Protein AF-A0A498STP4-F1 (afdb_monomer)

Radius of gyration: 29.31 Å; Cα contacts (8 Å, |Δi|>4): 650; chains: 1; bounding box: 64×75×88 Å

pLDDT: mean 73.24, std 17.54, range [26.27, 93.88]

Solvent-accessible surface area (backbone atoms only — not comparable to full-atom values): 30369 Å² total; per-residue (Å²): 136,58,75,67,58,57,47,51,52,30,50,53,48,30,50,51,51,50,50,52,52,47,52,66,76,66,49,93,78,74,84,87,88,50,77,76,63,44,60,49,68,72,39,101,52,36,65,61,52,53,53,49,50,54,49,52,37,36,52,27,40,54,72,67,68,49,57,60,65,53,44,50,31,54,53,50,35,50,52,46,50,56,53,31,68,76,32,80,86,57,78,64,67,69,65,45,61,66,58,48,47,54,51,53,63,72,58,80,44,37,36,35,42,43,47,82,52,81,36,38,35,42,36,37,44,36,35,76,97,50,88,52,47,48,33,37,33,75,47,87,86,52,84,67,82,64,56,67,69,60,51,54,51,49,52,53,54,53,72,67,38,86,81,43,41,82,51,53,72,71,57,46,54,48,52,61,69,72,31,52,33,31,23,47,64,82,74,88,51,52,51,83,26,26,49,24,63,53,91,70,77,54,81,72,80,69,84,80,74,82,31,59,27,21,40,34,44,39,48,72,74,80,92,80,64,95,68,81,70,38,58,56,89,45,76,68,47,38,62,58,51,56,35,36,12,11,27,40,40,38,27,37,86,67,41,87,68,82,53,78,77,55,54,85,45,73,32,64,19,31,34,35,36,37,28,42,64,90,63,67,62,58,59,51,37,44,52,67,18,44,37,42,13,38,37,43,34,53,88,62,59,70,77,82,42,42,72,39,50,55,46,28,67,74,53,37,23,50,59,78,36,45,77,75,43,74,93,45,57,29,41,44,30,41,48,44,78,37,43,49,42,70,6,68,34,60,50,51,54,49,52,54,53,37,50,75,70,63,75,48,88,82,67,90,67,54,75,68,58,46,49,55,52,49,56,50,66,72,43,57,68,70,59,42,53,48,52,50,48,42,64,74,69,54,61,51,44,67,56,56,50,52,51,52,51,51,53,49,52,48,65,65,42,70,77,47,98,81,72,75,92,61,96,41,73,68,55,50,58,49,68,76,44,54,72,69,55,43,50,51,53,51,54,48,53,48,52,57,42,35,49,63,41,59,82,76,71,70,78,76,79,87,72,89,73,59,71,65,60,52,48,54,50,49,52,51,42,49,54,46,56,48,47,54,54,49,55,61,62,66,72,75,67,75,92,78,84,90,79,93,74,89,82,90,82,82,89,80,89,80,90,80,80,88,76,86,80,81,86,79,82,134

Structure (mmCIF, N/CA/C/O backbone):
data_AF-A0A498STP4-F1
#
_entry.id   AF-A0A498STP4-F1
#
loop_
_atom_site.group_PDB
_atom_site.id
_atom_site.type_symbol
_atom_site.label_atom_id
_atom_site.label_alt_id
_atom_site.label_comp_id
_atom_site.label_asym_id
_atom_site.label_entity_id
_atom_site.label_seq_id
_atom_site.pdbx_PDB_ins_code
_atom_site.Cartn_x
_atom_site.Cartn_y
_atom_site.Cartn_z
_atom_site.occupancy
_atom_site.B_iso_or_equiv
_atom_site.auth_seq_id
_atom_site.auth_comp_id
_atom_site.auth_asym_id
_atom_site.auth_atom_id
_atom_site.pdbx_PDB_model_num
ATOM 1 N N . MET A 1 1 ? -19.411 -1.026 49.930 1.00 46.38 1 MET A N 1
ATOM 2 C CA . MET A 1 1 ? -18.352 -0.198 49.323 1.00 46.38 1 MET A CA 1
ATOM 3 C C . MET A 1 1 ? -19.046 0.919 48.581 1.00 46.38 1 MET A C 1
ATOM 5 O O . MET A 1 1 ? -19.908 0.641 47.757 1.00 46.38 1 MET A O 1
ATOM 9 N N . THR A 1 2 ? -18.827 2.154 49.013 1.00 42.16 2 THR A N 1
ATOM 10 C CA . THR A 1 2 ? -19.508 3.344 48.484 1.00 42.16 2 THR A CA 1
ATOM 11 C C . THR A 1 2 ? -18.834 3.797 47.187 1.00 42.16 2 THR A C 1
ATOM 13 O O . THR A 1 2 ? -17.639 3.578 47.024 1.00 42.16 2 THR A O 1
ATOM 16 N N . ASN A 1 3 ? -19.571 4.440 46.268 1.00 55.72 3 ASN A N 1
ATOM 17 C CA . ASN A 1 3 ? -19.055 4.924 44.969 1.00 55.72 3 ASN A CA 1
ATOM 18 C C . ASN A 1 3 ? -17.725 5.702 45.066 1.00 55.72 3 ASN A C 1
ATOM 20 O O . ASN A 1 3 ? -16.929 5.683 44.134 1.00 55.72 3 ASN A O 1
ATOM 24 N N . THR A 1 4 ? -17.460 6.352 46.199 1.00 57.53 4 THR A N 1
ATOM 25 C CA . THR A 1 4 ? -16.211 7.066 46.494 1.00 57.53 4 THR A CA 1
ATOM 26 C C . THR A 1 4 ? -14.978 6.164 46.579 1.00 57.53 4 THR A C 1
ATOM 28 O O . THR A 1 4 ? -13.921 6.565 46.104 1.00 57.53 4 THR A O 1
ATOM 31 N N . ASP A 1 5 ? -15.104 4.948 47.121 1.00 62.09 5 ASP A N 1
ATOM 32 C CA . ASP A 1 5 ? -13.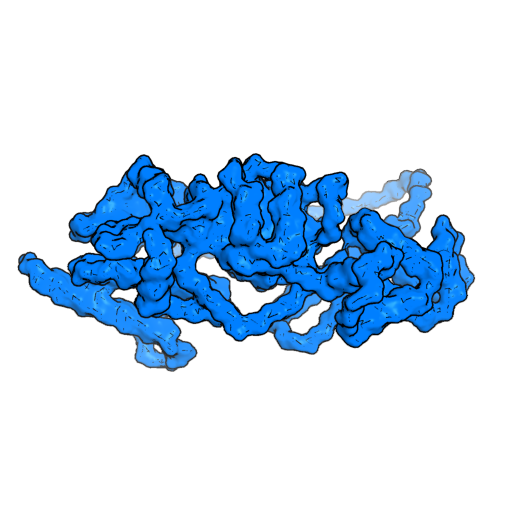978 4.011 47.265 1.00 62.09 5 ASP A CA 1
ATOM 33 C C . ASP A 1 5 ? -13.584 3.440 45.896 1.00 62.09 5 ASP A C 1
ATOM 35 O O . ASP A 1 5 ? -12.405 3.316 45.576 1.00 62.09 5 ASP A O 1
ATOM 39 N N . ASN A 1 6 ? -14.579 3.168 45.044 1.00 64.25 6 ASN A N 1
ATOM 40 C CA . ASN A 1 6 ? -14.358 2.690 43.678 1.00 64.25 6 ASN A CA 1
ATOM 41 C C . ASN A 1 6 ? -13.692 3.756 42.796 1.00 64.25 6 ASN A C 1
ATOM 43 O O . ASN A 1 6 ? -12.800 3.426 42.015 1.00 64.25 6 ASN A O 1
ATOM 47 N N . ILE A 1 7 ? -14.086 5.027 42.933 1.00 69.94 7 ILE A N 1
ATOM 48 C CA . ILE A 1 7 ? -13.459 6.149 42.215 1.00 69.94 7 ILE A CA 1
ATOM 49 C C . ILE A 1 7 ? -12.012 6.344 42.681 1.00 69.94 7 ILE A C 1
ATOM 51 O O . ILE A 1 7 ? -11.119 6.481 41.849 1.00 69.94 7 ILE A O 1
ATOM 55 N N . HIS A 1 8 ? -11.761 6.311 43.993 1.00 72.50 8 HIS A N 1
ATOM 56 C CA . HIS A 1 8 ? -10.413 6.473 44.539 1.00 72.50 8 HIS A CA 1
ATOM 57 C C . HIS A 1 8 ? -9.468 5.353 44.080 1.00 72.50 8 HIS A C 1
ATOM 59 O O . HIS A 1 8 ? -8.410 5.644 43.525 1.00 72.50 8 HIS A O 1
ATOM 65 N N . ASN A 1 9 ? -9.901 4.092 44.186 1.00 76.75 9 ASN A N 1
ATOM 66 C CA . ASN A 1 9 ? -9.128 2.936 43.728 1.00 76.75 9 ASN A CA 1
ATOM 67 C C . ASN A 1 9 ? -8.878 2.968 42.210 1.00 76.75 9 ASN A C 1
ATOM 69 O O . ASN A 1 9 ? -7.787 2.633 41.753 1.00 76.75 9 ASN A O 1
ATOM 73 N N . SER A 1 10 ? -9.865 3.401 41.416 1.00 78.62 10 SER A N 1
ATOM 74 C CA . SER A 1 10 ? -9.705 3.545 39.960 1.00 78.62 10 SER A CA 1
ATOM 75 C C . SER A 1 10 ? -8.707 4.645 39.602 1.00 78.62 10 SER A C 1
ATOM 77 O O . SER A 1 10 ? -7.956 4.497 38.642 1.00 78.62 10 SER A O 1
ATOM 79 N N . MET A 1 11 ? -8.666 5.733 40.378 1.00 82.19 11 MET A N 1
ATOM 80 C CA . MET A 1 11 ? -7.716 6.831 40.189 1.00 82.19 11 MET A CA 1
ATOM 81 C C . MET A 1 11 ? -6.285 6.406 40.521 1.00 82.19 11 MET A C 1
ATOM 83 O O . MET A 1 11 ? -5.372 6.690 39.748 1.00 82.19 11 MET A O 1
ATOM 87 N N . GLU A 1 12 ? -6.089 5.698 41.635 1.00 84.38 12 GLU A N 1
ATOM 88 C CA . GLU A 1 12 ? -4.782 5.145 42.003 1.00 84.38 12 GLU A CA 1
ATOM 89 C C . GLU A 1 12 ? -4.302 4.113 40.981 1.00 84.38 12 GLU A C 1
ATOM 91 O O . GLU A 1 12 ? -3.152 4.171 40.550 1.00 84.38 12 GLU A O 1
ATOM 96 N N . CYS A 1 13 ? -5.191 3.224 40.525 1.00 85.00 13 CYS A N 1
ATOM 97 C CA . CYS A 1 13 ? -4.869 2.234 39.502 1.00 85.00 13 CYS A CA 1
ATOM 98 C C . CYS A 1 13 ? -4.516 2.889 38.158 1.00 85.00 13 CYS A C 1
ATOM 100 O O . CYS A 1 13 ? -3.477 2.567 37.585 1.00 85.00 13 CYS A O 1
ATOM 102 N N . ALA A 1 14 ? -5.322 3.847 37.679 1.00 84.69 14 ALA A N 1
ATOM 103 C CA . ALA A 1 14 ? -5.036 4.579 36.445 1.00 84.69 14 ALA A CA 1
ATOM 104 C C . ALA A 1 14 ? -3.671 5.271 36.515 1.00 84.69 14 ALA A C 1
ATOM 106 O O . ALA A 1 14 ? -2.869 5.131 35.596 1.00 84.69 14 ALA A O 1
ATOM 107 N N . LYS A 1 15 ? -3.392 5.962 37.627 1.00 86.69 15 LYS A N 1
ATOM 108 C CA . LYS A 1 15 ? -2.122 6.653 37.847 1.00 86.69 15 LYS A CA 1
ATOM 109 C C . LYS A 1 15 ? -0.945 5.677 37.859 1.00 86.69 15 LYS A C 1
ATOM 111 O O . LYS A 1 15 ? 0.018 5.901 37.138 1.00 86.69 15 LYS A O 1
ATOM 116 N N . PHE A 1 16 ? -1.051 4.583 38.611 1.00 87.00 16 PHE A N 1
ATOM 117 C CA . PHE A 1 16 ? -0.009 3.559 38.686 1.00 87.00 16 PHE A CA 1
ATOM 118 C C . PHE A 1 16 ? 0.287 2.936 37.317 1.00 87.00 16 PHE A C 1
ATOM 120 O O . PHE A 1 16 ? 1.444 2.829 36.922 1.00 87.00 16 PHE A O 1
ATOM 127 N N . VAL A 1 17 ? -0.748 2.543 36.567 1.00 85.44 17 VAL A N 1
ATOM 128 C CA . VAL A 1 17 ? -0.572 1.925 35.244 1.00 85.44 17 VAL A CA 1
ATOM 129 C C . VAL A 1 17 ? -0.012 2.932 34.236 1.00 85.44 17 VAL A C 1
ATOM 131 O O . VAL A 1 17 ? 0.838 2.572 33.425 1.00 85.44 17 VAL A O 1
ATOM 134 N N . GLU A 1 18 ? -0.457 4.189 34.277 1.00 84.12 18 GLU A N 1
ATOM 135 C CA . GLU A 1 18 ? 0.052 5.254 33.408 1.00 84.12 18 GLU A CA 1
ATOM 136 C C . GLU A 1 18 ? 1.526 5.571 33.700 1.00 84.12 18 GLU A C 1
ATOM 138 O O . GLU A 1 18 ? 2.320 5.633 32.762 1.00 84.12 18 GLU A O 1
ATOM 143 N N . GLU A 1 19 ? 1.912 5.692 34.975 1.00 84.25 19 GLU A N 1
ATOM 144 C CA . GLU A 1 19 ? 3.309 5.842 35.412 1.00 84.25 19 GLU A CA 1
ATOM 145 C C . GLU A 1 19 ? 4.153 4.643 34.970 1.00 84.25 19 GLU A C 1
ATOM 147 O O . GLU A 1 19 ? 5.148 4.826 34.272 1.00 84.25 19 GLU A O 1
ATOM 152 N N . TYR A 1 20 ? 3.695 3.416 35.241 1.00 82.06 20 TYR A N 1
ATOM 153 C CA . TYR A 1 20 ? 4.390 2.193 34.841 1.00 82.06 20 TYR A CA 1
ATOM 154 C C . TYR A 1 20 ? 4.626 2.118 33.327 1.00 82.06 20 TYR A C 1
ATOM 156 O O . TYR A 1 20 ? 5.734 1.829 32.874 1.00 82.06 20 TYR A O 1
ATOM 164 N N . LEU A 1 21 ? 3.593 2.379 32.518 1.00 81.88 21 LEU A N 1
ATOM 165 C CA . LEU A 1 21 ? 3.726 2.374 31.062 1.00 81.88 21 LEU A CA 1
ATOM 166 C C . LEU A 1 21 ? 4.676 3.488 30.604 1.00 81.88 21 LEU A C 1
ATOM 168 O O . LEU A 1 21 ? 5.496 3.262 29.718 1.00 81.88 21 LEU A O 1
ATOM 172 N N . ASN A 1 22 ? 4.597 4.684 31.182 1.00 80.44 22 ASN A N 1
ATOM 173 C CA . ASN A 1 22 ? 5.485 5.784 30.813 1.00 80.44 22 ASN A CA 1
ATOM 174 C C . ASN A 1 22 ? 6.946 5.500 31.169 1.00 80.44 22 ASN A C 1
ATOM 176 O O . ASN A 1 22 ? 7.806 5.731 30.323 1.00 80.44 22 ASN A O 1
ATOM 180 N N . ASP A 1 23 ? 7.223 4.926 32.336 1.00 78.81 23 ASP A N 1
ATOM 181 C CA .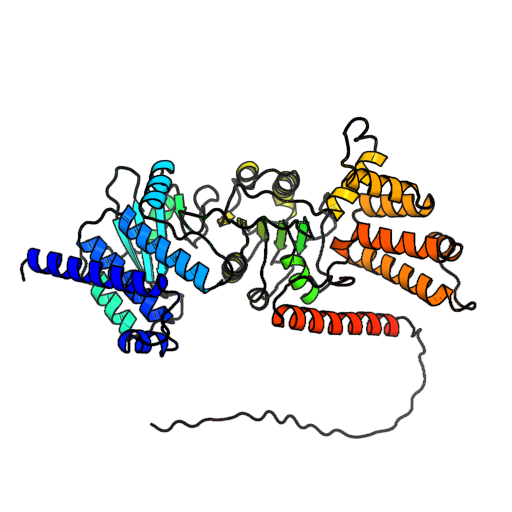 ASP A 1 23 ? 8.574 4.534 32.745 1.00 78.81 23 ASP A CA 1
ATOM 182 C C . ASP A 1 23 ? 9.119 3.397 31.874 1.00 78.81 23 ASP A C 1
ATOM 184 O O . ASP A 1 23 ? 10.269 3.446 31.429 1.00 78.81 23 ASP A O 1
ATOM 188 N N . TYR A 1 24 ? 8.275 2.406 31.559 1.00 74.00 24 TYR A N 1
ATOM 189 C CA . TYR A 1 24 ? 8.636 1.280 30.697 1.00 74.00 24 TYR A CA 1
ATOM 190 C C . TYR A 1 24 ? 9.062 1.731 29.288 1.00 74.00 24 TYR A C 1
ATOM 192 O O . TYR A 1 24 ? 10.003 1.172 28.725 1.00 74.00 24 TYR A O 1
ATOM 200 N N . PHE A 1 25 ? 8.376 2.724 28.709 1.00 73.25 25 PHE A N 1
ATOM 201 C CA . PHE A 1 25 ? 8.668 3.231 27.360 1.00 73.25 25 PHE A CA 1
ATOM 202 C C . PHE A 1 25 ? 9.588 4.466 27.333 1.00 73.25 25 PHE A C 1
ATOM 204 O O . PHE A 1 25 ? 10.092 4.807 26.266 1.00 73.25 25 PHE A O 1
ATOM 211 N N . GLY A 1 26 ? 9.774 5.162 28.457 1.00 61.03 26 GLY A N 1
ATOM 212 C CA . GLY A 1 26 ? 10.576 6.384 28.565 1.00 61.03 26 GLY A CA 1
ATOM 213 C C . GLY A 1 26 ? 12.050 6.136 28.883 1.00 61.03 26 GLY A C 1
ATOM 214 O O . GLY A 1 26 ? 12.899 6.943 28.504 1.00 61.03 26 GLY A O 1
ATOM 215 N N . ASN A 1 27 ? 12.371 5.012 29.527 1.00 55.31 27 ASN A N 1
ATOM 216 C CA . ASN A 1 27 ? 13.741 4.670 29.883 1.00 55.31 27 ASN A CA 1
ATOM 217 C C . ASN A 1 27 ? 14.350 3.687 28.867 1.00 55.31 27 ASN A C 1
ATOM 219 O O . ASN A 1 27 ? 14.283 2.471 29.039 1.00 55.31 27 ASN A O 1
ATOM 223 N N . ASP A 1 28 ? 15.037 4.221 27.850 1.00 46.66 28 ASP A N 1
ATOM 224 C CA . ASP A 1 28 ? 15.933 3.452 26.957 1.00 46.66 28 ASP A CA 1
ATOM 225 C C . ASP A 1 28 ? 17.148 2.844 27.711 1.00 46.66 28 ASP A C 1
ATOM 227 O O . ASP A 1 28 ? 17.930 2.092 27.135 1.00 46.66 28 ASP A O 1
ATOM 231 N N . MET A 1 29 ? 17.315 3.158 29.004 1.00 42.62 29 MET A N 1
ATOM 232 C CA . MET A 1 29 ? 18.466 2.811 29.848 1.00 42.62 29 MET A CA 1
ATOM 233 C C . MET A 1 29 ? 18.014 2.143 31.156 1.00 42.62 29 MET A C 1
ATOM 235 O O . MET A 1 29 ? 18.154 2.721 32.229 1.00 42.62 29 MET A O 1
ATOM 239 N N . VAL A 1 30 ? 17.460 0.931 31.091 1.00 45.34 30 VAL A N 1
ATOM 240 C CA . VAL A 1 30 ? 17.327 0.079 32.290 1.00 45.34 30 VAL A CA 1
ATOM 241 C C . VAL A 1 30 ? 17.931 -1.282 31.985 1.00 45.34 30 VAL A C 1
ATOM 243 O O . VAL A 1 30 ? 17.231 -2.278 31.772 1.00 45.34 30 VAL A O 1
ATOM 246 N N . GLU A 1 31 ? 19.257 -1.284 31.900 1.00 44.69 31 GLU A N 1
ATOM 247 C CA . GLU A 1 31 ? 20.039 -2.375 32.462 1.00 44.69 31 GLU A CA 1
ATOM 248 C C . GLU A 1 31 ? 20.087 -2.123 33.987 1.00 44.69 31 GLU A C 1
ATOM 250 O O . GLU A 1 31 ? 20.451 -1.038 34.425 1.00 44.69 31 GLU A O 1
ATOM 255 N N . GLU A 1 32 ? 19.648 -3.120 34.762 1.00 43.38 32 GLU A N 1
ATOM 256 C CA . GLU A 1 32 ? 20.050 -3.421 36.153 1.00 43.38 32 GLU A CA 1
ATOM 257 C C . GLU A 1 32 ? 19.158 -3.144 37.388 1.00 43.38 32 GLU A C 1
ATOM 259 O O . GLU A 1 32 ? 19.348 -3.890 38.342 1.00 43.38 32 GLU A O 1
ATOM 264 N N . GLU A 1 33 ? 18.147 -2.262 37.449 1.00 40.28 33 GLU A N 1
ATOM 265 C CA . GLU A 1 33 ? 17.579 -1.917 38.793 1.00 40.28 33 GLU A CA 1
ATOM 266 C C . GLU A 1 33 ? 16.129 -2.305 39.153 1.00 40.28 33 GLU A C 1
ATOM 268 O O . GLU A 1 33 ? 15.671 -1.953 40.237 1.00 40.28 33 GLU A O 1
ATOM 273 N N . TYR A 1 34 ? 15.400 -3.099 38.361 1.00 47.25 34 TYR A N 1
ATOM 274 C CA . TYR A 1 34 ? 14.041 -3.512 38.765 1.00 47.25 34 TYR A CA 1
ATOM 275 C C . TYR A 1 34 ? 13.751 -4.996 38.505 1.00 47.25 34 TYR A C 1
ATOM 277 O O . TYR A 1 34 ? 13.419 -5.401 37.388 1.00 47.25 34 TYR A O 1
ATOM 285 N N . GLU A 1 35 ? 13.809 -5.812 39.564 1.00 46.56 35 GLU A N 1
ATOM 286 C CA . GLU A 1 35 ? 13.432 -7.237 39.533 1.00 46.56 35 GLU A CA 1
ATOM 287 C C . GLU A 1 35 ? 11.973 -7.440 39.076 1.00 46.56 35 GLU A C 1
ATOM 289 O O . GLU A 1 35 ? 11.679 -8.382 38.340 1.00 46.56 35 GLU A O 1
ATOM 294 N N . GLU A 1 36 ? 11.063 -6.514 39.390 1.00 47.12 36 GLU A N 1
ATOM 295 C CA . GLU A 1 36 ? 9.657 -6.566 38.950 1.00 47.12 36 GLU A CA 1
ATOM 296 C C . GLU A 1 36 ? 9.486 -6.249 37.450 1.00 47.12 36 GLU A C 1
ATOM 298 O O . GLU A 1 36 ? 8.663 -6.868 36.770 1.00 47.12 36 GLU A O 1
ATOM 303 N N . LEU A 1 37 ? 10.320 -5.360 36.886 1.00 45.16 37 LEU A N 1
ATOM 304 C CA . LEU A 1 37 ? 10.367 -5.091 35.438 1.00 45.16 37 LEU A CA 1
ATOM 305 C C . LEU A 1 37 ? 10.970 -6.270 34.656 1.00 45.16 37 LEU A C 1
ATOM 307 O O . LEU A 1 37 ? 10.646 -6.465 33.479 1.00 45.16 37 LEU A O 1
ATOM 311 N N . SER A 1 38 ? 11.806 -7.087 35.305 1.00 48.03 38 SER A N 1
ATOM 312 C CA . SER A 1 38 ? 12.416 -8.269 34.692 1.00 48.03 38 SER A CA 1
ATOM 313 C C . SER A 1 38 ? 11.390 -9.374 34.401 1.00 48.03 38 SER A C 1
ATOM 315 O O . SER A 1 38 ? 11.420 -9.955 33.319 1.00 48.03 38 SER A O 1
ATOM 317 N N . LEU A 1 39 ? 10.402 -9.601 35.276 1.00 43.59 39 LEU A N 1
ATOM 318 C CA . LEU A 1 39 ? 9.400 -10.670 35.120 1.00 43.59 39 LEU A CA 1
ATOM 319 C C . LEU A 1 39 ? 8.502 -10.495 33.883 1.00 43.59 39 LEU A C 1
ATOM 321 O O . LEU A 1 39 ? 8.178 -11.471 33.202 1.00 43.59 39 LEU A O 1
ATOM 325 N N . ILE A 1 40 ? 8.147 -9.251 33.549 1.00 48.91 40 ILE A N 1
ATOM 326 C CA . ILE A 1 40 ? 7.353 -8.925 32.353 1.00 48.91 40 ILE A CA 1
ATOM 327 C C . ILE A 1 40 ? 8.192 -9.068 31.071 1.00 48.91 40 ILE A C 1
ATOM 329 O O . ILE A 1 40 ? 7.652 -9.488 30.047 1.00 48.91 40 ILE A O 1
ATOM 333 N N . ARG A 1 41 ? 9.506 -8.797 31.131 1.00 46.66 41 ARG A N 1
ATOM 334 C CA . ARG A 1 41 ? 10.462 -9.009 30.023 1.00 46.66 41 ARG A CA 1
ATOM 335 C C . ARG A 1 41 ? 10.836 -10.484 29.814 1.00 46.66 41 ARG A C 1
ATOM 337 O O . ARG A 1 41 ? 11.066 -10.891 28.681 1.00 46.66 41 ARG A O 1
ATOM 344 N N . ILE A 1 42 ? 10.878 -11.289 30.880 1.00 42.56 42 ILE A N 1
ATOM 345 C CA . ILE A 1 42 ? 11.268 -12.714 30.846 1.00 42.56 42 ILE A CA 1
ATOM 346 C C . ILE A 1 42 ? 10.200 -13.587 30.163 1.00 42.56 42 ILE A C 1
ATOM 348 O O . ILE A 1 42 ? 10.510 -14.645 29.616 1.00 42.56 42 ILE A O 1
ATOM 352 N N . CYS A 1 43 ? 8.941 -13.146 30.120 1.00 45.97 43 CYS A N 1
ATOM 353 C CA . CYS A 1 43 ? 7.901 -13.868 29.400 1.00 45.97 43 CYS A CA 1
ATOM 354 C C . CYS A 1 43 ? 7.940 -13.548 27.898 1.00 45.97 43 CYS A C 1
ATOM 356 O O . CYS A 1 43 ? 7.702 -12.414 27.489 1.00 45.97 43 CYS A O 1
ATOM 358 N N . SER A 1 44 ? 8.010 -14.582 27.054 1.00 50.78 44 SER A N 1
ATOM 359 C CA . SER A 1 44 ? 7.697 -14.543 25.607 1.00 50.78 44 SER A CA 1
ATOM 360 C C . SER A 1 44 ? 6.290 -13.996 25.265 1.00 50.78 44 SER A C 1
ATOM 362 O O . SER A 1 44 ? 5.901 -13.922 24.101 1.00 50.78 44 SER A O 1
ATOM 364 N N . ARG A 1 45 ? 5.522 -13.592 26.288 1.00 63.25 45 ARG A N 1
ATOM 365 C CA . ARG A 1 45 ? 4.176 -13.007 26.264 1.00 63.25 45 ARG A CA 1
ATOM 366 C C . ARG A 1 45 ? 4.126 -11.557 26.761 1.00 63.25 45 ARG A C 1
ATOM 368 O O . ARG A 1 45 ? 3.035 -11.054 27.010 1.00 63.25 45 ARG A O 1
ATOM 375 N N . GLN A 1 46 ? 5.262 -10.870 26.877 1.00 70.75 46 GLN A N 1
ATOM 376 C CA . GLN A 1 46 ? 5.348 -9.469 27.307 1.00 70.75 46 GLN A CA 1
ATOM 377 C C . GLN A 1 46 ? 4.313 -8.554 26.632 1.00 70.75 46 GLN A C 1
ATOM 379 O O . GLN A 1 46 ? 3.676 -7.722 27.274 1.00 70.75 46 GLN A O 1
ATOM 384 N N . ARG A 1 47 ? 4.096 -8.754 25.330 1.00 71.69 47 ARG A N 1
ATOM 385 C CA . ARG A 1 47 ? 3.118 -8.001 24.546 1.00 71.69 47 ARG A CA 1
ATOM 386 C C . ARG A 1 47 ? 1.682 -8.165 25.042 1.00 71.69 47 ARG A C 1
ATOM 388 O O . ARG A 1 47 ? 0.968 -7.180 25.136 1.00 71.69 47 ARG A O 1
ATOM 395 N N . ILE A 1 48 ? 1.287 -9.385 25.396 1.00 75.31 48 ILE A N 1
ATOM 396 C CA . ILE A 1 48 ? -0.056 -9.679 25.912 1.00 75.31 48 ILE A CA 1
ATOM 397 C C . ILE A 1 48 ? -0.285 -8.942 27.237 1.00 75.31 48 ILE A C 1
ATOM 399 O O . ILE A 1 48 ? -1.371 -8.425 27.474 1.00 75.31 48 ILE A O 1
ATOM 403 N N . ILE A 1 49 ? 0.749 -8.855 28.079 1.00 78.62 49 ILE A N 1
ATOM 404 C CA . ILE A 1 49 ? 0.684 -8.125 29.350 1.00 78.62 49 ILE A CA 1
ATOM 405 C C . ILE A 1 49 ? 0.555 -6.622 29.091 1.00 78.62 49 ILE A C 1
ATOM 407 O O . ILE A 1 49 ? -0.312 -5.977 29.671 1.00 78.62 49 ILE A O 1
ATOM 411 N N . LEU A 1 50 ? 1.367 -6.060 28.190 1.00 79.88 50 LEU A N 1
ATOM 412 C CA . LEU A 1 50 ? 1.265 -4.647 27.814 1.00 79.88 50 LEU A CA 1
ATOM 413 C C . LEU A 1 50 ? -0.099 -4.320 27.194 1.00 79.88 50 LEU A C 1
ATOM 415 O O . LEU A 1 50 ? -0.678 -3.285 27.520 1.00 79.88 50 LEU A O 1
ATOM 419 N N . ASP A 1 51 ? -0.630 -5.195 26.339 1.00 79.44 51 ASP A N 1
ATOM 420 C CA . ASP A 1 51 ? -1.965 -5.058 25.757 1.00 79.44 51 ASP A CA 1
ATOM 421 C C . ASP A 1 51 ? -3.036 -5.036 26.852 1.00 79.44 51 ASP A C 1
ATOM 423 O O . ASP A 1 51 ? -3.870 -4.131 26.873 1.00 79.44 51 ASP A O 1
ATOM 427 N N . PHE A 1 52 ? -2.959 -5.968 27.804 1.00 84.25 52 PHE A N 1
ATOM 428 C CA . PHE A 1 52 ? -3.849 -6.025 28.960 1.00 84.25 52 PHE A CA 1
ATOM 429 C C . PHE A 1 52 ? -3.774 -4.752 29.819 1.00 84.25 52 PHE A C 1
ATOM 431 O O . PHE A 1 52 ? -4.812 -4.185 30.152 1.00 84.25 52 PHE A O 1
ATOM 438 N N . LEU A 1 53 ? -2.573 -4.244 30.116 1.00 86.56 53 LEU A N 1
ATOM 439 C CA . LEU A 1 53 ? -2.386 -3.020 30.905 1.00 86.56 53 LEU A CA 1
ATOM 440 C C . LEU A 1 53 ? -2.981 -1.778 30.225 1.00 86.56 53 LEU A C 1
ATOM 442 O O . LEU A 1 53 ? -3.617 -0.967 30.895 1.00 86.56 53 LEU A O 1
ATOM 446 N N . HIS A 1 54 ? -2.837 -1.631 28.902 1.00 88.00 54 HIS A N 1
ATOM 447 C CA . HIS A 1 54 ? -3.483 -0.524 28.185 1.00 88.00 54 HIS A CA 1
ATOM 448 C C . HIS A 1 54 ? -5.014 -0.621 28.258 1.00 88.00 54 HIS A C 1
ATOM 450 O O . HIS A 1 54 ? -5.677 0.408 28.369 1.00 88.00 54 HIS A O 1
ATOM 456 N N . ILE A 1 55 ? -5.582 -1.833 28.227 1.00 87.19 55 ILE A N 1
ATOM 457 C CA . ILE A 1 55 ? -7.030 -2.021 28.393 1.00 87.19 55 ILE A CA 1
ATOM 458 C C . ILE A 1 55 ? -7.459 -1.634 29.807 1.00 87.19 55 ILE A C 1
ATOM 460 O O . ILE A 1 55 ? -8.403 -0.864 29.951 1.00 87.19 55 ILE A O 1
ATOM 464 N N . VAL A 1 56 ? -6.748 -2.096 30.840 1.00 87.75 56 VAL A N 1
ATOM 465 C CA . VAL A 1 56 ? -7.022 -1.707 32.234 1.00 87.75 56 VAL A CA 1
ATOM 466 C C . VAL A 1 56 ? -7.007 -0.185 32.380 1.00 87.75 56 VAL A C 1
ATOM 468 O O . VAL A 1 56 ? -7.949 0.380 32.927 1.00 87.75 56 VAL A O 1
ATOM 471 N N . LEU A 1 57 ? -6.007 0.494 31.809 1.00 89.25 57 LEU A N 1
ATOM 472 C CA . LEU A 1 57 ? -5.934 1.955 31.827 1.00 89.25 57 LEU A CA 1
ATOM 473 C C . LEU A 1 57 ? -7.150 2.612 31.156 1.00 89.25 57 LEU A C 1
ATOM 475 O O . LEU A 1 57 ? -7.717 3.550 31.715 1.00 89.25 57 LEU A O 1
ATOM 479 N N . ILE A 1 58 ? -7.573 2.119 29.985 1.00 89.88 58 ILE A N 1
ATOM 480 C CA . ILE A 1 58 ? -8.783 2.601 29.296 1.00 89.88 58 ILE A CA 1
ATOM 481 C C . ILE A 1 58 ? -10.003 2.460 30.211 1.00 89.88 58 ILE A C 1
ATOM 483 O O . ILE A 1 58 ? -10.736 3.430 30.395 1.00 89.88 58 ILE A O 1
ATOM 487 N N . LEU A 1 59 ? -10.199 1.285 30.813 1.00 88.00 59 LEU A N 1
ATOM 488 C CA . LEU A 1 59 ? -11.346 1.004 31.677 1.00 88.00 59 LEU A CA 1
ATOM 489 C C . LEU A 1 59 ? -11.352 1.893 32.925 1.00 88.00 59 LEU A C 1
ATOM 491 O O . LEU A 1 59 ? -12.382 2.491 33.238 1.00 88.00 59 LEU A O 1
ATOM 495 N N . CYS A 1 60 ? -10.206 2.056 33.593 1.00 87.38 60 CYS A N 1
ATOM 496 C CA . CYS A 1 60 ? -10.091 2.950 34.742 1.00 87.38 60 CYS A CA 1
ATOM 497 C C . CYS A 1 60 ? -10.415 4.398 34.355 1.00 87.38 60 CYS A C 1
ATOM 499 O O . CYS A 1 60 ? -11.205 5.045 35.041 1.00 87.38 60 CYS A O 1
ATOM 501 N N . LYS A 1 61 ? -9.884 4.904 33.232 1.00 88.06 61 LYS A N 1
ATOM 502 C CA . LYS A 1 61 ? -10.205 6.261 32.756 1.00 88.06 61 LYS A CA 1
ATOM 503 C C . LYS A 1 61 ? -11.690 6.411 32.409 1.00 88.06 61 LYS A C 1
ATOM 505 O O . LYS A 1 61 ? -12.299 7.411 32.784 1.00 88.06 61 LYS A O 1
ATOM 510 N N . CYS A 1 62 ? -12.313 5.404 31.796 1.00 85.62 62 CYS A N 1
ATOM 511 C CA . CYS A 1 62 ? -13.761 5.395 31.564 1.00 85.62 62 CYS A CA 1
ATOM 512 C C . CYS A 1 62 ? -14.571 5.483 32.869 1.00 85.62 62 CYS A C 1
ATOM 514 O O . CYS A 1 62 ? -15.521 6.263 32.945 1.00 85.62 62 CYS A O 1
ATOM 516 N N . MET A 1 63 ? -14.194 4.725 33.905 1.00 83.94 63 MET A N 1
ATOM 517 C CA . MET A 1 63 ? -14.872 4.746 35.212 1.00 83.94 63 MET A CA 1
ATOM 518 C C . MET A 1 63 ? -14.728 6.083 35.946 1.00 83.94 63 MET A C 1
ATOM 520 O O . MET A 1 63 ? -15.610 6.460 36.713 1.00 83.94 63 MET A O 1
ATOM 524 N N . LEU A 1 64 ? -13.647 6.822 35.689 1.00 82.81 64 LEU A N 1
ATOM 525 C CA . LEU A 1 64 ? -13.417 8.163 36.233 1.00 82.81 64 LEU A CA 1
ATOM 526 C C . LEU A 1 64 ? -14.212 9.260 35.503 1.00 82.81 64 LEU A C 1
ATOM 528 O O . LEU A 1 64 ? -13.992 10.441 35.762 1.00 82.81 64 LEU A O 1
ATOM 532 N N . HIS A 1 65 ? -15.129 8.887 34.602 1.00 74.19 65 HIS A N 1
ATOM 533 C CA . HIS A 1 65 ? -15.861 9.807 33.729 1.00 74.19 65 HIS A CA 1
ATOM 534 C C . HIS A 1 65 ? -14.934 10.692 32.879 1.00 74.19 65 HIS A C 1
ATOM 536 O O . HIS A 1 65 ? -15.262 11.847 32.598 1.00 74.19 65 HIS A O 1
ATOM 542 N N . ALA A 1 66 ? -13.775 10.158 32.474 1.00 71.81 66 ALA A N 1
ATOM 543 C CA . ALA A 1 66 ? -12.873 10.857 31.571 1.00 71.81 66 ALA A CA 1
ATOM 544 C C . ALA A 1 66 ? -13.559 11.166 30.233 1.00 71.81 66 ALA A C 1
ATOM 546 O O . ALA A 1 66 ? -14.441 10.434 29.770 1.00 71.81 66 ALA A O 1
ATOM 547 N N . ASP A 1 67 ? -13.118 12.248 29.594 1.00 80.62 67 ASP A N 1
ATOM 548 C CA . ASP A 1 67 ? -13.550 12.603 28.246 1.00 80.62 67 ASP A CA 1
ATOM 549 C C . ASP A 1 67 ? -13.270 11.434 27.282 1.00 80.62 67 ASP A C 1
ATOM 551 O O . ASP A 1 67 ? -12.236 10.762 27.358 1.00 80.62 67 ASP A O 1
ATOM 555 N N . THR A 1 68 ? -14.183 11.200 26.337 1.00 86.69 68 THR A N 1
ATOM 556 C CA . THR A 1 68 ? -14.025 10.173 25.298 1.00 86.69 68 THR A CA 1
ATOM 557 C C . THR A 1 68 ? -12.700 10.368 24.555 1.00 86.69 68 THR A C 1
ATOM 559 O O . THR A 1 68 ? -12.000 9.391 24.291 1.00 86.69 68 THR A O 1
ATOM 562 N N . VAL A 1 69 ? -12.291 11.624 24.333 1.00 87.19 69 VAL A N 1
ATOM 563 C CA . VAL A 1 69 ? -10.996 11.995 23.736 1.00 87.19 69 VAL A CA 1
ATOM 564 C C . VAL A 1 69 ? -9.804 11.410 24.501 1.00 87.19 69 VAL A C 1
ATOM 566 O O . VAL A 1 69 ? -8.825 10.987 23.887 1.00 87.19 69 VAL A O 1
ATOM 569 N N . GLU A 1 70 ? -9.861 11.352 25.832 1.00 87.44 70 GLU A N 1
ATOM 570 C CA . GLU A 1 70 ? -8.761 10.847 26.655 1.00 87.44 70 GLU A CA 1
ATOM 571 C C . GLU A 1 70 ? -8.598 9.331 26.496 1.00 87.44 70 GLU A C 1
ATOM 573 O O . GLU A 1 70 ? -7.496 8.841 26.251 1.00 87.44 70 GLU A O 1
ATOM 578 N N . THR A 1 71 ? -9.703 8.587 26.549 1.00 89.25 71 THR A N 1
ATOM 579 C CA . THR A 1 71 ? -9.688 7.122 26.377 1.00 89.25 71 THR A CA 1
ATOM 580 C C . THR A 1 71 ? -9.306 6.715 24.950 1.00 89.25 71 THR A C 1
ATOM 582 O O . THR A 1 71 ? -8.530 5.777 24.760 1.00 89.25 71 THR A O 1
ATOM 585 N N . VAL A 1 72 ? -9.747 7.486 23.949 1.00 89.75 72 VAL A N 1
ATOM 586 C CA . VAL A 1 72 ? -9.301 7.356 22.555 1.00 89.75 72 VAL A CA 1
ATOM 587 C C . VAL A 1 72 ? -7.812 7.670 22.422 1.00 89.75 72 VAL A C 1
ATOM 589 O O . VAL A 1 72 ? -7.108 6.966 21.705 1.00 89.75 72 VAL A O 1
ATOM 592 N N . THR A 1 73 ? -7.290 8.663 23.151 1.00 89.31 73 THR A N 1
ATOM 593 C CA . THR A 1 73 ? -5.848 8.957 23.149 1.00 89.31 73 THR A CA 1
ATOM 594 C C . THR A 1 73 ? -5.041 7.774 23.683 1.00 89.31 73 THR A C 1
ATOM 596 O O . THR A 1 73 ? -4.021 7.427 23.096 1.00 89.31 73 THR A O 1
ATOM 599 N N . VAL A 1 74 ? -5.488 7.108 24.754 1.00 89.19 74 VAL A N 1
ATOM 600 C CA . VAL A 1 74 ? -4.813 5.894 25.255 1.00 89.19 74 VAL A CA 1
ATOM 601 C C . VAL A 1 74 ? -4.824 4.786 24.195 1.00 89.19 74 VAL A C 1
ATOM 603 O O . VAL A 1 74 ? -3.804 4.125 23.981 1.00 89.19 74 VAL A O 1
ATOM 606 N N . ALA A 1 75 ? -5.944 4.613 23.487 1.00 89.62 75 ALA A N 1
ATOM 607 C CA . ALA A 1 75 ? -6.055 3.654 22.390 1.00 89.62 75 ALA A CA 1
ATOM 608 C C . ALA A 1 75 ? -5.125 3.993 21.205 1.00 89.62 75 ALA A C 1
ATOM 610 O O . ALA A 1 75 ? -4.488 3.097 20.650 1.00 89.62 75 ALA A O 1
ATOM 611 N N . GLU A 1 76 ? -5.000 5.272 20.846 1.00 87.00 76 GLU A N 1
ATOM 612 C CA . GLU A 1 76 ? -4.052 5.778 19.845 1.00 87.00 76 GLU A CA 1
ATOM 613 C C . GLU A 1 76 ? -2.597 5.543 20.271 1.00 87.00 76 GLU A C 1
ATOM 615 O O . GLU A 1 76 ? -1.801 5.009 19.502 1.00 87.00 76 GLU A O 1
ATOM 620 N N . VAL A 1 77 ? -2.235 5.878 21.514 1.00 85.81 77 VAL A N 1
ATOM 621 C CA . VAL A 1 77 ? -0.892 5.636 22.068 1.00 85.81 77 VAL A CA 1
ATOM 622 C C . VAL A 1 77 ? -0.538 4.155 21.973 1.00 85.81 77 VAL A C 1
ATOM 624 O O . VAL A 1 77 ? 0.547 3.815 21.498 1.00 85.81 77 VAL A O 1
ATOM 627 N N . LYS A 1 78 ? -1.464 3.271 22.367 1.00 86.00 78 LYS A N 1
ATOM 628 C CA . LYS A 1 78 ? -1.292 1.823 22.228 1.00 86.00 78 LYS A CA 1
ATOM 629 C C . LYS A 1 78 ? -1.044 1.441 20.769 1.00 86.00 78 LYS A C 1
ATOM 631 O O . LYS A 1 78 ? -0.072 0.745 20.485 1.00 86.00 78 LYS A O 1
ATOM 636 N N . PHE A 1 79 ? -1.892 1.913 19.852 1.00 83.31 79 PHE A N 1
ATOM 637 C CA . PHE A 1 79 ? -1.768 1.636 18.422 1.00 83.31 79 PHE A CA 1
ATOM 638 C C . PHE A 1 79 ? -0.391 2.049 17.874 1.00 83.31 79 PHE A C 1
ATOM 640 O O . PHE A 1 79 ? 0.281 1.249 17.218 1.00 83.31 79 PHE A O 1
ATOM 647 N N . TRP A 1 80 ? 0.072 3.265 18.179 1.00 78.69 80 TRP A N 1
ATOM 648 C CA . TRP A 1 80 ? 1.365 3.764 17.704 1.00 78.69 80 TRP A CA 1
ATOM 649 C C . TRP A 1 80 ? 2.555 3.059 18.348 1.00 78.69 80 TRP A C 1
ATOM 651 O O . TRP A 1 80 ? 3.556 2.836 17.670 1.00 78.69 80 TRP A O 1
ATOM 661 N N . ARG A 1 81 ? 2.453 2.649 19.616 1.00 78.44 81 ARG A N 1
ATOM 662 C CA . ARG A 1 81 ? 3.483 1.832 20.279 1.00 78.44 81 ARG A CA 1
ATOM 663 C C . ARG A 1 81 ? 3.566 0.433 19.678 1.00 78.44 81 ARG A C 1
ATOM 665 O O . ARG A 1 81 ? 4.662 -0.031 19.375 1.00 78.44 81 ARG A O 1
ATOM 672 N N . ASP A 1 82 ? 2.425 -0.206 19.420 1.00 76.31 82 ASP A N 1
ATOM 673 C CA . ASP A 1 82 ? 2.358 -1.467 18.674 1.00 76.31 82 ASP A CA 1
ATOM 674 C C . ASP A 1 82 ? 3.002 -1.329 17.285 1.00 76.31 82 ASP A C 1
ATOM 676 O O . ASP A 1 82 ? 3.725 -2.220 16.831 1.00 76.31 82 ASP A O 1
ATOM 680 N N . TYR A 1 83 ? 2.760 -0.201 16.615 1.00 71.94 83 TYR A N 1
ATOM 681 C CA . TYR A 1 83 ? 3.327 0.100 15.305 1.00 71.94 83 TYR A CA 1
ATOM 682 C C . TYR A 1 83 ? 4.849 0.316 15.352 1.00 71.94 83 TYR A C 1
ATOM 684 O O . TYR A 1 83 ? 5.569 -0.277 14.547 1.00 71.94 83 TYR A O 1
ATOM 692 N N . GLN A 1 84 ? 5.352 1.108 16.306 1.00 70.31 84 GLN A N 1
ATOM 693 C CA . GLN A 1 84 ? 6.788 1.320 16.531 1.00 70.31 84 GLN A CA 1
ATOM 694 C C . GLN A 1 84 ? 7.507 0.026 16.910 1.00 70.31 84 GLN A C 1
ATOM 696 O O . GLN A 1 84 ? 8.587 -0.244 16.402 1.00 70.31 84 GLN A O 1
ATOM 701 N N . TYR A 1 85 ? 6.908 -0.807 17.762 1.00 68.50 85 TYR A N 1
ATOM 702 C CA . TYR A 1 85 ? 7.513 -2.073 18.171 1.00 68.50 85 TYR A CA 1
ATOM 703 C C . TYR A 1 85 ? 7.675 -3.039 16.993 1.00 68.50 85 TYR A C 1
ATOM 705 O O . TYR A 1 85 ? 8.725 -3.655 16.828 1.00 68.50 85 TYR A O 1
ATOM 713 N N . ARG A 1 86 ? 6.663 -3.130 16.117 1.00 65.25 86 ARG A N 1
ATOM 714 C CA . ARG A 1 86 ? 6.765 -3.910 14.870 1.00 65.25 86 ARG A CA 1
ATOM 715 C C . ARG A 1 86 ? 7.809 -3.336 13.898 1.00 65.25 86 ARG A C 1
ATOM 717 O O . ARG A 1 86 ? 8.220 -4.043 12.984 1.00 65.25 86 ARG A O 1
ATOM 724 N N . LYS A 1 87 ? 8.235 -2.078 14.077 1.00 61.94 87 LYS A N 1
ATOM 725 C CA . LYS A 1 87 ? 9.214 -1.368 13.239 1.00 61.94 87 LYS A CA 1
ATOM 726 C C . LYS A 1 87 ? 10.172 -0.497 14.063 1.00 61.94 87 LYS A C 1
ATOM 728 O O . LYS A 1 87 ? 10.082 0.735 14.003 1.00 61.94 87 LYS A O 1
ATOM 733 N N . PRO A 1 88 ? 11.158 -1.084 14.756 1.00 55.34 88 PRO A N 1
ATOM 734 C CA . PRO A 1 88 ? 12.018 -0.332 15.675 1.00 55.34 88 PRO A CA 1
ATOM 735 C C . PRO A 1 88 ? 12.803 0.812 14.998 1.00 55.34 88 PRO A C 1
ATOM 737 O O . PRO A 1 88 ? 13.223 1.771 15.641 1.00 55.34 88 PRO A O 1
ATOM 740 N N . PHE A 1 89 ? 12.961 0.764 13.674 1.00 53.94 89 PHE A N 1
ATOM 741 C CA . PHE A 1 89 ? 13.698 1.754 12.887 1.00 53.94 89 PHE A CA 1
ATOM 742 C C . PHE A 1 89 ? 12.855 2.960 12.427 1.00 53.94 89 PHE A C 1
ATOM 744 O O . PHE A 1 89 ? 13.408 3.961 11.944 1.00 53.94 89 PHE A O 1
ATOM 751 N N . VAL A 1 90 ? 11.525 2.889 12.562 1.00 56.69 90 VAL A N 1
ATOM 752 C CA . VAL A 1 90 ? 10.610 3.986 12.233 1.00 56.69 90 VAL A CA 1
ATOM 753 C C . VAL A 1 90 ? 10.375 4.826 13.483 1.00 56.69 90 VAL A C 1
ATOM 755 O O . VAL A 1 90 ? 9.519 4.532 14.311 1.00 56.69 90 VAL A O 1
ATOM 758 N N . LYS A 1 91 ? 11.133 5.921 13.603 1.00 60.66 91 LYS A N 1
ATOM 759 C CA . LYS A 1 91 ? 10.872 6.947 14.617 1.00 60.66 91 LYS A CA 1
ATOM 760 C C . LYS A 1 91 ? 9.688 7.797 14.172 1.00 60.66 91 LYS A C 1
ATOM 762 O O . LYS A 1 91 ? 9.815 8.615 13.261 1.00 60.66 91 LYS A O 1
ATOM 767 N N . CYS A 1 92 ? 8.547 7.593 14.813 1.00 64.06 92 CYS A N 1
ATOM 768 C CA . CYS A 1 92 ? 7.349 8.396 14.623 1.00 64.06 92 CYS A CA 1
ATOM 769 C C . CYS A 1 92 ? 6.912 9.002 15.961 1.00 64.06 92 CYS A C 1
ATOM 771 O O . CYS A 1 92 ? 7.170 8.413 17.006 1.00 64.06 92 CYS A O 1
ATOM 773 N N . SER A 1 93 ? 6.304 10.187 15.970 1.00 71.25 93 SER A N 1
ATOM 774 C CA . SER A 1 93 ? 5.814 10.769 17.224 1.00 71.25 93 SER A CA 1
ATOM 775 C C . SER A 1 93 ? 4.598 9.988 17.714 1.00 71.25 93 SER A C 1
ATOM 777 O O . SER A 1 93 ? 3.652 9.796 16.953 1.00 71.25 93 SER A O 1
ATOM 779 N N . VAL A 1 94 ? 4.618 9.561 18.975 1.00 77.88 94 VAL A N 1
ATOM 780 C CA . VAL A 1 94 ? 3.423 9.031 19.640 1.00 77.88 94 VAL A CA 1
ATOM 781 C C . VAL A 1 94 ? 2.481 10.211 19.911 1.00 77.88 94 VAL A C 1
ATOM 783 O O . VAL A 1 94 ? 2.955 11.254 20.374 1.00 77.88 94 VAL A O 1
ATOM 786 N N . PRO A 1 95 ? 1.181 10.102 19.595 1.00 80.06 95 PRO A N 1
ATOM 787 C CA . PRO A 1 95 ? 0.246 11.197 19.798 1.00 80.06 95 PRO A CA 1
ATOM 788 C C . PRO A 1 95 ? 0.077 11.531 21.279 1.00 80.06 95 PRO A C 1
ATOM 790 O O . PRO A 1 95 ? 0.105 10.663 22.148 1.00 80.06 95 PRO A O 1
ATOM 793 N N . THR A 1 96 ? -0.136 12.814 21.551 1.00 83.75 96 THR A N 1
ATOM 794 C CA . THR A 1 96 ? -0.509 13.328 22.870 1.00 83.75 96 THR A CA 1
ATOM 795 C C . THR A 1 96 ? -2.013 13.588 22.932 1.00 83.75 96 THR A C 1
ATOM 797 O O . THR A 1 96 ? -2.692 13.662 21.900 1.00 83.75 96 THR A O 1
ATOM 800 N N . ILE A 1 97 ? -2.541 13.790 24.144 1.00 83.50 97 ILE A N 1
ATOM 801 C CA . ILE A 1 97 ? -3.941 14.203 24.344 1.00 83.50 97 ILE A CA 1
ATOM 802 C C . ILE A 1 97 ? -4.227 15.489 23.564 1.00 83.50 97 ILE A C 1
ATOM 804 O O . ILE A 1 97 ? -5.256 15.588 22.904 1.00 83.50 97 ILE A O 1
ATOM 808 N N . GLN A 1 98 ? -3.295 16.445 23.582 1.00 85.88 98 GLN A N 1
ATOM 809 C CA . GLN A 1 98 ? -3.456 17.720 22.891 1.00 85.88 98 GLN A CA 1
ATOM 810 C C . GLN A 1 98 ? -3.553 17.540 21.373 1.00 85.88 98 GLN A C 1
ATOM 812 O O . GLN A 1 98 ? -4.500 18.027 20.767 1.00 85.88 98 GLN A O 1
ATOM 817 N N . THR A 1 99 ? -2.643 16.771 20.766 1.00 85.81 99 THR A N 1
ATOM 818 C CA . THR A 1 99 ? -2.684 16.523 19.314 1.00 85.81 99 THR A CA 1
ATOM 819 C C . THR A 1 99 ? -3.932 15.749 18.896 1.00 85.81 99 THR A C 1
ATOM 821 O O . THR A 1 99 ? -4.517 16.029 17.859 1.00 85.81 99 THR A O 1
ATOM 824 N N . THR A 1 100 ? -4.375 14.786 19.714 1.00 85.94 100 THR A N 1
ATOM 825 C CA . THR A 1 100 ? -5.591 13.999 19.442 1.00 85.94 100 THR A CA 1
ATOM 826 C C . THR A 1 100 ? -6.833 14.867 19.541 1.00 85.94 100 THR A C 1
ATOM 828 O O . THR A 1 100 ? -7.705 14.781 18.681 1.00 85.94 100 THR A O 1
ATOM 831 N N . ARG A 1 101 ? -6.886 15.755 20.537 1.00 85.44 101 ARG A N 1
ATOM 832 C CA . ARG A 1 101 ? -7.959 16.735 20.684 1.00 85.44 101 ARG A CA 1
ATOM 833 C C . ARG A 1 101 ? -8.024 17.677 19.487 1.00 85.44 101 ARG A C 1
ATOM 835 O O . ARG A 1 101 ? -9.086 17.788 18.893 1.00 85.44 101 ARG A O 1
ATOM 842 N N . GLU A 1 102 ? -6.900 18.267 19.083 1.00 86.56 102 GLU A N 1
ATOM 843 C CA . GLU A 1 102 ? -6.831 19.140 17.903 1.00 86.56 102 GLU A CA 1
ATOM 844 C C . GLU A 1 102 ? -7.308 18.417 16.635 1.00 86.56 102 GLU A C 1
ATOM 846 O O . GLU A 1 102 ? -8.082 18.962 15.850 1.00 86.56 102 GLU A O 1
ATOM 851 N N . CYS A 1 103 ? -6.892 17.165 16.428 1.00 83.69 103 CYS A N 1
ATOM 852 C CA . CYS A 1 103 ? -7.343 16.376 15.285 1.00 83.69 103 CYS A CA 1
ATOM 853 C C . CYS A 1 103 ? -8.843 16.069 15.333 1.00 83.69 103 CYS A C 1
ATOM 855 O O . CYS A 1 103 ? -9.509 16.199 14.310 1.00 83.69 103 CYS A O 1
ATOM 857 N N . ILE A 1 104 ? -9.388 15.718 16.499 1.00 83.56 104 ILE A N 1
ATOM 858 C CA . ILE A 1 104 ? -10.825 15.477 16.685 1.00 83.56 104 ILE A CA 1
ATOM 859 C C . ILE A 1 104 ? -11.639 16.756 16.466 1.00 83.56 104 ILE A C 1
ATOM 861 O O . ILE A 1 104 ? -12.646 16.717 15.763 1.00 83.56 104 ILE A O 1
ATOM 865 N N . GLU A 1 105 ? -11.206 17.886 17.026 1.00 83.06 105 GLU A N 1
ATOM 866 C CA . GLU A 1 105 ? -11.868 19.188 16.870 1.00 83.06 105 GLU A CA 1
ATOM 867 C C . GLU A 1 105 ? -11.947 19.600 15.395 1.00 83.06 105 GLU A C 1
ATOM 869 O O . GLU A 1 105 ? -12.991 20.066 14.945 1.00 83.06 105 GLU A O 1
ATOM 874 N N . ASN A 1 106 ? -10.894 19.330 14.617 1.00 81.75 106 ASN A N 1
ATOM 875 C CA . ASN A 1 106 ? -10.849 19.614 13.181 1.00 81.75 106 ASN A CA 1
ATOM 876 C C . ASN A 1 106 ? -11.742 18.700 12.321 1.00 81.75 106 ASN A C 1
ATOM 878 O O . ASN A 1 106 ? -11.984 19.019 11.156 1.00 81.75 106 ASN A O 1
ATOM 882 N N . LEU A 1 107 ? -12.195 17.547 12.829 1.00 76.75 107 LEU A N 1
ATOM 883 C CA . LEU A 1 107 ? -12.990 16.611 12.029 1.00 76.75 107 LEU A CA 1
ATOM 884 C C . LEU A 1 107 ? -14.436 17.086 11.828 1.00 76.75 107 LEU A C 1
ATOM 886 O O . LEU A 1 107 ? -15.019 16.735 10.806 1.00 76.75 107 LEU A O 1
ATOM 890 N N . GLU A 1 108 ? -15.016 17.831 12.783 1.00 77.62 108 GLU A N 1
ATOM 891 C CA . GLU A 1 108 ? -16.423 18.309 12.820 1.00 77.62 108 GLU A CA 1
ATOM 892 C C . GLU A 1 108 ? -17.513 17.243 12.514 1.00 77.62 108 GLU A C 1
ATOM 894 O O . GLU A 1 108 ? -18.698 17.550 12.348 1.00 77.62 108 GLU A O 1
ATOM 899 N N . LYS A 1 109 ? -17.134 15.963 12.484 1.00 83.44 109 LYS A N 1
ATOM 900 C CA . LYS A 1 109 ? -17.912 14.818 11.993 1.00 83.44 109 LYS A CA 1
ATOM 901 C C . LYS A 1 109 ? -18.132 13.781 13.087 1.00 83.44 109 LYS A C 1
ATOM 903 O O . LYS A 1 109 ? -17.400 13.754 14.078 1.00 83.44 109 LYS A O 1
ATOM 908 N N . SER A 1 110 ? -19.140 12.924 12.919 1.00 87.81 110 SER A N 1
ATOM 909 C CA . SER A 1 110 ? -19.267 11.731 13.766 1.00 87.81 110 SER A CA 1
ATOM 910 C C . SER A 1 110 ? -18.124 10.750 13.480 1.00 87.81 110 SER A C 1
ATOM 912 O O . SER A 1 110 ? -17.854 10.401 12.329 1.00 87.81 110 SER A O 1
ATOM 914 N N . LEU A 1 111 ? -17.445 10.326 14.542 1.00 88.56 111 LEU A N 1
ATOM 915 C CA . LEU A 1 111 ? -16.295 9.434 14.513 1.00 88.56 111 LEU A CA 1
ATOM 916 C C . LEU A 1 111 ? -16.667 8.082 15.127 1.00 88.56 111 LEU A C 1
ATOM 918 O O . LEU A 1 111 ? -17.177 8.021 16.247 1.00 88.56 111 LEU A O 1
ATOM 922 N N . LEU A 1 112 ? -16.329 7.011 14.410 1.00 90.75 112 LEU A N 1
ATOM 923 C CA . LEU A 1 112 ? -16.268 5.651 14.928 1.00 90.75 112 LEU A CA 1
ATOM 924 C C . LEU A 1 112 ? -14.811 5.196 14.965 1.00 90.75 112 LEU A C 1
ATOM 926 O O . LEU A 1 112 ? -14.193 4.982 13.922 1.00 90.75 112 LEU A O 1
ATOM 930 N N . TYR A 1 113 ? -14.263 5.040 16.163 1.00 90.06 113 TYR A N 1
ATOM 931 C CA . TYR A 1 113 ? -12.902 4.561 16.370 1.00 90.06 113 TYR A CA 1
ATOM 932 C C . TYR A 1 113 ? -12.926 3.124 16.877 1.00 90.06 113 TYR A C 1
ATOM 934 O O . TYR A 1 113 ? -13.591 2.837 17.870 1.00 90.06 113 TYR A O 1
ATOM 942 N N . CYS A 1 114 ? -12.194 2.220 16.227 1.00 89.00 114 CYS A N 1
ATOM 943 C CA . CYS A 1 114 ? -12.071 0.831 16.664 1.00 89.00 114 CYS A CA 1
ATOM 944 C C . CYS A 1 114 ? -10.659 0.522 17.179 1.00 89.00 114 CYS A C 1
ATOM 946 O O . CYS A 1 114 ? -9.658 0.901 16.581 1.00 89.00 114 CYS A O 1
ATOM 948 N N . LEU A 1 115 ? -10.555 -0.243 18.260 1.00 87.88 115 LEU A N 1
ATOM 949 C CA . LEU A 1 115 ? -9.309 -0.859 18.704 1.00 87.88 115 LEU A CA 1
ATOM 950 C C . LEU A 1 115 ? -9.501 -2.374 18.745 1.00 87.88 115 LEU A C 1
ATOM 952 O O . LEU A 1 115 ? -10.271 -2.888 19.554 1.00 87.88 115 LEU A O 1
ATOM 956 N N . HIS A 1 116 ? -8.789 -3.078 17.867 1.00 82.38 116 HIS A N 1
ATOM 957 C CA . HIS A 1 116 ? -8.796 -4.542 17.804 1.00 82.38 116 HIS A CA 1
ATOM 958 C C . HIS A 1 116 ? -7.797 -5.122 18.810 1.00 82.38 116 HIS A C 1
ATOM 960 O O . HIS A 1 116 ? -6.621 -4.747 18.808 1.00 82.38 116 HIS A O 1
ATOM 966 N N . LEU A 1 117 ? -8.267 -6.039 19.652 1.00 79.25 117 LEU A N 1
ATOM 967 C CA . LEU A 1 117 ? -7.563 -6.631 20.788 1.00 79.25 117 LEU A CA 1
ATOM 968 C C . LEU A 1 117 ? -7.816 -8.141 20.815 1.00 79.25 117 LEU A C 1
ATOM 970 O O . LEU A 1 117 ? -8.660 -8.627 21.561 1.00 79.25 117 LEU A O 1
ATOM 974 N N . ASP A 1 118 ? -7.073 -8.879 19.996 1.00 74.69 118 ASP A N 1
ATOM 975 C CA . ASP A 1 118 ? -7.233 -10.331 19.840 1.00 74.69 118 ASP A CA 1
ATOM 976 C C . ASP A 1 118 ? -8.675 -10.732 19.454 1.00 74.69 118 ASP A C 1
ATOM 978 O O . ASP A 1 118 ? -9.049 -10.504 18.302 1.00 74.69 118 ASP A O 1
ATOM 982 N N . HIS A 1 119 ? -9.485 -11.276 20.373 1.00 77.69 119 HIS A N 1
ATOM 983 C CA . HIS A 1 119 ? -10.910 -11.587 20.154 1.00 77.69 119 HIS A CA 1
ATOM 984 C C . HIS A 1 119 ? -11.876 -10.498 20.635 1.00 77.69 119 HIS A C 1
ATOM 986 O O . HIS A 1 119 ? -13.087 -10.680 20.557 1.00 77.69 119 HIS A O 1
ATOM 992 N N . TYR A 1 120 ? -11.382 -9.364 21.130 1.00 82.94 120 TYR A N 1
ATOM 993 C CA . TYR A 1 120 ? -12.213 -8.211 21.474 1.00 82.94 120 TYR A CA 1
ATOM 994 C C . TYR A 1 120 ? -12.005 -7.060 20.501 1.00 82.94 120 TYR A C 1
ATOM 996 O O . TYR A 1 120 ? -10.909 -6.810 19.996 1.00 82.94 120 TYR A O 1
ATOM 1004 N N . LYS A 1 121 ? -13.057 -6.271 20.322 1.00 87.12 121 LYS A N 1
ATOM 1005 C CA . LYS A 1 121 ? -13.017 -4.996 19.613 1.00 87.12 121 LYS A CA 1
ATOM 1006 C C . LYS A 1 121 ? -13.669 -3.939 20.489 1.00 87.12 121 LYS A C 1
ATOM 1008 O O . LYS A 1 121 ? -14.871 -4.007 20.746 1.00 87.12 121 LYS A O 1
ATOM 1013 N N . LEU A 1 122 ? -12.870 -2.978 20.951 1.00 91.00 122 LEU A N 1
ATOM 1014 C CA . LEU A 1 122 ? -13.357 -1.787 21.649 1.00 91.00 122 LEU A CA 1
ATOM 1015 C C . LEU A 1 122 ? -13.719 -0.718 20.622 1.00 91.00 122 LEU A C 1
ATOM 1017 O O . LEU A 1 122 ? -12.974 -0.499 19.666 1.00 91.00 122 LEU A O 1
ATOM 1021 N N . ILE A 1 123 ? -14.872 -0.082 20.797 1.00 92.50 123 ILE A N 1
ATOM 1022 C CA . ILE A 1 123 ? -15.473 0.796 19.793 1.00 92.50 123 ILE A CA 1
ATOM 1023 C C . ILE A 1 123 ? -15.926 2.087 20.468 1.00 92.50 123 ILE A C 1
ATOM 1025 O O . ILE A 1 123 ? -16.795 2.065 21.333 1.00 92.50 123 ILE A O 1
ATOM 1029 N N . TRP A 1 124 ? -15.383 3.220 20.040 1.00 93.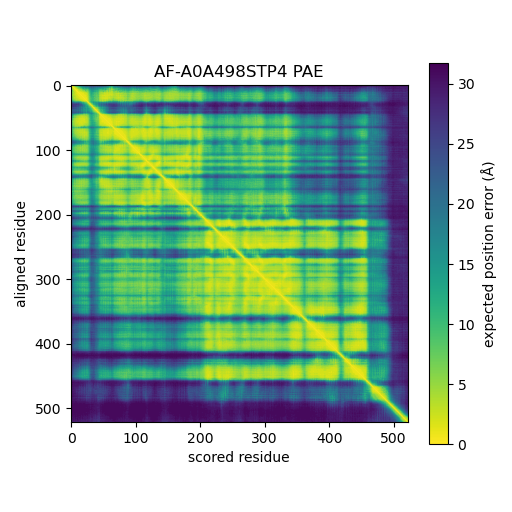06 124 TRP A N 1
ATOM 1030 C CA . TRP A 1 124 ? -15.811 4.540 20.488 1.00 93.06 124 TRP A CA 1
ATOM 1031 C C . TRP A 1 124 ? -16.648 5.189 19.398 1.00 93.06 124 TRP A C 1
ATOM 1033 O O . TRP A 1 124 ? -16.197 5.294 18.259 1.00 93.06 124 TRP A O 1
ATOM 1043 N N . TYR A 1 125 ? -17.839 5.659 19.755 1.00 92.06 125 TYR A N 1
ATOM 1044 C CA . TYR A 1 125 ? -18.698 6.442 18.870 1.00 92.06 125 TYR A CA 1
ATOM 1045 C C . TYR A 1 125 ? -19.022 7.786 19.509 1.00 92.06 125 TYR A C 1
ATOM 1047 O O . TYR A 1 125 ? -19.588 7.833 20.606 1.00 92.06 125 TYR A O 1
ATOM 1055 N N . PHE A 1 126 ? -18.655 8.877 18.837 1.00 90.81 126 PHE A N 1
ATOM 1056 C CA . PHE A 1 126 ? -18.902 10.227 19.334 1.00 90.81 126 PHE A CA 1
ATOM 1057 C C . PHE A 1 126 ? -18.829 11.288 18.233 1.00 90.81 126 PHE A C 1
ATOM 1059 O O . PHE A 1 126 ? -18.342 11.049 17.131 1.00 90.81 126 PHE A O 1
ATOM 1066 N N . LYS A 1 127 ? -19.315 12.489 18.552 1.00 87.38 127 LYS A N 1
ATOM 1067 C CA . LYS A 1 127 ? -19.199 13.694 17.725 1.00 87.38 127 LYS A CA 1
ATOM 1068 C C . LYS A 1 127 ? -18.716 14.846 18.599 1.00 87.38 127 LYS A C 1
ATOM 1070 O O . LYS A 1 127 ? -19.054 14.902 19.780 1.00 87.38 127 LYS A O 1
ATOM 1075 N N . VAL A 1 128 ? -17.949 15.770 18.019 1.00 79.62 128 VAL A N 1
ATOM 1076 C CA . VAL A 1 128 ? -17.473 16.978 18.712 1.00 79.62 128 VAL A CA 1
ATOM 1077 C C . VAL A 1 128 ? -18.650 17.704 19.380 1.00 79.62 128 VAL A C 1
ATOM 1079 O O . VAL A 1 128 ? -19.671 17.967 18.743 1.00 79.62 128 VAL A O 1
ATOM 1082 N N . GLY A 1 129 ? -18.518 17.992 20.678 1.00 73.75 129 GLY A N 1
ATOM 1083 C CA . GLY A 1 129 ? -19.553 18.651 21.485 1.00 73.75 129 GLY A CA 1
ATOM 1084 C C . GLY A 1 129 ? -20.683 17.742 21.990 1.00 73.75 129 GLY A C 1
ATOM 1085 O O . GLY A 1 129 ? -21.614 18.240 22.619 1.00 73.75 129 GLY A O 1
ATOM 1086 N N . GLN A 1 130 ? -20.624 16.430 21.742 1.00 83.44 130 GLN A N 1
ATOM 1087 C CA . GLN A 1 130 ? -21.583 15.444 22.250 1.00 83.44 130 GLN A CA 1
ATOM 1088 C C . GLN A 1 130 ? -20.901 14.431 23.175 1.00 83.44 130 GLN A C 1
ATOM 1090 O O . GLN A 1 130 ? -19.712 14.151 23.045 1.00 83.44 130 GLN A O 1
ATOM 1095 N N . VAL A 1 131 ? -21.671 13.860 24.105 1.00 82.19 131 VAL A N 1
ATOM 1096 C CA . VAL A 1 131 ? -21.187 12.784 24.981 1.00 82.19 131 VAL A CA 1
ATOM 1097 C C . VAL A 1 131 ? -20.969 11.524 24.144 1.00 82.19 131 VAL A C 1
ATOM 1099 O O . VAL A 1 131 ? -21.903 11.031 23.508 1.00 82.19 131 VAL A O 1
ATOM 1102 N N . GLY A 1 132 ? -19.738 11.018 24.139 1.00 85.31 132 GLY A N 1
ATOM 1103 C CA . GLY A 1 132 ? -19.379 9.781 23.459 1.00 85.31 132 GLY A CA 1
ATOM 1104 C C . GLY A 1 132 ? -19.792 8.525 24.216 1.00 85.31 132 GLY A C 1
ATOM 1105 O O . GLY A 1 132 ? -20.132 8.566 25.399 1.00 85.31 132 GLY A O 1
ATOM 1106 N N . LYS A 1 133 ? -19.752 7.387 23.520 1.00 89.19 133 LYS A N 1
ATOM 1107 C CA . LYS A 1 133 ? -19.988 6.063 24.104 1.00 89.19 133 LYS A CA 1
ATOM 1108 C C . LYS A 1 133 ? -18.873 5.097 23.733 1.00 89.19 133 LYS A C 1
ATOM 1110 O O . LYS A 1 133 ? -18.422 5.089 22.588 1.00 89.19 133 LYS A O 1
ATOM 1115 N N . LEU A 1 134 ? -18.476 4.280 24.708 1.00 91.19 134 LEU A N 1
ATOM 1116 C CA . LEU A 1 134 ? -17.587 3.140 24.524 1.00 91.19 134 LEU A CA 1
ATOM 1117 C C . LEU A 1 134 ? -18.417 1.856 24.515 1.00 91.19 134 LEU A C 1
ATOM 1119 O O . LEU A 1 134 ? -19.222 1.614 25.413 1.00 91.19 134 LEU A O 1
ATOM 1123 N N . TYR A 1 135 ? -18.181 1.033 23.508 1.00 91.88 135 TYR A N 1
ATOM 1124 C CA . TYR A 1 135 ? -18.771 -0.280 23.345 1.00 91.88 135 TYR A CA 1
ATOM 1125 C C . TYR A 1 135 ? -17.685 -1.343 23.231 1.00 91.88 135 TYR A C 1
ATOM 1127 O O . TYR A 1 135 ? -16.530 -1.039 22.916 1.00 91.88 135 TYR A O 1
ATOM 1135 N N . TYR A 1 136 ? -18.073 -2.600 23.411 1.00 91.31 136 TYR A N 1
ATOM 1136 C CA . TYR A 1 136 ? -17.232 -3.730 23.044 1.00 91.31 136 TYR A CA 1
ATOM 1137 C C . TYR A 1 136 ? -18.016 -4.791 22.277 1.00 91.31 136 TYR A C 1
ATOM 1139 O O . TYR A 1 136 ? -19.216 -4.968 22.473 1.00 91.31 136 TYR A O 1
ATOM 1147 N N . SER A 1 137 ? -17.319 -5.502 21.399 1.00 88.12 137 SER A N 1
ATOM 1148 C CA . SER A 1 137 ? -17.835 -6.676 20.691 1.00 88.12 137 SER A CA 1
ATOM 1149 C C . SER A 1 137 ? -16.798 -7.795 20.730 1.00 88.12 137 SER A C 1
ATOM 1151 O O . SER A 1 137 ? -15.597 -7.527 20.844 1.00 88.12 137 SER A O 1
ATOM 1153 N N . VAL A 1 138 ? -17.274 -9.037 20.673 1.00 83.44 138 VAL A N 1
ATOM 1154 C CA . VAL A 1 138 ? -16.431 -10.236 20.628 1.00 83.44 138 VAL A CA 1
ATOM 1155 C C . VAL A 1 138 ? -16.335 -10.700 19.178 1.00 83.44 138 VAL A C 1
ATOM 1157 O O . VAL A 1 138 ? -17.353 -10.959 18.538 1.00 83.44 138 VAL A O 1
ATOM 1160 N N . ASP A 1 139 ? -15.115 -10.788 18.661 1.00 70.88 139 ASP A N 1
ATOM 1161 C CA . ASP A 1 139 ? -14.820 -11.312 17.333 1.00 70.88 139 ASP A CA 1
ATOM 1162 C C . ASP A 1 139 ? -14.632 -12.832 17.420 1.00 70.88 139 ASP A C 1
ATOM 1164 O O . ASP A 1 139 ? -13.603 -13.334 17.869 1.00 70.88 139 ASP A O 1
ATOM 1168 N N . ASN A 1 140 ? -15.658 -13.577 17.007 1.00 64.06 140 ASN A N 1
ATOM 1169 C CA . ASN A 1 140 ? -15.653 -15.042 17.045 1.00 64.06 140 ASN A CA 1
ATOM 1170 C C . ASN A 1 140 ? -14.825 -15.677 15.911 1.00 64.06 140 ASN A C 1
ATOM 1172 O O . ASN A 1 140 ? -14.733 -16.903 15.840 1.00 64.06 140 ASN A O 1
ATOM 1176 N N . VAL A 1 141 ? -14.281 -14.878 14.986 1.00 58.03 141 VAL A N 1
ATOM 1177 C CA . VAL A 1 141 ? -13.609 -15.375 13.775 1.00 58.03 141 VAL A CA 1
ATOM 1178 C C . VAL A 1 141 ? -12.112 -15.617 14.011 1.00 58.03 141 VAL A C 1
ATOM 1180 O O . VAL A 1 141 ? -11.498 -16.422 13.309 1.00 58.03 141 VAL A O 1
ATOM 1183 N N . THR A 1 142 ? -11.505 -14.968 15.008 1.00 56.28 142 THR A N 1
ATOM 1184 C CA . THR A 1 142 ? -10.066 -15.057 15.285 1.00 56.28 142 THR A CA 1
ATOM 1185 C C . THR A 1 142 ? -9.727 -16.123 16.332 1.00 56.28 142 THR A C 1
ATOM 1187 O O . THR A 1 142 ? -10.332 -16.217 17.396 1.00 56.28 142 THR A O 1
ATOM 1190 N N . ALA A 1 143 ? -8.708 -16.945 16.053 1.00 56.44 143 ALA A N 1
ATOM 1191 C CA . ALA A 1 143 ? -8.137 -17.841 17.058 1.00 56.44 143 ALA A CA 1
ATOM 1192 C C . ALA A 1 143 ? -7.394 -17.013 18.123 1.00 56.44 143 ALA A C 1
ATOM 1194 O O . ALA A 1 143 ? -6.430 -16.317 17.791 1.00 56.44 143 ALA A O 1
ATOM 1195 N N . THR A 1 144 ? -7.831 -17.100 19.384 1.00 59.78 144 THR A N 1
ATOM 1196 C CA . THR A 1 144 ? -7.296 -16.306 20.503 1.00 59.78 144 THR A CA 1
ATOM 1197 C C . THR A 1 144 ? -5.811 -16.581 20.724 1.00 59.78 144 THR A C 1
ATOM 1199 O O . THR A 1 144 ? -5.420 -17.704 21.061 1.00 59.78 144 THR A O 1
ATOM 1202 N N . LYS A 1 145 ? -4.973 -15.553 20.588 1.00 69.69 145 LYS A N 1
ATOM 1203 C CA . LYS A 1 145 ? -3.567 -15.579 21.023 1.00 69.69 145 LYS A CA 1
ATOM 1204 C C . LYS A 1 145 ? -3.432 -15.239 22.511 1.00 69.69 145 LYS A C 1
ATOM 1206 O O . LYS A 1 145 ? -2.392 -15.513 23.116 1.00 69.69 145 LYS A O 1
ATOM 1211 N N . MET A 1 146 ? -4.466 -14.646 23.101 1.00 74.00 146 MET A N 1
ATOM 1212 C CA . MET A 1 146 ? -4.542 -14.255 24.497 1.00 74.00 146 MET A CA 1
ATOM 1213 C C . MET A 1 146 ? -4.773 -15.484 25.391 1.00 74.00 146 MET A C 1
ATOM 1215 O O . MET A 1 146 ? -5.676 -16.282 25.141 1.00 74.00 146 MET A O 1
ATOM 1219 N N . PRO A 1 147 ? -3.973 -15.671 26.455 1.00 79.44 147 PRO A N 1
ATOM 1220 C CA . PRO A 1 147 ? -4.188 -16.738 27.418 1.00 79.44 147 PRO A CA 1
ATOM 1221 C C . PRO A 1 147 ? -5.565 -16.617 28.072 1.00 79.44 147 PRO A C 1
ATOM 1223 O O . PRO A 1 147 ? -5.969 -15.522 28.466 1.00 79.44 147 PRO A O 1
ATOM 1226 N N . ILE A 1 148 ? -6.220 -17.764 28.271 1.00 80.38 148 ILE A N 1
ATOM 1227 C CA . ILE A 1 148 ? -7.566 -17.888 28.859 1.00 80.38 148 ILE A CA 1
ATOM 1228 C C . ILE A 1 148 ? -7.707 -17.069 3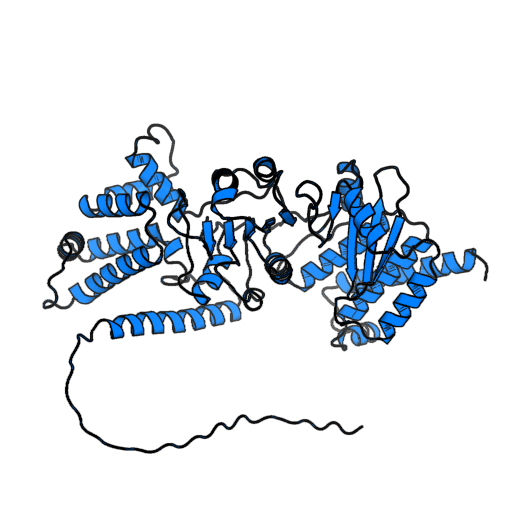0.147 1.00 80.38 148 ILE A C 1
ATOM 1230 O O . ILE A 1 148 ? -8.720 -16.409 30.345 1.00 80.38 148 ILE A O 1
ATOM 1234 N N . PHE A 1 149 ? -6.672 -17.068 30.992 1.00 81.75 149 PHE A N 1
ATOM 1235 C CA . PHE A 1 149 ? -6.635 -16.281 32.223 1.00 81.75 149 PHE A CA 1
ATOM 1236 C C . PHE A 1 149 ? -6.930 -14.794 31.976 1.00 81.75 149 PHE A C 1
ATOM 1238 O O . PHE A 1 149 ? -7.837 -14.235 32.584 1.00 81.75 149 PHE A O 1
ATOM 1245 N N . PHE A 1 150 ? -6.205 -14.153 31.056 1.00 80.62 150 PHE A N 1
ATOM 1246 C CA . PHE A 1 150 ? -6.398 -12.729 30.794 1.00 80.62 150 PHE A CA 1
ATOM 1247 C C . PHE A 1 150 ? -7.721 -12.448 30.074 1.00 80.62 150 PHE A C 1
ATOM 1249 O O . PHE A 1 150 ? -8.336 -11.420 30.340 1.00 80.62 150 PHE A O 1
ATOM 1256 N N . ALA A 1 151 ? -8.178 -13.360 29.211 1.00 80.81 151 ALA A N 1
ATOM 1257 C CA . ALA A 1 151 ? -9.485 -13.253 28.564 1.00 80.81 151 ALA A CA 1
ATOM 1258 C C . ALA A 1 151 ? -10.627 -13.259 29.598 1.00 80.81 151 ALA A C 1
ATOM 1260 O O . ALA A 1 151 ? -11.453 -12.356 29.604 1.00 80.81 151 ALA A O 1
ATOM 1261 N N . GLN A 1 152 ? -10.612 -14.195 30.552 1.00 83.69 152 GLN A N 1
ATOM 1262 C CA . GLN A 1 152 ? -11.616 -14.260 31.621 1.00 83.69 152 GLN A CA 1
ATOM 1263 C C . GLN A 1 152 ? -11.626 -13.003 32.499 1.00 83.69 152 GLN A C 1
ATOM 1265 O O . GLN A 1 152 ? -12.692 -12.522 32.880 1.00 83.69 152 GLN A O 1
ATOM 1270 N N . PHE A 1 153 ? -10.447 -12.456 32.809 1.00 84.38 153 PHE A N 1
ATOM 1271 C CA . PHE A 1 153 ? -10.345 -11.190 33.534 1.00 84.38 153 PHE A CA 1
ATOM 1272 C C . PHE A 1 153 ? -10.926 -10.023 32.732 1.00 84.38 153 PHE A C 1
ATOM 1274 O O . PHE A 1 153 ? -11.664 -9.213 33.288 1.00 84.38 153 PHE A O 1
ATOM 1281 N N . LEU A 1 154 ? -10.623 -9.939 31.434 1.00 83.62 154 LEU A N 1
ATOM 1282 C CA . LEU A 1 154 ? -11.193 -8.917 30.557 1.00 83.62 154 LEU A CA 1
ATOM 1283 C C . LEU A 1 154 ? -12.713 -9.029 30.463 1.00 83.62 154 LEU A C 1
ATOM 1285 O O . LEU A 1 154 ? -13.381 -8.009 30.600 1.00 83.62 154 LEU A O 1
ATOM 1289 N N . ASP A 1 155 ? -13.254 -10.238 30.300 1.00 83.62 155 ASP A N 1
ATOM 1290 C CA . ASP A 1 155 ? -14.700 -10.467 30.300 1.00 83.62 155 ASP A CA 1
ATOM 1291 C C . ASP A 1 155 ? -15.328 -9.926 31.582 1.00 83.62 155 ASP A C 1
ATOM 1293 O O . ASP A 1 155 ? -16.266 -9.133 31.521 1.00 83.62 155 ASP A O 1
ATOM 1297 N N . GLN A 1 156 ? -14.791 -10.296 32.746 1.00 84.44 156 GLN A N 1
ATOM 1298 C CA . GLN A 1 156 ? -15.317 -9.823 34.027 1.00 84.44 156 GLN A CA 1
ATOM 1299 C C . GLN A 1 156 ? -15.249 -8.300 34.150 1.00 84.44 156 GLN A C 1
ATOM 1301 O O . GLN A 1 156 ? -16.232 -7.680 34.554 1.00 84.44 156 GLN A O 1
ATOM 1306 N N . MET A 1 157 ? -14.124 -7.690 33.772 1.00 83.25 157 MET A N 1
ATOM 1307 C CA . MET A 1 157 ? -13.965 -6.240 33.847 1.00 83.25 157 MET A CA 1
ATOM 1308 C C . MET A 1 157 ? -14.934 -5.518 32.904 1.00 83.25 157 MET A C 1
ATOM 1310 O O . MET A 1 157 ? -15.646 -4.623 33.350 1.00 83.25 157 MET A O 1
ATOM 1314 N N . LEU A 1 158 ? -15.033 -5.938 31.640 1.00 83.75 158 LEU A N 1
ATOM 1315 C CA . LEU A 1 158 ? -15.935 -5.334 30.653 1.00 83.75 158 LEU A CA 1
ATOM 1316 C C . LEU A 1 158 ? -17.411 -5.463 31.053 1.00 83.75 158 LEU A C 1
ATOM 1318 O O . LEU A 1 158 ? -18.166 -4.516 30.860 1.00 83.75 158 LEU A O 1
ATOM 1322 N N . HIS A 1 159 ? -17.817 -6.585 31.658 1.00 81.44 159 HIS A N 1
ATOM 1323 C CA . HIS A 1 159 ? -19.181 -6.764 32.175 1.00 81.44 159 HIS A CA 1
ATOM 1324 C C . HIS A 1 159 ? -19.454 -5.967 33.457 1.00 81.44 159 HIS A C 1
ATOM 1326 O O . HIS A 1 159 ? -20.608 -5.676 33.755 1.00 81.44 159 HIS A O 1
ATOM 1332 N N . SER A 1 160 ? -18.418 -5.642 34.236 1.00 78.81 160 SER A N 1
ATOM 1333 C CA . SER A 1 160 ? -18.563 -4.926 35.510 1.00 78.81 160 SER A CA 1
ATOM 1334 C C . SER A 1 160 ? -18.669 -3.404 35.368 1.00 78.81 160 SER A C 1
ATOM 1336 O O . SER A 1 160 ? -19.064 -2.729 36.318 1.00 78.81 160 SER A O 1
ATOM 1338 N N . VAL A 1 161 ? -18.305 -2.849 34.207 1.00 78.06 161 VAL A N 1
ATOM 1339 C CA . VAL A 1 161 ? -18.355 -1.405 33.951 1.00 78.06 161 VAL A CA 1
ATOM 1340 C C . VAL A 1 161 ? -19.666 -1.059 33.246 1.00 78.06 161 VAL A C 1
ATOM 1342 O O . VAL A 1 161 ? -19.750 -1.118 32.024 1.00 78.06 161 VAL A O 1
ATOM 1345 N N . ASP A 1 162 ? -20.666 -0.615 34.013 1.00 72.56 162 ASP A N 1
ATOM 1346 C CA . ASP A 1 162 ? -22.030 -0.310 33.528 1.00 72.56 162 ASP A CA 1
ATOM 1347 C C . ASP A 1 162 ? -22.095 0.691 32.356 1.00 72.56 162 ASP A C 1
ATOM 1349 O O . ASP A 1 162 ? -23.071 0.735 31.607 1.00 72.56 162 ASP A O 1
ATOM 1353 N N . ILE A 1 163 ? -21.070 1.534 32.200 1.00 78.94 163 ILE A N 1
ATOM 1354 C CA . ILE A 1 163 ? -20.998 2.561 31.148 1.00 78.94 163 ILE A CA 1
ATOM 1355 C C . ILE A 1 163 ? -20.675 1.937 29.779 1.00 78.94 163 ILE A C 1
ATOM 1357 O O . ILE A 1 163 ? -21.009 2.519 28.745 1.00 78.94 163 ILE A O 1
ATOM 1361 N N . ILE A 1 164 ? -20.035 0.765 29.758 1.00 84.62 164 ILE A N 1
ATOM 1362 C CA . ILE A 1 164 ? -19.605 0.098 28.533 1.00 84.62 164 ILE A CA 1
ATOM 1363 C C . ILE A 1 164 ? -20.673 -0.912 28.126 1.00 84.62 164 ILE A C 1
ATOM 1365 O O . ILE A 1 164 ? -20.987 -1.844 28.857 1.00 84.62 164 ILE A O 1
ATOM 1369 N N . SER A 1 165 ? -21.231 -0.740 26.930 1.00 86.94 165 SER A N 1
ATOM 1370 C CA . SER A 1 165 ? -22.268 -1.642 26.419 1.00 86.94 165 SER A CA 1
ATOM 1371 C C . SER A 1 165 ? -21.691 -2.670 25.448 1.00 86.94 165 SER A C 1
ATOM 1373 O O . SER A 1 165 ? -20.827 -2.352 24.626 1.00 86.94 165 SER A O 1
ATOM 1375 N N . THR A 1 166 ? -22.190 -3.903 25.521 1.00 88.62 166 THR A N 1
ATOM 1376 C CA . THR A 1 166 ? -21.983 -4.897 24.464 1.00 88.62 166 THR A CA 1
ATOM 1377 C C . THR A 1 166 ? -22.656 -4.430 23.184 1.00 88.62 166 THR A C 1
ATOM 1379 O O . THR A 1 166 ? -23.740 -3.850 23.223 1.00 88.62 166 THR A O 1
ATOM 1382 N N . LEU A 1 167 ? -22.016 -4.694 22.051 1.00 89.38 167 LEU A N 1
ATOM 1383 C CA . LEU A 1 167 ? -22.549 -4.369 20.741 1.00 89.38 167 LEU A CA 1
ATOM 1384 C C . LEU A 1 167 ? -22.765 -5.644 19.927 1.00 89.38 167 LEU A C 1
ATOM 1386 O O . LEU A 1 167 ? -21.857 -6.468 19.796 1.00 89.38 167 LEU A O 1
ATOM 1390 N N . THR A 1 168 ? -23.962 -5.799 19.373 1.00 87.94 168 THR A N 1
ATOM 1391 C CA . THR A 1 168 ? -24.256 -6.847 18.388 1.00 87.94 168 THR A CA 1
ATOM 1392 C C . THR A 1 168 ? -23.709 -6.473 17.007 1.00 87.94 168 THR A C 1
ATOM 1394 O O . THR A 1 168 ? -23.428 -5.304 16.735 1.00 87.94 168 THR A O 1
ATOM 1397 N N . ASN A 1 169 ? -23.578 -7.452 16.107 1.00 83.94 169 ASN A N 1
ATOM 1398 C CA . ASN A 1 169 ? -23.126 -7.191 14.734 1.00 83.94 169 ASN A CA 1
ATOM 1399 C C . ASN A 1 169 ? -24.067 -6.224 13.995 1.00 83.94 169 ASN A C 1
ATOM 1401 O O . ASN A 1 169 ? -23.593 -5.287 13.361 1.00 83.94 169 ASN A O 1
ATOM 1405 N N . ASP A 1 170 ? -25.385 -6.381 14.150 1.00 86.56 170 ASP A N 1
ATOM 1406 C CA . ASP A 1 170 ? -26.377 -5.500 13.516 1.00 86.56 170 ASP A CA 1
ATOM 1407 C C . ASP A 1 170 ? -26.259 -4.049 14.022 1.00 86.56 170 ASP A C 1
ATOM 1409 O O . ASP A 1 170 ? -26.365 -3.085 13.259 1.00 86.56 170 ASP A O 1
ATOM 1413 N N . GLU A 1 171 ? -26.003 -3.869 15.321 1.00 89.81 171 GLU A N 1
ATOM 1414 C CA . GLU A 1 171 ? -25.740 -2.552 15.906 1.00 89.81 171 GLU A CA 1
ATOM 1415 C C . GLU A 1 171 ? -24.402 -1.975 15.434 1.00 89.81 171 GLU A C 1
ATOM 1417 O O . GLU A 1 171 ? -24.303 -0.762 15.233 1.00 89.81 171 GLU A O 1
ATOM 1422 N N . PHE A 1 172 ? -23.389 -2.822 15.216 1.00 87.75 172 PHE A N 1
ATOM 1423 C CA . PHE A 1 172 ? -22.106 -2.395 14.660 1.00 87.75 172 PHE A CA 1
ATOM 1424 C C . PHE A 1 172 ? -22.282 -1.847 13.253 1.00 87.75 172 PHE A C 1
ATOM 1426 O O . PHE A 1 172 ? -21.894 -0.710 12.984 1.00 87.75 172 PHE A O 1
ATOM 1433 N N . GLU A 1 173 ? -22.930 -2.612 12.378 1.00 86.31 173 GLU A N 1
ATOM 1434 C CA . GLU A 1 173 ? -23.209 -2.202 11.004 1.00 86.31 173 GLU A CA 1
ATOM 1435 C C . GLU A 1 173 ? -24.019 -0.903 10.964 1.00 86.31 173 GLU A C 1
ATOM 1437 O O . GLU A 1 173 ? -23.729 -0.001 10.169 1.00 86.31 173 GLU A O 1
ATOM 1442 N N . LYS A 1 174 ? -24.981 -0.751 11.881 1.00 87.94 174 LYS A N 1
ATOM 1443 C CA . LYS A 1 174 ? -25.734 0.492 12.032 1.00 87.94 174 LYS A CA 1
ATOM 1444 C C . LYS A 1 174 ? -24.825 1.667 12.396 1.00 87.94 174 LYS A C 1
ATOM 1446 O O . LYS A 1 174 ? -24.876 2.684 11.704 1.00 87.94 174 LYS A O 1
ATOM 1451 N N . LEU A 1 175 ? -23.960 1.539 13.404 1.00 89.00 175 LEU A N 1
ATOM 1452 C CA . LEU A 1 175 ? -23.014 2.602 13.775 1.00 89.00 175 LEU A CA 1
ATOM 1453 C C . LEU A 1 175 ? -22.060 2.949 12.630 1.00 89.00 175 LEU A C 1
ATOM 1455 O O . LEU A 1 175 ? -21.808 4.126 12.371 1.00 89.00 175 LEU A O 1
ATOM 1459 N N . VAL A 1 176 ? -21.567 1.949 11.903 1.00 86.62 176 VAL A N 1
ATOM 1460 C CA . VAL A 1 176 ? -20.729 2.156 10.717 1.00 86.62 176 VAL A CA 1
ATOM 1461 C C . VAL A 1 176 ? -21.492 2.929 9.631 1.00 86.62 176 VAL A C 1
ATOM 1463 O O . VAL A 1 176 ? -20.943 3.829 8.989 1.00 86.62 176 VAL A O 1
ATOM 1466 N N . SER A 1 177 ? -22.782 2.639 9.447 1.00 83.50 177 SER A N 1
ATOM 1467 C CA . SER A 1 177 ? -23.638 3.339 8.485 1.00 83.50 177 SER A CA 1
ATOM 1468 C C . SER A 1 177 ? -23.976 4.782 8.892 1.00 83.50 177 SER A C 1
ATOM 1470 O O . SER A 1 177 ? -24.097 5.644 8.021 1.00 83.50 177 SER A O 1
ATOM 1472 N N . GLU A 1 178 ? -24.077 5.075 10.186 1.00 86.75 178 GLU A N 1
ATOM 1473 C CA . GLU A 1 178 ? -24.390 6.413 10.712 1.00 86.75 178 GLU A CA 1
ATOM 1474 C C . GLU A 1 178 ? -23.152 7.311 10.816 1.00 86.75 178 GLU A C 1
ATOM 1476 O O . GLU A 1 178 ? -23.253 8.538 10.779 1.00 86.75 178 GLU A O 1
ATOM 1481 N N . SER A 1 179 ? -21.973 6.703 10.921 1.00 86.50 179 SER A N 1
ATOM 1482 C CA . SER A 1 179 ? -20.723 7.427 11.106 1.00 86.50 179 SER A CA 1
ATOM 1483 C C . SER A 1 179 ? -20.235 8.068 9.809 1.00 86.50 179 SER A C 1
ATOM 1485 O O . SER A 1 179 ? -20.298 7.484 8.722 1.00 86.50 179 SER A O 1
ATOM 1487 N N . GLU A 1 180 ? -19.732 9.291 9.936 1.00 85.12 180 GLU A N 1
ATOM 1488 C CA . GLU A 1 180 ? -19.163 10.072 8.837 1.00 85.12 180 GLU A CA 1
ATOM 1489 C C . GLU A 1 180 ? -17.661 9.809 8.668 1.00 85.12 180 GLU A C 1
ATOM 1491 O O . GLU A 1 180 ? -17.115 10.017 7.583 1.00 85.12 180 GLU A O 1
ATOM 1496 N N . PHE A 1 181 ? -16.995 9.354 9.731 1.00 83.44 181 PHE A N 1
ATOM 1497 C CA . PHE A 1 181 ? -15.566 9.075 9.763 1.00 83.44 181 PHE A CA 1
ATOM 1498 C C . PHE A 1 181 ? -15.293 7.774 10.529 1.00 83.44 181 PHE A C 1
ATOM 1500 O O . PHE A 1 181 ? -15.719 7.616 11.672 1.00 83.44 181 PHE A O 1
ATOM 1507 N N . LEU A 1 182 ? -14.595 6.831 9.897 1.00 85.25 182 LEU A N 1
ATOM 1508 C CA . LEU A 1 182 ? -14.317 5.494 10.422 1.00 85.25 182 LEU A CA 1
ATOM 1509 C C . LEU A 1 182 ? -12.803 5.301 10.552 1.00 85.25 182 LEU A C 1
ATOM 1511 O O . LEU A 1 182 ? -12.100 5.368 9.546 1.00 85.25 182 LEU A O 1
ATOM 1515 N N . ILE A 1 183 ? -12.324 5.007 11.763 1.00 83.31 183 ILE A N 1
ATOM 1516 C CA . ILE A 1 183 ? -10.908 4.753 12.065 1.00 83.31 183 ILE A CA 1
ATOM 1517 C C . ILE A 1 183 ? -10.720 3.307 12.515 1.00 83.31 183 ILE A C 1
ATOM 1519 O O . ILE A 1 183 ? -11.417 2.825 13.413 1.00 83.31 183 ILE A O 1
ATOM 1523 N N . ASN A 1 184 ? -9.744 2.624 11.905 1.00 79.69 184 ASN A N 1
ATOM 1524 C CA . ASN A 1 184 ? -9.393 1.227 12.194 1.00 79.69 184 ASN A CA 1
ATOM 1525 C C . ASN A 1 184 ? -10.583 0.246 12.053 1.00 79.69 184 ASN A C 1
ATOM 1527 O O . ASN A 1 184 ? -10.655 -0.793 12.714 1.00 79.69 184 ASN A O 1
ATOM 1531 N N . VAL A 1 185 ? -11.543 0.570 11.185 1.00 79.38 185 VAL A N 1
ATOM 1532 C CA . VAL A 1 185 ? -12.661 -0.313 10.831 1.00 79.38 185 VAL A CA 1
ATOM 1533 C C . VAL A 1 185 ? -12.222 -1.196 9.664 1.00 79.38 185 VAL A C 1
ATOM 1535 O O . VAL A 1 185 ? -11.815 -0.692 8.621 1.00 79.38 185 VAL A O 1
ATOM 1538 N N . ARG A 1 186 ? -12.253 -2.521 9.854 1.00 70.38 186 ARG A N 1
ATOM 1539 C CA . ARG A 1 186 ? -11.842 -3.483 8.815 1.00 70.38 186 ARG A CA 1
ATOM 1540 C C . ARG A 1 186 ? -12.941 -3.740 7.791 1.00 70.38 186 ARG A C 1
ATOM 1542 O O . ARG A 1 186 ? -12.644 -3.948 6.621 1.00 70.38 186 ARG A O 1
ATOM 1549 N N . GLU A 1 187 ? -14.199 -3.718 8.207 1.00 66.56 187 GLU A N 1
ATOM 1550 C CA . GLU A 1 187 ? -15.332 -3.978 7.320 1.00 66.56 187 GLU A CA 1
ATOM 1551 C C . GLU A 1 187 ? -15.439 -2.889 6.241 1.00 66.56 187 GLU A C 1
ATOM 1553 O O . GLU A 1 187 ? -15.297 -1.697 6.511 1.00 66.56 187 GLU A O 1
ATOM 1558 N N . ALA A 1 188 ? -15.615 -3.310 4.988 1.00 54.97 188 ALA A N 1
ATOM 1559 C CA .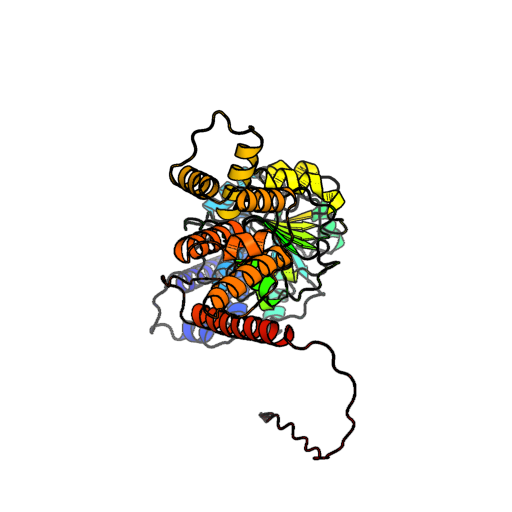 ALA A 1 188 ? -15.534 -2.427 3.832 1.00 54.97 188 ALA A CA 1
ATOM 1560 C C . ALA A 1 188 ? -16.778 -1.544 3.713 1.00 54.97 188 ALA A C 1
ATOM 1562 O O . ALA A 1 188 ? -17.825 -2.010 3.261 1.00 54.97 188 ALA A O 1
ATOM 1563 N N . VAL A 1 189 ? -16.651 -0.264 4.073 1.00 59.31 189 VAL A N 1
ATOM 1564 C CA . VAL A 1 189 ? -17.732 0.720 3.939 1.00 59.31 189 VAL A CA 1
ATOM 1565 C C . VAL A 1 189 ? -17.200 2.013 3.326 1.00 59.31 189 VAL A C 1
ATOM 1567 O O . VAL A 1 189 ? -16.210 2.540 3.810 1.00 59.31 189 VAL A O 1
ATOM 1570 N N . ASP A 1 190 ? -17.869 2.475 2.259 1.00 63.59 190 ASP A N 1
ATOM 1571 C CA . ASP A 1 190 ? -17.723 3.748 1.513 1.00 63.59 190 ASP A CA 1
ATOM 1572 C C . ASP A 1 190 ? -16.355 4.468 1.632 1.00 63.59 190 ASP A C 1
ATOM 1574 O O . ASP A 1 190 ? -15.966 4.935 2.704 1.00 63.59 190 ASP A O 1
ATOM 1578 N N . ILE A 1 191 ? -15.674 4.689 0.498 1.00 64.19 191 ILE A N 1
ATOM 1579 C CA . ILE A 1 191 ? -14.389 5.415 0.416 1.00 64.19 191 ILE A CA 1
ATOM 1580 C C . ILE A 1 191 ? -14.425 6.805 1.076 1.00 64.19 191 ILE A C 1
ATOM 1582 O O . ILE A 1 191 ? -13.400 7.331 1.503 1.00 64.19 191 ILE A O 1
ATOM 1586 N N . ARG A 1 192 ? -15.610 7.417 1.186 1.00 65.88 192 ARG A N 1
ATOM 1587 C CA . ARG A 1 192 ? -15.810 8.717 1.840 1.00 65.88 192 ARG A CA 1
ATOM 1588 C C . ARG A 1 192 ? -15.901 8.639 3.359 1.00 65.88 192 ARG A C 1
ATOM 1590 O O . ARG A 1 192 ? -15.923 9.698 3.984 1.00 65.88 192 ARG A O 1
ATOM 1597 N N . LYS A 1 193 ? -15.972 7.443 3.942 1.00 72.94 193 LYS A N 1
ATOM 1598 C CA . LYS A 1 193 ? -16.114 7.201 5.384 1.00 72.94 193 LYS A CA 1
ATOM 1599 C C . LYS A 1 193 ? -14.904 6.503 5.987 1.00 72.94 193 LYS A C 1
ATOM 1601 O O . LYS A 1 193 ? -14.492 6.879 7.081 1.00 72.94 193 LYS A O 1
ATOM 1606 N N . THR A 1 194 ? -14.339 5.513 5.297 1.00 69.62 194 THR A N 1
ATOM 1607 C CA . THR A 1 194 ? -13.141 4.801 5.767 1.00 69.62 194 THR A CA 1
ATOM 1608 C C . THR A 1 194 ? -11.895 5.632 5.495 1.00 69.62 194 THR A C 1
ATOM 1610 O O . THR A 1 194 ? -11.436 5.711 4.357 1.00 69.62 194 THR A O 1
ATOM 1613 N N . HIS A 1 195 ? -11.351 6.256 6.542 1.00 63.44 195 HIS A N 1
ATOM 1614 C CA . HIS A 1 195 ? -10.190 7.142 6.456 1.00 63.44 195 HIS A CA 1
ATOM 1615 C C . HIS A 1 195 ? -9.185 6.775 7.528 1.00 63.44 195 HIS A C 1
ATOM 1617 O O . HIS A 1 195 ? -9.572 6.762 8.681 1.00 63.44 195 HIS A O 1
ATOM 1623 N N . LEU A 1 196 ? -7.906 6.622 7.171 1.00 64.62 196 LEU A N 1
ATOM 1624 C CA . LEU A 1 196 ? -6.770 6.508 8.102 1.00 64.62 196 LEU A CA 1
ATOM 1625 C C . LEU A 1 196 ? -6.892 5.336 9.119 1.00 64.62 196 LEU A C 1
ATOM 1627 O O . LEU A 1 196 ? -7.888 5.117 9.795 1.00 64.62 196 LEU A O 1
ATOM 1631 N N . ILE A 1 197 ? -5.837 4.533 9.291 1.00 66.62 197 ILE A N 1
ATOM 1632 C CA . ILE A 1 197 ? -5.878 3.453 10.312 1.00 66.62 197 ILE A CA 1
ATOM 1633 C C . ILE A 1 197 ? -5.820 4.034 11.738 1.00 66.62 197 ILE A C 1
ATOM 1635 O O . ILE A 1 197 ? -6.164 3.350 12.693 1.00 66.62 197 ILE A O 1
ATOM 1639 N N . ALA A 1 198 ? -5.421 5.298 11.871 1.00 72.38 198 ALA A N 1
ATOM 1640 C CA . ALA A 1 198 ? -5.287 6.026 13.124 1.00 72.38 198 ALA A CA 1
ATOM 1641 C C . ALA A 1 198 ? -5.730 7.482 12.945 1.00 72.38 198 ALA A C 1
ATOM 1643 O O . ALA A 1 198 ? -5.685 8.021 11.840 1.00 72.38 198 ALA A O 1
ATOM 1644 N N . LEU A 1 199 ? -6.113 8.128 14.039 1.00 75.50 199 LEU A N 1
ATOM 1645 C CA . LEU A 1 199 ? -6.498 9.537 14.087 1.00 75.50 199 LEU A CA 1
ATOM 1646 C C . LEU A 1 199 ? -5.315 10.455 13.789 1.00 75.50 199 LEU A C 1
ATOM 1648 O O . LEU A 1 199 ? -5.454 11.415 13.032 1.00 75.50 199 LEU A O 1
ATOM 1652 N N . ASN A 1 200 ? -4.147 10.138 14.351 1.00 72.94 200 ASN A N 1
ATOM 1653 C CA . ASN A 1 200 ? -2.971 10.996 14.287 1.00 72.94 200 ASN A CA 1
ATOM 1654 C C . ASN A 1 200 ? -1.835 10.322 13.529 1.00 72.94 200 ASN A C 1
ATOM 1656 O O . ASN A 1 200 ? -0.916 9.796 14.149 1.00 72.94 200 ASN A O 1
ATOM 1660 N N . GLU A 1 201 ? -1.848 10.357 12.194 1.00 68.00 201 GLU A N 1
ATOM 1661 C CA . GLU A 1 201 ? -0.678 9.906 11.434 1.00 68.00 201 GLU A CA 1
ATOM 1662 C C . GLU A 1 201 ? 0.497 10.891 11.605 1.00 68.00 201 GLU A C 1
ATOM 1664 O O . GLU A 1 201 ? 0.426 12.039 11.154 1.00 68.00 201 GLU A O 1
ATOM 1669 N N . PRO A 1 202 ? 1.601 10.479 12.251 1.00 59.44 202 PRO A N 1
ATOM 1670 C CA . PRO A 1 202 ? 2.729 11.349 12.511 1.00 59.44 202 PRO A CA 1
ATOM 1671 C C . PRO A 1 202 ? 3.435 11.704 11.203 1.00 59.44 202 PRO A C 1
ATOM 1673 O O . PRO A 1 202 ? 3.714 10.854 10.353 1.00 59.44 202 PRO A O 1
ATOM 1676 N N . LYS A 1 203 ? 3.783 12.984 11.053 1.00 58.81 203 LYS A N 1
ATOM 1677 C CA . LYS A 1 203 ? 4.609 13.453 9.937 1.00 58.81 203 LYS A CA 1
ATOM 1678 C C . LYS A 1 203 ? 6.017 12.872 10.095 1.00 58.81 203 LYS A C 1
ATOM 1680 O O . LYS A 1 203 ? 6.723 13.193 11.048 1.00 58.81 203 LYS A O 1
ATOM 1685 N N . TYR A 1 204 ? 6.422 12.003 9.172 1.00 58.91 204 TYR A N 1
ATOM 1686 C CA . TYR A 1 204 ? 7.753 11.391 9.184 1.00 58.91 204 TYR A CA 1
ATOM 1687 C C . TYR A 1 204 ? 8.860 12.455 9.124 1.00 58.91 204 TYR A C 1
ATOM 1689 O O . TYR A 1 204 ? 8.834 13.343 8.276 1.00 58.91 204 TYR A O 1
ATOM 1697 N N . THR A 1 205 ? 9.852 12.339 10.010 1.00 48.28 205 THR A N 1
ATOM 1698 C CA . THR A 1 205 ? 10.935 13.325 10.190 1.00 48.28 205 THR A CA 1
ATOM 1699 C C . THR A 1 205 ? 12.162 13.088 9.302 1.00 48.28 205 THR A C 1
ATOM 1701 O O . THR A 1 205 ? 13.028 13.955 9.216 1.00 48.28 205 THR A O 1
ATOM 1704 N N . LYS A 1 206 ? 12.271 11.933 8.627 1.00 56.16 206 LYS A N 1
ATOM 1705 C CA . LYS A 1 206 ? 13.385 11.625 7.710 1.00 56.16 206 LYS A CA 1
ATOM 1706 C C . LYS A 1 206 ? 13.061 12.065 6.280 1.00 56.16 206 LYS A C 1
ATOM 1708 O O . LYS A 1 206 ? 11.979 11.772 5.773 1.00 56.16 206 LYS A O 1
ATOM 1713 N N . ASN A 1 207 ? 14.034 12.693 5.613 1.00 52.66 207 ASN A N 1
ATOM 1714 C CA . ASN A 1 207 ? 13.946 13.034 4.192 1.00 52.66 207 ASN A CA 1
ATOM 1715 C C . ASN A 1 207 ? 13.648 11.776 3.367 1.00 52.66 207 ASN A C 1
ATOM 1717 O O . ASN A 1 207 ? 14.375 10.781 3.447 1.00 52.66 207 ASN A O 1
ATOM 1721 N N . ARG A 1 208 ? 12.567 11.821 2.582 1.00 65.25 208 ARG A N 1
ATOM 1722 C CA . ARG A 1 208 ? 12.190 10.727 1.684 1.00 65.25 208 ARG A CA 1
ATOM 1723 C C . ARG A 1 208 ? 13.291 10.560 0.640 1.00 65.25 208 ARG A C 1
ATOM 1725 O O . ARG A 1 208 ? 13.568 11.497 -0.103 1.00 65.25 208 ARG A O 1
ATOM 1732 N N . LYS A 1 209 ? 13.891 9.368 0.559 1.00 71.31 209 LYS A N 1
ATOM 1733 C CA . LYS A 1 209 ? 14.754 9.030 -0.579 1.00 71.31 209 LYS A CA 1
ATOM 1734 C C . LYS A 1 209 ? 13.924 9.055 -1.860 1.00 71.31 209 LYS A C 1
ATOM 1736 O O . LYS A 1 209 ? 12.734 8.715 -1.836 1.00 71.31 209 LYS A O 1
ATOM 1741 N N . GLU A 1 210 ? 14.538 9.503 -2.945 1.00 79.62 210 GLU A N 1
ATOM 1742 C CA . GLU A 1 210 ? 13.965 9.394 -4.283 1.00 79.62 210 GLU A CA 1
ATOM 1743 C C . GLU A 1 210 ? 13.685 7.912 -4.593 1.00 79.62 210 GLU A C 1
ATOM 1745 O O . GLU A 1 210 ? 14.506 7.062 -4.229 1.00 79.62 210 GLU A O 1
ATOM 1750 N N . PRO A 1 211 ? 12.516 7.570 -5.160 1.00 86.06 211 PRO A N 1
ATOM 1751 C CA . PRO A 1 211 ? 12.222 6.192 -5.530 1.00 86.06 211 PRO A CA 1
ATOM 1752 C C . PRO A 1 211 ? 13.103 5.757 -6.711 1.00 86.06 211 PRO A C 1
ATOM 1754 O O . PRO A 1 211 ? 13.296 6.517 -7.658 1.00 86.06 211 PRO A O 1
ATOM 1757 N N . GLU A 1 212 ? 13.603 4.519 -6.688 1.00 87.88 212 GLU A N 1
ATOM 1758 C CA . GLU A 1 212 ? 14.300 3.951 -7.857 1.00 87.88 212 GLU A CA 1
ATOM 1759 C C . GLU A 1 212 ? 13.293 3.578 -8.951 1.00 87.88 212 GLU A C 1
ATOM 1761 O O . GLU A 1 212 ? 13.590 3.676 -10.137 1.00 87.88 212 GLU A O 1
ATOM 1766 N N . ILE A 1 213 ? 12.074 3.205 -8.555 1.00 89.94 213 ILE A N 1
ATOM 1767 C CA . ILE A 1 213 ? 10.973 2.866 -9.455 1.00 89.94 213 ILE A CA 1
ATOM 1768 C C . ILE A 1 213 ? 9.812 3.811 -9.155 1.00 89.94 213 ILE A C 1
ATOM 1770 O O . ILE A 1 213 ? 9.312 3.835 -8.035 1.00 89.94 213 ILE A O 1
ATOM 1774 N N . GLY A 1 214 ? 9.348 4.604 -10.119 1.00 89.94 214 GLY A N 1
ATOM 1775 C CA . GLY A 1 214 ? 8.165 5.430 -9.863 1.00 89.94 214 GLY A CA 1
ATOM 1776 C C . GLY A 1 214 ? 6.899 4.581 -9.878 1.00 89.94 214 GLY A C 1
ATOM 1777 O O . GLY A 1 214 ? 6.157 4.596 -8.899 1.00 89.94 214 GLY A O 1
ATOM 1778 N N . ILE A 1 215 ? 6.682 3.782 -10.930 1.00 92.19 215 ILE A N 1
ATOM 1779 C CA . ILE A 1 215 ? 5.447 3.001 -11.084 1.00 92.19 215 ILE A CA 1
ATOM 1780 C C . ILE A 1 215 ? 5.725 1.512 -11.297 1.00 92.19 215 ILE A C 1
ATOM 1782 O O . ILE A 1 215 ? 6.337 1.103 -12.285 1.00 92.19 215 ILE A O 1
ATOM 1786 N N . PHE A 1 216 ? 5.211 0.692 -10.383 1.00 91.69 216 PHE A N 1
ATOM 1787 C CA . PHE A 1 216 ? 5.341 -0.757 -10.399 1.00 91.69 216 PHE A CA 1
ATOM 1788 C C . PHE A 1 216 ? 3.974 -1.440 -10.418 1.00 91.69 216 PHE A C 1
ATOM 1790 O O . PHE A 1 216 ? 3.078 -1.104 -9.645 1.00 91.69 216 PHE A O 1
ATOM 1797 N N . CYS A 1 217 ? 3.814 -2.411 -11.313 1.00 90.12 217 CYS A N 1
ATOM 1798 C CA . CYS A 1 217 ? 2.558 -3.111 -11.552 1.00 90.12 217 CYS A CA 1
ATOM 1799 C C . CYS A 1 217 ? 2.755 -4.624 -11.552 1.00 90.12 217 CYS A C 1
ATOM 1801 O O . CYS A 1 217 ? 3.652 -5.157 -12.206 1.00 90.12 217 CYS A O 1
ATOM 1803 N N . ALA A 1 218 ? 1.862 -5.326 -10.866 1.00 87.81 218 ALA A N 1
ATOM 1804 C CA . ALA A 1 218 ? 1.868 -6.770 -10.721 1.00 87.81 218 ALA A CA 1
ATOM 1805 C C . ALA A 1 218 ? 0.468 -7.325 -11.028 1.00 87.81 218 ALA A C 1
ATOM 1807 O O . ALA A 1 218 ? -0.531 -6.806 -10.537 1.00 87.81 218 ALA A O 1
ATOM 1808 N N . GLY A 1 219 ? 0.393 -8.363 -11.866 1.00 80.31 219 GLY A N 1
ATOM 1809 C CA . GLY A 1 219 ? -0.884 -8.975 -12.248 1.00 80.31 219 GLY A CA 1
ATOM 1810 C C . GLY A 1 219 ? -1.738 -8.161 -13.231 1.00 80.31 219 GLY A C 1
ATOM 1811 O O . GLY A 1 219 ? -2.930 -8.395 -13.303 1.00 80.31 219 GLY A O 1
ATOM 1812 N N . ILE A 1 220 ? -1.179 -7.223 -14.003 1.00 78.50 220 ILE A N 1
ATOM 1813 C CA . ILE A 1 220 ? -1.951 -6.421 -14.979 1.00 78.50 220 ILE A CA 1
ATOM 1814 C C . ILE A 1 220 ? -1.652 -6.868 -16.421 1.00 78.50 220 ILE A C 1
ATOM 1816 O O . ILE A 1 220 ? -0.529 -7.281 -16.711 1.00 78.50 220 ILE A O 1
ATOM 1820 N N . ASP A 1 221 ? -2.608 -6.774 -17.353 1.00 68.31 221 ASP A N 1
ATOM 1821 C CA . ASP A 1 221 ? -2.371 -7.076 -18.778 1.00 68.31 221 ASP A CA 1
ATOM 1822 C C . ASP A 1 221 ? -1.701 -5.890 -19.478 1.00 68.31 221 ASP A C 1
ATOM 1824 O O . ASP A 1 221 ? -1.931 -4.738 -19.135 1.00 68.31 221 ASP A O 1
ATOM 1828 N N . SER A 1 222 ? -0.753 -6.136 -20.389 1.00 58.62 222 SER A N 1
ATOM 1829 C CA . SER A 1 222 ? 0.053 -5.050 -20.989 1.00 58.62 222 SER A CA 1
ATOM 1830 C C . SER A 1 222 ? -0.666 -4.280 -22.088 1.00 58.62 222 SER A C 1
ATOM 1832 O O . SER A 1 222 ? -0.189 -3.228 -22.482 1.00 58.62 222 SER A O 1
ATOM 1834 N N . ALA A 1 223 ? -1.771 -4.810 -22.612 1.00 58.94 223 ALA A N 1
ATOM 1835 C CA . ALA A 1 223 ? -2.408 -4.287 -23.817 1.00 58.94 223 ALA A CA 1
ATOM 1836 C C . ALA A 1 223 ? -3.252 -3.017 -23.582 1.00 58.94 223 ALA A C 1
ATOM 1838 O O . ALA A 1 223 ? -3.685 -2.404 -24.551 1.00 58.94 223 ALA A O 1
ATOM 1839 N N . THR A 1 224 ? -3.492 -2.634 -22.323 1.00 59.84 224 THR A N 1
ATOM 1840 C CA . THR A 1 224 ? -4.516 -1.643 -21.944 1.00 59.84 224 THR A CA 1
ATOM 1841 C C . THR A 1 224 ? -3.993 -0.405 -21.216 1.00 59.84 224 THR A C 1
ATOM 1843 O O . THR A 1 224 ? -4.779 0.492 -20.928 1.00 59.84 224 THR A O 1
ATOM 1846 N N . ILE A 1 225 ? -2.692 -0.320 -20.930 1.00 69.12 225 ILE A N 1
ATOM 1847 C CA . ILE A 1 225 ? -2.113 0.785 -20.157 1.00 69.12 225 ILE A CA 1
ATOM 1848 C C . ILE A 1 225 ? -1.289 1.705 -21.064 1.00 69.12 225 ILE A C 1
ATOM 1850 O O . ILE A 1 225 ? -0.382 1.247 -21.747 1.00 69.12 225 ILE A O 1
ATOM 1854 N N . SER A 1 226 ? -1.614 2.999 -21.029 1.00 71.75 226 SER A N 1
ATOM 1855 C CA . SER A 1 226 ? -1.025 4.081 -21.832 1.00 71.75 226 SER A CA 1
ATOM 1856 C C . SER A 1 226 ? 0.226 4.722 -21.214 1.00 71.75 226 SER A C 1
ATOM 1858 O O . SER A 1 226 ? 0.855 5.570 -21.847 1.00 71.75 226 SER A O 1
ATOM 1860 N N . TRP A 1 227 ? 0.582 4.367 -19.979 1.00 79.06 227 TRP A N 1
ATOM 1861 C CA . TRP A 1 227 ? 1.654 4.982 -19.192 1.00 79.06 227 TRP A CA 1
ATOM 1862 C C . TRP A 1 227 ? 2.781 3.998 -18.882 1.00 79.06 227 TRP A C 1
ATOM 1864 O O . TRP A 1 227 ? 2.583 2.791 -18.805 1.00 79.06 227 TRP A O 1
ATOM 1874 N N . GLU A 1 228 ? 3.982 4.525 -18.658 1.00 81.12 228 GLU A N 1
ATOM 1875 C CA . GLU A 1 228 ? 5.163 3.710 -18.396 1.00 81.12 228 GLU A CA 1
ATOM 1876 C C . GLU A 1 228 ? 5.130 3.050 -17.009 1.00 81.12 228 GLU A C 1
ATOM 1878 O O . GLU A 1 228 ? 4.961 3.717 -15.986 1.00 81.12 228 GLU A O 1
ATOM 1883 N N . TYR A 1 229 ? 5.373 1.737 -16.959 1.00 85.75 229 TYR A N 1
ATOM 1884 C CA . TYR A 1 229 ? 5.434 0.978 -15.710 1.00 85.75 229 TYR A CA 1
ATOM 1885 C C . TYR A 1 229 ? 6.392 -0.201 -15.765 1.00 85.75 229 TYR A C 1
ATOM 1887 O O . TYR A 1 229 ? 6.758 -0.711 -16.824 1.00 85.75 229 TYR A O 1
ATOM 1895 N N . ILE A 1 230 ? 6.732 -0.698 -14.578 1.00 88.62 230 ILE A N 1
ATOM 1896 C CA . ILE A 1 230 ? 7.640 -1.828 -14.400 1.00 88.62 230 ILE A CA 1
ATOM 1897 C C . ILE A 1 230 ? 6.870 -3.049 -13.922 1.00 88.62 230 ILE A C 1
ATOM 1899 O O . ILE A 1 230 ? 6.009 -2.945 -13.050 1.00 88.62 230 ILE A O 1
ATOM 1903 N N . ARG A 1 231 ? 7.210 -4.222 -14.470 1.00 85.44 231 ARG A N 1
ATOM 1904 C CA . ARG A 1 231 ? 6.653 -5.512 -14.043 1.00 85.44 231 ARG A CA 1
ATOM 1905 C C . ARG A 1 231 ? 7.702 -6.410 -13.404 1.00 85.44 231 ARG A C 1
ATOM 1907 O O . ARG A 1 231 ? 8.884 -6.320 -13.756 1.00 85.44 231 ARG A O 1
ATOM 1914 N N . PRO A 1 232 ? 7.280 -7.299 -12.490 1.00 84.81 232 PRO A N 1
ATOM 1915 C CA . PRO A 1 232 ? 8.144 -8.357 -12.006 1.00 84.81 232 PRO A CA 1
ATOM 1916 C C . PRO A 1 232 ? 8.310 -9.450 -13.065 1.00 84.81 232 PRO A C 1
ATOM 1918 O O . PRO A 1 232 ? 7.341 -9.883 -13.686 1.00 84.81 232 PRO A O 1
ATOM 1921 N N . ASN A 1 233 ? 9.534 -9.944 -13.222 1.00 80.25 233 ASN A N 1
ATOM 1922 C CA . ASN A 1 233 ? 9.825 -11.133 -14.026 1.00 80.25 233 ASN A CA 1
ATOM 1923 C C . ASN A 1 233 ? 9.519 -12.441 -13.277 1.00 80.25 233 ASN A C 1
ATOM 1925 O O . ASN A 1 233 ? 9.155 -13.446 -13.883 1.00 80.25 233 ASN A O 1
ATOM 1929 N N . ASP A 1 234 ? 9.725 -12.444 -11.961 1.00 78.12 234 ASP A N 1
ATOM 1930 C CA . ASP A 1 234 ? 9.463 -13.570 -11.071 1.00 78.12 234 ASP A CA 1
ATOM 1931 C C . ASP A 1 234 ? 9.131 -13.071 -9.651 1.00 78.12 234 ASP A C 1
ATOM 1933 O O . ASP A 1 234 ? 9.144 -11.869 -9.374 1.00 78.12 234 ASP A O 1
ATOM 1937 N N . ARG A 1 235 ? 8.817 -13.995 -8.734 1.00 76.44 235 ARG A N 1
ATOM 1938 C CA . ARG A 1 235 ? 8.480 -13.659 -7.338 1.00 76.44 235 ARG A CA 1
ATOM 1939 C C . ARG A 1 235 ? 9.611 -12.936 -6.606 1.00 76.44 235 ARG A C 1
ATOM 1941 O O . ARG A 1 235 ? 9.349 -12.069 -5.783 1.00 76.44 235 ARG A O 1
ATOM 1948 N N . THR A 1 236 ? 10.863 -13.284 -6.889 1.00 77.00 236 THR A N 1
ATOM 1949 C CA . THR A 1 236 ? 12.012 -12.625 -6.266 1.00 77.00 236 THR A CA 1
ATOM 1950 C C . THR A 1 236 ? 12.120 -11.192 -6.784 1.00 77.00 236 THR A C 1
ATOM 1952 O O . THR A 1 236 ? 12.249 -10.266 -5.995 1.00 77.00 236 THR A O 1
ATOM 1955 N N . ASP A 1 237 ? 12.004 -10.990 -8.097 1.00 79.06 237 ASP A N 1
ATOM 1956 C CA . ASP A 1 237 ? 11.963 -9.671 -8.741 1.00 79.06 237 ASP A CA 1
ATOM 1957 C C . ASP A 1 237 ? 10.861 -8.765 -8.194 1.00 79.06 237 ASP A C 1
ATOM 1959 O O . ASP A 1 237 ? 11.117 -7.596 -7.909 1.00 79.06 237 ASP A O 1
ATOM 1963 N N . PHE A 1 238 ? 9.681 -9.327 -7.938 1.00 83.94 238 PHE A N 1
ATOM 1964 C CA . PHE A 1 238 ? 8.599 -8.621 -7.260 1.00 83.94 238 PHE A CA 1
ATOM 1965 C C . PHE A 1 238 ? 9.026 -8.055 -5.899 1.00 83.94 238 PHE A C 1
ATOM 1967 O O . PHE A 1 238 ? 8.869 -6.858 -5.668 1.00 83.94 238 PHE A O 1
ATOM 1974 N N . ILE A 1 239 ? 9.621 -8.884 -5.034 1.00 79.12 239 ILE A N 1
ATOM 1975 C CA . ILE A 1 239 ? 10.030 -8.477 -3.680 1.00 79.12 239 ILE A CA 1
ATOM 1976 C C . ILE A 1 239 ? 11.080 -7.360 -3.721 1.00 79.12 239 ILE A C 1
ATOM 1978 O O . ILE A 1 239 ? 11.026 -6.452 -2.902 1.00 79.12 239 ILE A O 1
ATOM 1982 N N . TYR A 1 240 ? 12.015 -7.378 -4.672 1.00 79.44 240 TYR A N 1
ATOM 1983 C CA . TYR A 1 240 ? 13.025 -6.316 -4.768 1.00 79.44 240 TYR A CA 1
ATOM 1984 C C . TYR A 1 240 ? 12.455 -5.002 -5.285 1.00 79.44 240 TYR A C 1
ATOM 1986 O O . TYR A 1 240 ? 12.746 -3.939 -4.741 1.00 79.44 240 TYR A O 1
ATOM 1994 N N . LYS A 1 241 ? 11.641 -5.061 -6.338 1.00 86.56 241 LYS A N 1
ATOM 1995 C CA . LYS A 1 241 ? 11.137 -3.854 -6.996 1.00 86.56 241 LYS A CA 1
ATOM 1996 C C . LYS A 1 241 ? 10.111 -3.132 -6.137 1.00 86.56 241 LYS A C 1
ATOM 1998 O O . LYS A 1 241 ? 10.140 -1.905 -6.051 1.00 86.56 241 LYS A O 1
ATOM 2003 N N . ILE A 1 242 ? 9.270 -3.872 -5.419 1.00 85.94 242 ILE A N 1
ATOM 2004 C CA . ILE A 1 242 ? 8.256 -3.276 -4.551 1.00 85.94 242 ILE A CA 1
ATOM 2005 C C . ILE A 1 242 ? 8.870 -2.441 -3.409 1.00 85.94 242 ILE A C 1
ATOM 2007 O O . ILE A 1 242 ? 8.313 -1.404 -3.067 1.00 85.94 242 ILE A O 1
ATOM 2011 N N . GLN A 1 243 ? 10.065 -2.791 -2.907 1.00 80.69 243 GLN A N 1
ATOM 2012 C CA . GLN A 1 243 ? 10.832 -2.039 -1.880 1.00 80.69 243 GLN A CA 1
ATOM 2013 C C . GLN A 1 243 ? 11.180 -0.612 -2.284 1.00 80.69 243 GLN A C 1
ATOM 2015 O O . GLN A 1 243 ? 11.192 0.290 -1.444 1.00 80.69 243 GLN A O 1
ATOM 2020 N N . VAL A 1 244 ? 11.433 -0.400 -3.570 1.00 84.12 244 VAL A N 1
ATOM 2021 C CA . VAL A 1 244 ? 11.953 0.864 -4.098 1.00 84.12 244 VAL A CA 1
ATOM 2022 C C . VAL A 1 244 ? 10.962 1.599 -4.996 1.00 84.12 244 VAL A C 1
ATOM 2024 O O . VAL A 1 244 ? 11.341 2.544 -5.690 1.00 84.12 244 VAL A O 1
ATOM 2027 N N . SER A 1 245 ? 9.700 1.162 -4.977 1.00 89.69 245 SER A N 1
ATOM 2028 C CA . SER A 1 245 ? 8.623 1.717 -5.794 1.00 89.69 245 SER A CA 1
ATOM 2029 C C . SER A 1 245 ? 7.911 2.885 -5.107 1.00 89.69 245 SER A C 1
ATOM 2031 O O . SER A 1 245 ? 7.680 2.831 -3.901 1.00 89.69 245 SER A O 1
ATOM 2033 N N . SER A 1 246 ? 7.504 3.921 -5.844 1.00 91.69 246 SER A N 1
ATOM 2034 C CA . SER A 1 246 ? 6.626 4.976 -5.309 1.00 91.69 246 SER A CA 1
ATOM 2035 C C . SER A 1 246 ? 5.157 4.555 -5.346 1.00 91.69 246 SER A C 1
ATOM 2037 O O . SER A 1 246 ? 4.507 4.528 -4.298 1.00 91.69 246 SER A O 1
ATOM 2039 N N . LEU A 1 247 ? 4.664 4.179 -6.529 1.00 93.88 247 LEU A N 1
ATOM 2040 C CA . LEU A 1 247 ? 3.337 3.620 -6.768 1.00 93.88 247 LEU A CA 1
ATOM 2041 C C . LEU A 1 247 ? 3.439 2.118 -7.028 1.00 93.88 247 LEU A C 1
ATOM 2043 O O . LEU A 1 247 ? 4.188 1.681 -7.901 1.00 93.88 247 LEU A O 1
ATOM 2047 N N . VAL A 1 248 ? 2.643 1.342 -6.303 1.00 92.94 248 VAL A N 1
ATOM 2048 C CA . VAL A 1 248 ? 2.531 -0.108 -6.466 1.00 92.94 248 VAL A CA 1
ATOM 2049 C C . VAL A 1 248 ? 1.079 -0.462 -6.743 1.00 92.94 248 VAL A C 1
ATOM 2051 O O . VAL A 1 248 ? 0.217 -0.125 -5.941 1.00 92.94 248 VAL A O 1
ATOM 2054 N N . ILE A 1 249 ? 0.803 -1.168 -7.838 1.00 92.81 249 ILE A N 1
ATOM 2055 C CA . ILE A 1 249 ? -0.535 -1.684 -8.158 1.00 92.81 249 ILE A CA 1
ATOM 2056 C C . ILE A 1 249 ? -0.453 -3.204 -8.290 1.00 92.81 249 ILE A C 1
ATOM 2058 O O . ILE A 1 249 ? 0.349 -3.716 -9.073 1.00 92.81 249 ILE A O 1
ATOM 2062 N N . ILE A 1 250 ? -1.269 -3.927 -7.524 1.00 91.06 250 ILE A N 1
ATOM 2063 C CA . ILE A 1 250 ? -1.284 -5.394 -7.492 1.00 91.06 250 ILE A CA 1
ATOM 2064 C C . ILE A 1 250 ? -2.704 -5.880 -7.748 1.00 91.06 250 ILE A C 1
ATOM 2066 O O . ILE A 1 250 ? -3.599 -5.570 -6.968 1.00 91.06 250 ILE A O 1
ATOM 2070 N N . ASP A 1 251 ? -2.900 -6.674 -8.797 1.00 89.50 251 ASP A N 1
ATOM 2071 C CA . ASP A 1 251 ? -4.152 -7.397 -9.036 1.00 89.50 251 ASP A CA 1
ATOM 2072 C C . ASP A 1 251 ? -4.026 -8.863 -8.614 1.00 89.50 251 ASP A C 1
ATOM 2074 O O . ASP A 1 251 ? -3.348 -9.674 -9.255 1.00 89.50 251 ASP A O 1
ATOM 2078 N N . PHE A 1 252 ? -4.699 -9.203 -7.514 1.00 86.56 252 PHE A N 1
ATOM 2079 C CA . PHE A 1 252 ? -4.638 -10.533 -6.911 1.00 86.56 252 PHE A CA 1
ATOM 2080 C C . PHE A 1 252 ? -5.379 -11.597 -7.727 1.00 86.56 252 PHE A C 1
ATOM 2082 O O . PHE A 1 252 ? -5.086 -12.780 -7.564 1.00 86.56 252 PHE A O 1
ATOM 2089 N N . THR A 1 253 ? -6.257 -11.217 -8.667 1.00 84.00 253 THR A N 1
ATOM 2090 C CA . THR A 1 253 ? -6.919 -12.195 -9.557 1.00 84.00 253 THR A CA 1
ATOM 2091 C C . THR A 1 253 ? -5.936 -12.892 -10.495 1.00 84.00 253 THR A C 1
ATOM 2093 O O . THR A 1 253 ? -6.138 -14.042 -10.881 1.00 84.00 253 THR A O 1
ATOM 2096 N N . LYS A 1 254 ? -4.859 -12.196 -10.864 1.00 78.62 254 LYS A N 1
ATOM 2097 C CA . LYS A 1 254 ? -3.858 -12.657 -11.835 1.00 78.62 254 LYS A CA 1
ATOM 2098 C C . LYS A 1 254 ? -2.530 -13.017 -11.185 1.00 78.62 254 LYS A C 1
ATOM 2100 O O . LYS A 1 254 ? -1.667 -13.611 -11.829 1.00 78.62 254 LYS A O 1
ATOM 2105 N N . MET A 1 255 ? -2.352 -12.657 -9.917 1.00 71.44 255 MET A N 1
ATOM 2106 C CA . MET A 1 255 ? -1.105 -12.852 -9.202 1.00 71.44 255 MET A CA 1
ATOM 2107 C C . MET A 1 255 ? -1.376 -13.253 -7.742 1.00 71.44 255 MET A C 1
ATOM 2109 O O . MET A 1 255 ? -1.357 -12.398 -6.859 1.00 71.44 255 MET A O 1
ATOM 2113 N N . PRO A 1 256 ? -1.591 -14.556 -7.466 1.00 63.44 256 PRO A N 1
ATOM 2114 C CA . PRO A 1 256 ? -1.698 -15.064 -6.103 1.00 63.44 256 PRO A CA 1
ATOM 2115 C C . PRO A 1 256 ? -0.297 -15.081 -5.479 1.00 63.44 256 PRO A C 1
ATOM 2117 O O . PRO A 1 256 ? 0.460 -16.052 -5.601 1.00 63.44 256 PRO A O 1
ATOM 2120 N N . ILE A 1 257 ? 0.103 -13.956 -4.890 1.00 63.62 257 ILE A N 1
ATOM 2121 C CA . ILE A 1 257 ? 1.324 -13.862 -4.090 1.00 63.62 257 ILE A CA 1
ATOM 2122 C C . ILE A 1 257 ? 0.946 -14.034 -2.633 1.00 63.62 257 ILE A C 1
ATOM 2124 O O . ILE A 1 257 ? 0.119 -13.297 -2.107 1.00 63.62 257 ILE A O 1
ATOM 2128 N N . ASP A 1 258 ? 1.638 -14.961 -1.988 1.00 60.53 258 ASP A N 1
ATOM 2129 C CA . ASP A 1 258 ? 1.772 -14.971 -0.544 1.00 60.53 258 ASP A CA 1
ATOM 2130 C C . ASP A 1 258 ? 2.722 -13.830 -0.130 1.00 60.53 258 ASP A C 1
ATOM 2132 O O . ASP A 1 258 ? 3.925 -13.849 -0.428 1.00 60.53 258 ASP A O 1
ATOM 2136 N N . ILE A 1 259 ? 2.145 -12.785 0.467 1.00 62.88 259 ILE A N 1
ATOM 2137 C CA . ILE A 1 259 ? 2.837 -11.551 0.865 1.00 62.88 259 ILE A CA 1
ATOM 2138 C C . ILE A 1 259 ? 3.517 -11.731 2.232 1.00 62.88 259 ILE A C 1
ATOM 2140 O O . ILE A 1 259 ? 4.225 -10.835 2.677 1.00 62.88 259 ILE A O 1
ATOM 2144 N N . ASP A 1 260 ? 3.423 -12.889 2.883 1.00 56.81 260 ASP A N 1
ATOM 2145 C CA . ASP A 1 260 ? 4.016 -13.082 4.211 1.00 56.81 260 ASP A CA 1
ATOM 2146 C C . ASP A 1 260 ? 5.548 -12.932 4.201 1.00 56.81 260 ASP A C 1
ATOM 2148 O O . ASP A 1 260 ? 6.148 -12.417 5.145 1.00 56.81 260 ASP A O 1
ATOM 2152 N N . ASN A 1 261 ? 6.200 -13.235 3.073 1.00 53.34 261 ASN A N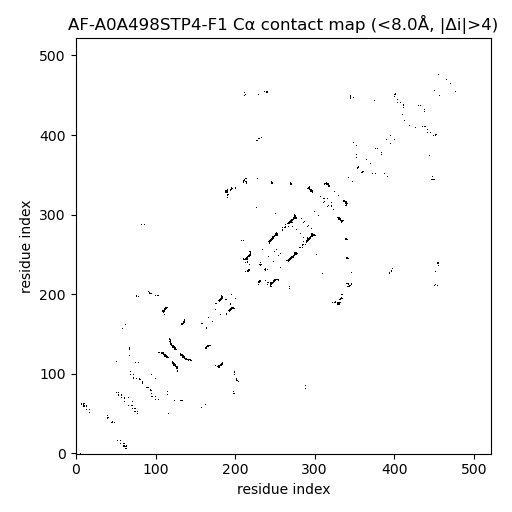 1
ATOM 2153 C CA . ASN A 1 261 ? 7.643 -13.022 2.891 1.00 53.34 261 ASN A CA 1
ATOM 2154 C C . ASN A 1 261 ? 8.045 -11.547 2.676 1.00 53.34 261 ASN A C 1
ATOM 2156 O O . ASN A 1 261 ? 9.228 -11.210 2.729 1.00 53.34 261 ASN A O 1
ATOM 2160 N N . VAL A 1 262 ? 7.078 -10.662 2.420 1.00 55.22 262 VAL A N 1
ATOM 2161 C CA . VAL A 1 262 ? 7.270 -9.223 2.163 1.00 55.22 262 VAL A CA 1
ATOM 2162 C C . VAL A 1 262 ? 7.465 -8.459 3.490 1.00 55.22 262 VAL A C 1
ATOM 2164 O O . VAL A 1 262 ? 8.050 -7.379 3.503 1.00 55.22 262 VAL A O 1
ATOM 2167 N N . ILE A 1 263 ? 7.074 -9.061 4.624 1.00 50.38 263 ILE A N 1
ATOM 2168 C CA . ILE A 1 263 ? 7.101 -8.486 5.984 1.00 50.38 263 ILE A CA 1
ATOM 2169 C C . ILE A 1 263 ? 8.524 -8.151 6.474 1.00 50.38 263 ILE A C 1
ATOM 2171 O O . ILE A 1 263 ? 8.700 -7.234 7.272 1.00 50.38 263 ILE A O 1
ATOM 2175 N N . ASN A 1 264 ? 9.559 -8.827 5.965 1.00 51.41 264 ASN A N 1
ATOM 2176 C CA . ASN A 1 264 ? 10.944 -8.637 6.421 1.00 51.41 264 ASN A CA 1
ATOM 2177 C C . ASN A 1 264 ? 11.690 -7.490 5.717 1.00 51.41 264 ASN A C 1
ATOM 2179 O O . ASN A 1 264 ? 12.916 -7.426 5.775 1.00 51.41 264 ASN A O 1
ATOM 2183 N N . SER A 1 265 ? 11.003 -6.618 4.979 1.00 54.91 265 SER A N 1
ATOM 2184 C CA . SER A 1 265 ? 11.653 -5.599 4.152 1.00 54.91 265 SER A CA 1
ATOM 2185 C C . SER A 1 265 ? 11.035 -4.220 4.334 1.00 54.91 265 SER A C 1
ATOM 2187 O O . SER A 1 265 ? 9.822 -4.073 4.437 1.00 54.91 265 SER A O 1
ATOM 2189 N N . PHE A 1 266 ? 11.877 -3.187 4.355 1.00 58.59 266 PHE A N 1
ATOM 2190 C CA . PHE A 1 266 ? 11.416 -1.802 4.391 1.00 58.59 266 PHE A CA 1
ATOM 2191 C C . PHE A 1 266 ? 10.841 -1.398 3.032 1.00 58.59 266 PHE A C 1
ATOM 2193 O O . PHE A 1 266 ? 11.582 -1.356 2.049 1.00 58.59 266 PHE A O 1
ATOM 2200 N N . PHE A 1 267 ? 9.556 -1.029 2.981 1.00 66.44 267 PHE A N 1
ATOM 2201 C CA . PHE A 1 267 ? 9.016 -0.259 1.861 1.00 66.44 267 PHE A CA 1
ATOM 2202 C C . PHE A 1 267 ? 9.047 1.230 2.185 1.00 66.44 267 PHE A C 1
ATOM 2204 O O . PHE A 1 267 ? 8.887 1.672 3.322 1.00 66.44 267 PHE A O 1
ATOM 2211 N N . ASN A 1 268 ? 9.223 2.035 1.149 1.00 68.06 268 ASN A N 1
ATOM 2212 C CA . ASN A 1 268 ? 8.949 3.464 1.209 1.00 68.06 268 ASN A CA 1
ATOM 2213 C C . ASN A 1 268 ? 7.973 3.838 0.089 1.00 68.06 268 ASN A C 1
ATOM 2215 O O . ASN A 1 268 ? 8.184 4.820 -0.622 1.00 68.06 268 ASN A O 1
ATOM 2219 N N . ASN A 1 269 ? 6.937 3.007 -0.086 1.00 85.06 269 ASN A N 1
ATOM 2220 C CA . ASN A 1 269 ? 5.897 3.240 -1.080 1.00 85.06 269 ASN A CA 1
ATOM 2221 C C . ASN A 1 269 ? 5.063 4.446 -0.668 1.00 85.06 269 ASN A C 1
ATOM 2223 O O . ASN A 1 269 ? 4.518 4.485 0.438 1.00 85.06 269 ASN A O 1
ATOM 2227 N N . ASP A 1 270 ? 4.934 5.414 -1.569 1.00 88.06 270 ASP A N 1
ATOM 2228 C CA . ASP A 1 270 ? 4.044 6.548 -1.357 1.00 88.06 270 ASP A CA 1
ATOM 2229 C C . ASP A 1 270 ? 2.582 6.084 -1.440 1.00 88.06 270 ASP A C 1
ATOM 2231 O O . ASP A 1 270 ? 1.762 6.486 -0.612 1.00 88.06 270 ASP A O 1
ATOM 2235 N N . ILE A 1 271 ? 2.262 5.214 -2.408 1.00 92.44 271 ILE A N 1
ATOM 2236 C CA . ILE A 1 271 ? 0.906 4.710 -2.643 1.00 92.44 271 ILE A CA 1
ATOM 2237 C C . ILE A 1 271 ? 0.952 3.229 -3.044 1.00 92.44 271 ILE A C 1
ATOM 2239 O O . ILE A 1 271 ? 1.683 2.839 -3.952 1.00 92.44 271 ILE A O 1
ATOM 2243 N N . VAL A 1 272 ? 0.131 2.407 -2.395 1.00 92.56 272 VAL A N 1
ATOM 2244 C CA . VAL A 1 272 ? -0.097 0.999 -2.741 1.00 92.56 272 VAL A CA 1
ATOM 2245 C C . VAL A 1 272 ? -1.571 0.801 -3.074 1.00 92.56 272 VAL A C 1
ATOM 2247 O O . VAL A 1 272 ? -2.436 1.211 -2.309 1.00 92.56 272 VAL A O 1
ATOM 2250 N N . VAL A 1 273 ? -1.872 0.157 -4.194 1.00 93.56 273 VAL A N 1
ATOM 2251 C CA . VAL A 1 273 ? -3.226 -0.199 -4.617 1.00 93.56 273 VAL A CA 1
ATOM 2252 C C . VAL A 1 273 ? -3.323 -1.716 -4.713 1.00 93.56 273 VAL A C 1
ATOM 2254 O O . VAL A 1 273 ? -2.660 -2.344 -5.537 1.00 93.56 273 VAL A O 1
ATOM 2257 N N . LEU A 1 274 ? -4.161 -2.300 -3.865 1.00 91.62 274 LEU A N 1
ATOM 2258 C CA . LEU A 1 274 ? -4.501 -3.715 -3.860 1.00 91.62 274 LEU A CA 1
ATOM 2259 C C . LEU A 1 274 ? -5.847 -3.882 -4.563 1.00 91.62 274 LEU A C 1
ATOM 2261 O O . LEU A 1 274 ? -6.869 -3.402 -4.076 1.00 91.62 274 LEU A O 1
ATOM 2265 N N . LEU A 1 275 ? -5.856 -4.551 -5.709 1.00 91.25 275 LEU A N 1
ATOM 2266 C CA . LEU A 1 275 ? -7.067 -4.872 -6.454 1.00 91.25 275 LEU A CA 1
ATOM 2267 C C . LEU A 1 275 ? -7.468 -6.315 -6.176 1.00 91.25 275 LEU A C 1
ATOM 2269 O O . LEU A 1 275 ? -6.657 -7.230 -6.306 1.00 91.25 275 LEU A O 1
ATOM 2273 N N . ASN A 1 276 ? -8.740 -6.515 -5.837 1.00 88.25 276 ASN A N 1
ATOM 2274 C CA . ASN A 1 276 ? -9.361 -7.832 -5.682 1.00 88.25 276 ASN A CA 1
ATOM 2275 C C . ASN A 1 276 ? -8.660 -8.745 -4.666 1.00 88.25 276 ASN A C 1
ATOM 2277 O O . ASN A 1 276 ? -8.740 -9.964 -4.764 1.00 88.25 276 ASN A O 1
ATOM 2281 N N . ASN A 1 277 ? -7.980 -8.154 -3.687 1.00 85.19 277 ASN A N 1
ATOM 2282 C CA . ASN A 1 277 ? -7.391 -8.882 -2.576 1.00 85.19 277 ASN A CA 1
ATOM 2283 C C . ASN A 1 277 ? -8.494 -9.607 -1.775 1.00 85.19 277 ASN A C 1
ATOM 2285 O O . ASN A 1 277 ? -9.577 -9.048 -1.588 1.00 85.19 277 ASN A O 1
ATOM 2289 N N . GLU A 1 278 ? -8.249 -10.820 -1.291 1.00 79.25 278 GLU A N 1
ATOM 2290 C CA . GLU A 1 278 ? -9.261 -11.606 -0.565 1.00 79.25 278 GLU A CA 1
ATOM 2291 C C . GLU A 1 278 ? -9.137 -11.464 0.956 1.00 79.25 278 GLU A C 1
ATOM 2293 O O . GLU A 1 278 ? -10.158 -11.374 1.638 1.00 79.25 278 GLU A O 1
ATOM 2298 N N . THR A 1 279 ? -7.912 -11.369 1.489 1.00 76.31 279 THR A N 1
ATOM 2299 C CA . THR A 1 279 ? -7.643 -11.331 2.938 1.00 76.31 279 THR A CA 1
ATOM 2300 C C . THR A 1 279 ? -7.049 -9.996 3.382 1.00 76.31 279 THR A C 1
ATOM 2302 O O . THR A 1 279 ? -6.456 -9.261 2.597 1.00 76.31 279 THR A O 1
ATOM 2305 N N . ASP A 1 280 ? -7.176 -9.644 4.661 1.00 76.25 280 ASP A N 1
ATOM 2306 C CA . ASP A 1 280 ? -6.600 -8.397 5.184 1.00 76.25 280 ASP A CA 1
ATOM 2307 C C . ASP A 1 280 ? -5.079 -8.484 5.435 1.00 76.25 280 ASP A C 1
ATOM 2309 O O . ASP A 1 280 ? -4.451 -7.475 5.760 1.00 76.25 280 ASP A O 1
ATOM 2313 N N . ASP A 1 281 ? -4.456 -9.648 5.227 1.00 73.38 281 ASP A N 1
ATOM 2314 C CA . ASP A 1 281 ? -3.031 -9.873 5.505 1.00 73.38 281 ASP A CA 1
ATOM 2315 C C . ASP A 1 281 ? -2.140 -8.956 4.667 1.00 73.38 281 ASP A C 1
ATOM 2317 O O . ASP A 1 281 ? -1.235 -8.310 5.189 1.00 73.38 281 ASP A O 1
ATOM 2321 N N . ALA A 1 282 ? -2.451 -8.788 3.378 1.00 78.06 282 ALA A N 1
ATOM 2322 C CA . ALA A 1 282 ? -1.720 -7.877 2.502 1.00 78.06 282 ALA A CA 1
ATOM 2323 C C . ALA A 1 282 ? -1.786 -6.419 2.991 1.00 78.06 282 ALA A C 1
ATOM 2325 O O . ALA A 1 282 ? -0.779 -5.708 2.973 1.00 78.06 282 ALA A O 1
ATOM 2326 N N . ILE A 1 283 ? -2.956 -5.978 3.471 1.00 79.12 283 ILE A N 1
ATOM 2327 C CA . ILE A 1 283 ? -3.150 -4.633 4.031 1.00 79.12 283 ILE A CA 1
ATOM 2328 C C . ILE A 1 283 ? -2.251 -4.471 5.251 1.00 79.12 283 ILE A C 1
ATOM 2330 O O . ILE A 1 283 ? -1.491 -3.506 5.345 1.00 79.12 283 ILE A O 1
ATOM 2334 N N . VAL A 1 284 ? -2.304 -5.438 6.167 1.00 72.56 284 VAL A N 1
ATOM 2335 C CA . VAL A 1 284 ? -1.485 -5.444 7.377 1.00 72.56 284 VAL A CA 1
ATOM 2336 C C . VAL A 1 284 ? 0.001 -5.432 7.016 1.00 72.56 284 VAL A C 1
ATOM 2338 O O . VAL A 1 284 ? 0.735 -4.612 7.560 1.00 72.56 284 VAL A O 1
ATOM 2341 N N . ASN A 1 285 ? 0.435 -6.241 6.052 1.00 74.69 285 ASN A N 1
ATOM 2342 C CA . ASN A 1 285 ? 1.834 -6.369 5.646 1.00 74.69 285 ASN A CA 1
ATOM 2343 C C . ASN A 1 285 ? 2.380 -5.073 5.035 1.00 74.69 285 ASN A C 1
ATOM 2345 O O . ASN A 1 285 ? 3.396 -4.559 5.500 1.00 74.69 285 ASN A O 1
ATOM 2349 N N . PHE A 1 286 ? 1.684 -4.463 4.072 1.00 79.19 286 PHE A N 1
ATOM 2350 C CA . PHE A 1 286 ? 2.114 -3.179 3.502 1.00 79.19 286 PHE A CA 1
ATOM 2351 C C . PHE A 1 286 ? 2.114 -2.046 4.528 1.00 79.19 286 PHE A C 1
ATOM 2353 O O . PHE A 1 286 ? 2.989 -1.175 4.507 1.00 79.19 286 PHE A O 1
ATOM 2360 N N . ARG A 1 287 ? 1.178 -2.065 5.480 1.00 74.44 287 ARG A N 1
ATOM 2361 C CA . ARG A 1 287 ? 1.159 -1.095 6.580 1.00 74.44 287 ARG A CA 1
ATOM 2362 C C . ARG A 1 287 ? 2.313 -1.328 7.552 1.00 74.44 287 ARG A C 1
ATOM 2364 O O . ARG A 1 287 ? 3.044 -0.378 7.839 1.00 74.44 287 ARG A O 1
ATOM 2371 N N . ILE A 1 288 ? 2.577 -2.573 7.960 1.00 66.06 288 ILE A N 1
ATOM 2372 C CA . ILE A 1 288 ? 3.773 -2.993 8.727 1.00 66.06 288 ILE A CA 1
ATOM 2373 C C . ILE A 1 288 ? 5.062 -2.827 7.922 1.00 66.06 288 ILE A C 1
ATOM 2375 O O . ILE A 1 288 ? 6.144 -2.938 8.475 1.00 66.06 288 ILE A O 1
ATOM 2379 N N . ALA A 1 289 ? 5.004 -2.441 6.660 1.00 68.31 289 ALA A N 1
ATOM 2380 C CA . ALA A 1 289 ? 6.213 -2.157 5.914 1.00 68.31 289 ALA A CA 1
ATOM 2381 C C . ALA A 1 289 ? 6.240 -0.757 5.292 1.00 68.31 289 ALA A C 1
ATOM 2383 O O . ALA A 1 289 ? 7.162 -0.412 4.572 1.00 68.31 289 ALA A O 1
ATOM 2384 N N . ASN A 1 290 ? 5.349 0.114 5.778 1.00 71.31 290 ASN A N 1
ATOM 2385 C CA . ASN A 1 290 ? 5.426 1.576 5.702 1.00 71.31 290 ASN A CA 1
ATOM 2386 C C . ASN A 1 290 ? 4.910 2.178 4.397 1.00 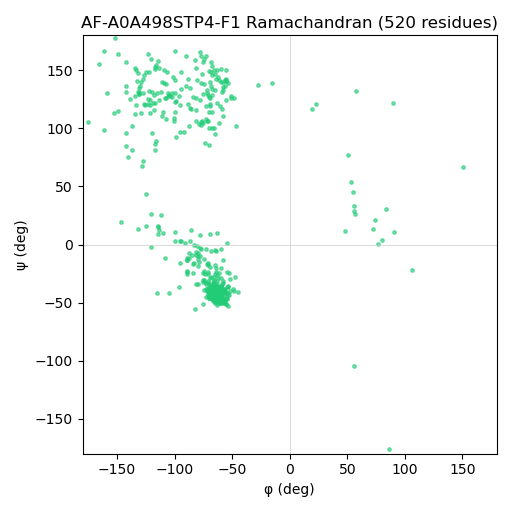71.31 290 ASN A C 1
ATOM 2388 O O . ASN A 1 290 ? 5.355 3.251 3.996 1.00 71.31 290 ASN A O 1
ATOM 2392 N N . ALA A 1 291 ? 3.928 1.525 3.777 1.00 79.75 291 ALA A N 1
ATOM 2393 C CA . ALA A 1 291 ? 3.117 2.159 2.749 1.00 79.75 291 ALA A CA 1
ATOM 2394 C C . ALA A 1 291 ? 2.408 3.397 3.327 1.00 79.75 291 ALA A C 1
ATOM 2396 O O . ALA A 1 291 ? 1.584 3.287 4.247 1.00 79.75 291 ALA A O 1
ATOM 2397 N N . HIS A 1 292 ? 2.741 4.576 2.791 1.00 80.94 292 HIS A N 1
ATOM 2398 C CA . HIS A 1 292 ? 2.213 5.857 3.273 1.00 80.94 292 HIS A CA 1
ATOM 2399 C C . HIS A 1 292 ? 0.719 5.970 3.021 1.00 80.94 292 HIS A C 1
ATOM 2401 O O . HIS A 1 292 ? 0.001 6.412 3.910 1.00 80.94 292 HIS A O 1
ATOM 2407 N N . CYS A 1 293 ? 0.257 5.538 1.850 1.00 86.44 293 CYS A N 1
ATOM 2408 C CA . CYS A 1 293 ? -1.150 5.383 1.513 1.00 86.44 293 CYS A CA 1
ATOM 2409 C C . CYS A 1 293 ? -1.385 3.991 0.919 1.00 86.44 293 CYS A C 1
ATOM 2411 O O . CYS A 1 293 ? -0.592 3.523 0.104 1.00 86.44 293 CYS A O 1
ATOM 2413 N N . LEU A 1 294 ? -2.457 3.326 1.335 1.00 88.88 294 LEU A N 1
ATOM 2414 C CA . LEU A 1 294 ? -2.888 2.040 0.813 1.00 88.88 294 LEU A CA 1
ATOM 2415 C C . LEU A 1 294 ? -4.373 2.094 0.472 1.00 88.88 294 LEU A C 1
ATOM 2417 O O . LEU A 1 294 ? -5.197 2.479 1.298 1.00 88.88 294 LEU A O 1
ATOM 2421 N N . LEU A 1 295 ? -4.699 1.675 -0.741 1.00 90.50 295 LEU A N 1
ATOM 2422 C CA . LEU A 1 295 ? -6.050 1.546 -1.259 1.00 90.50 295 LEU A CA 1
ATOM 2423 C C . LEU A 1 295 ? -6.330 0.069 -1.484 1.00 90.50 295 LEU A C 1
ATOM 2425 O O . LEU A 1 295 ? -5.597 -0.592 -2.212 1.00 90.50 295 LEU A O 1
ATOM 2429 N N . ASP A 1 296 ? -7.389 -0.445 -0.880 1.00 89.00 296 ASP A N 1
ATOM 2430 C CA . ASP A 1 296 ? -7.883 -1.788 -1.148 1.00 89.00 296 ASP A CA 1
ATOM 2431 C C . ASP A 1 296 ? -9.219 -1.694 -1.883 1.00 89.00 296 ASP A C 1
ATOM 2433 O O . ASP A 1 296 ? -10.204 -1.190 -1.344 1.00 89.00 296 ASP A O 1
ATOM 2437 N N . ILE A 1 297 ? -9.228 -2.143 -3.135 1.00 89.44 297 ILE A N 1
ATOM 2438 C CA . ILE A 1 297 ? -10.334 -1.992 -4.076 1.00 89.44 297 ILE A CA 1
ATOM 2439 C C . ILE A 1 297 ? -10.859 -3.377 -4.441 1.00 89.44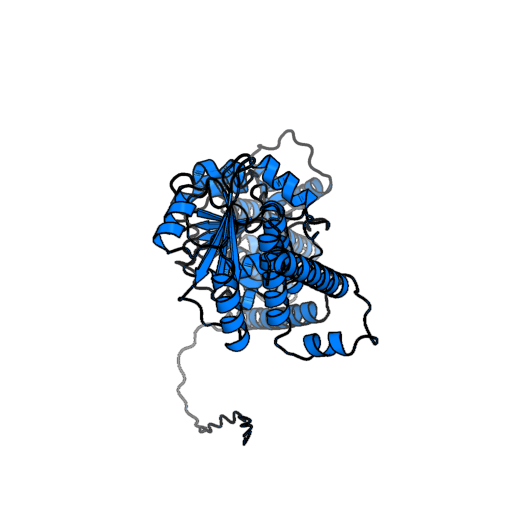 297 ILE A C 1
ATOM 2441 O O . ILE A 1 297 ? -10.125 -4.215 -4.967 1.00 89.44 297 ILE A O 1
ATOM 2445 N N . LYS A 1 298 ? -12.144 -3.632 -4.186 1.00 86.25 298 LYS A N 1
ATOM 2446 C CA . LYS A 1 298 ? -12.751 -4.951 -4.422 1.00 86.25 298 LYS A CA 1
ATOM 2447 C C . LYS A 1 298 ? -13.565 -4.988 -5.715 1.00 86.25 298 LYS A C 1
ATOM 2449 O O . LYS A 1 298 ? -14.298 -4.048 -6.014 1.00 86.25 298 LYS A O 1
ATOM 2454 N N . LYS A 1 299 ? -13.528 -6.135 -6.404 1.00 85.12 299 LYS A N 1
ATOM 2455 C CA . LYS A 1 299 ? -14.360 -6.472 -7.576 1.00 85.12 299 LYS A CA 1
ATOM 2456 C C . LYS A 1 299 ? -14.258 -5.438 -8.705 1.00 85.12 299 LYS A C 1
ATOM 2458 O O . LYS A 1 299 ? -15.274 -5.025 -9.259 1.00 85.12 299 LYS A O 1
ATOM 2463 N N . GLN A 1 300 ? -13.042 -5.010 -9.028 1.00 86.75 300 GLN A N 1
ATOM 2464 C CA . GLN A 1 300 ? -12.778 -4.056 -10.106 1.00 86.75 300 GLN A CA 1
ATOM 2465 C C . GLN A 1 300 ? -11.746 -4.594 -11.087 1.00 86.75 300 GLN A C 1
ATOM 2467 O O . GLN A 1 300 ? -10.805 -5.287 -10.703 1.00 86.75 300 GLN A O 1
ATOM 2472 N N . SER A 1 301 ? -11.926 -4.242 -12.356 1.00 85.06 301 SER A N 1
ATOM 2473 C CA . SER A 1 301 ? -10.917 -4.434 -13.396 1.00 85.06 301 SER A CA 1
ATOM 2474 C C . SER A 1 301 ? -9.895 -3.301 -13.372 1.00 85.06 301 SER A C 1
ATOM 2476 O O . SER A 1 301 ? -10.182 -2.202 -12.899 1.00 85.06 301 SER A O 1
ATOM 2478 N N . THR A 1 302 ? -8.716 -3.531 -13.938 1.00 83.38 302 THR A N 1
ATOM 2479 C CA . THR A 1 302 ? -7.753 -2.445 -14.144 1.00 83.38 302 THR A CA 1
ATOM 2480 C C . THR A 1 302 ? -8.274 -1.434 -15.162 1.00 83.38 302 THR A C 1
ATOM 2482 O O . THR A 1 302 ? -8.125 -0.239 -14.928 1.00 83.38 302 THR A O 1
ATOM 2485 N N . GLU A 1 303 ? -8.973 -1.870 -16.217 1.00 84.62 303 GLU A N 1
ATOM 2486 C CA . GLU A 1 303 ? -9.555 -0.971 -17.222 1.00 84.62 303 GLU A CA 1
ATOM 2487 C C . GLU A 1 303 ? -10.547 0.035 -16.619 1.00 84.62 303 GLU A C 1
ATOM 2489 O O . GLU A 1 303 ? -10.486 1.223 -16.931 1.00 84.62 303 GLU A O 1
ATOM 2494 N N . SER A 1 304 ? -11.431 -0.411 -15.716 1.00 87.94 304 SER A N 1
ATOM 2495 C CA . SER A 1 304 ? -12.420 0.471 -15.072 1.00 87.94 304 SER A CA 1
ATOM 2496 C C . SER A 1 304 ? -11.789 1.556 -14.194 1.00 87.94 304 SER A C 1
ATOM 2498 O O . SER A 1 304 ? -12.399 2.601 -13.982 1.00 87.94 304 SER A O 1
ATOM 2500 N N . LEU A 1 305 ? -10.564 1.333 -13.712 1.00 90.44 305 LEU A N 1
ATOM 2501 C CA . LEU A 1 305 ? -9.828 2.253 -12.846 1.00 90.44 305 LEU A CA 1
ATOM 2502 C C . LEU A 1 305 ? -8.786 3.093 -13.600 1.00 90.44 305 LEU A C 1
ATOM 2504 O O . LEU A 1 305 ? -8.090 3.892 -12.974 1.00 90.44 305 LEU A O 1
ATOM 2508 N N . MET A 1 306 ? -8.678 2.966 -14.928 1.00 88.88 306 MET A N 1
ATOM 2509 C CA . MET A 1 306 ? -7.687 3.712 -15.717 1.00 88.88 306 MET A CA 1
ATOM 2510 C C . MET A 1 306 ? -7.739 5.233 -15.511 1.00 88.88 306 MET A C 1
ATOM 2512 O O . MET A 1 306 ? -6.683 5.798 -15.227 1.00 88.88 306 MET A O 1
ATOM 2516 N N . PRO A 1 307 ? -8.912 5.904 -15.532 1.00 90.62 307 PRO A N 1
ATOM 2517 C CA . PRO A 1 307 ? -8.967 7.348 -15.293 1.00 90.62 307 PRO A CA 1
ATOM 2518 C C . PRO A 1 307 ? -8.409 7.742 -13.920 1.00 90.62 307 PRO A C 1
ATOM 2520 O O . PRO A 1 307 ? -7.763 8.779 -13.772 1.00 90.62 307 PRO A O 1
ATOM 2523 N N . PHE A 1 308 ? -8.640 6.897 -12.910 1.00 92.50 308 PHE A N 1
ATOM 2524 C CA . PHE A 1 308 ? -8.103 7.091 -11.568 1.00 92.50 308 PHE A CA 1
ATOM 2525 C C . PHE A 1 308 ? -6.575 6.960 -11.561 1.00 92.50 308 PHE A C 1
ATOM 2527 O O . PHE A 1 308 ? -5.894 7.844 -11.039 1.00 92.50 308 PHE A O 1
ATOM 2534 N N . PHE A 1 309 ? -6.026 5.907 -12.174 1.00 91.44 309 PHE A N 1
ATOM 2535 C CA . PHE A 1 309 ? -4.578 5.708 -12.235 1.00 91.44 309 PHE A CA 1
ATOM 2536 C C . PHE A 1 309 ? -3.867 6.809 -13.021 1.00 91.44 309 PHE A C 1
ATOM 2538 O O . PHE A 1 309 ? -2.855 7.319 -12.552 1.00 91.44 309 PHE A O 1
ATOM 2545 N N . GLU A 1 310 ? -4.406 7.228 -14.165 1.00 89.94 310 GLU A N 1
ATOM 2546 C CA . GLU A 1 310 ? -3.826 8.305 -14.973 1.00 89.94 310 GLU A CA 1
ATOM 2547 C C . GLU A 1 310 ? -3.785 9.627 -14.200 1.00 89.94 310 GLU A C 1
ATOM 2549 O O . GLU A 1 310 ? -2.757 10.307 -14.179 1.00 89.94 310 GLU A O 1
ATOM 2554 N N . LYS A 1 311 ? -4.871 9.976 -13.497 1.00 92.50 311 LYS A N 1
ATOM 2555 C CA . LYS A 1 311 ? -4.897 11.173 -12.647 1.00 92.50 311 LYS A CA 1
ATOM 2556 C C . LYS A 1 311 ? -3.861 11.065 -11.523 1.00 92.50 311 LYS A C 1
ATOM 2558 O O . LYS A 1 311 ? -3.097 12.000 -11.311 1.00 92.50 311 LYS A O 1
ATOM 2563 N N . LEU A 1 312 ? -3.757 9.912 -10.864 1.00 91.88 312 LEU A N 1
ATOM 2564 C CA . LEU A 1 312 ? -2.777 9.680 -9.800 1.00 91.88 312 LEU A CA 1
ATOM 2565 C C . LEU A 1 312 ? -1.325 9.825 -10.297 1.00 91.88 312 LEU A C 1
ATOM 2567 O O . LEU A 1 312 ? -0.500 10.494 -9.672 1.00 91.88 312 LEU A O 1
ATOM 2571 N N . ILE A 1 313 ? -1.024 9.224 -11.448 1.00 89.75 313 ILE A N 1
ATOM 2572 C CA . ILE A 1 313 ? 0.294 9.260 -12.088 1.00 89.75 313 ILE A CA 1
ATOM 2573 C C . ILE A 1 313 ? 0.661 10.691 -12.488 1.00 89.75 313 ILE A C 1
ATOM 2575 O O . ILE A 1 313 ? 1.801 11.108 -12.306 1.00 89.75 313 ILE A O 1
ATOM 2579 N N . ASN A 1 314 ? -0.302 11.504 -12.922 1.00 87.50 314 ASN A N 1
ATOM 2580 C CA . ASN A 1 314 ? -0.087 12.917 -13.253 1.00 87.50 314 ASN A CA 1
ATOM 2581 C C . ASN A 1 314 ? 0.207 13.830 -12.041 1.00 87.50 314 ASN A C 1
ATOM 2583 O O . ASN A 1 314 ? 0.278 15.048 -12.192 1.00 87.50 314 ASN A O 1
ATOM 2587 N N . GLY A 1 315 ? 0.426 13.268 -10.847 1.00 86.81 315 GLY A N 1
ATOM 2588 C CA . GLY A 1 315 ? 0.892 14.002 -9.667 1.00 86.81 315 GLY A CA 1
ATOM 2589 C C . GLY A 1 315 ? -0.229 14.567 -8.793 1.00 86.81 315 GLY A C 1
ATOM 2590 O O . GLY A 1 315 ? 0.030 15.359 -7.877 1.00 86.81 315 GLY A O 1
ATOM 2591 N N . TYR A 1 316 ? -1.470 14.156 -9.047 1.00 92.81 316 TYR A N 1
ATOM 2592 C CA . TYR A 1 316 ? -2.588 14.424 -8.151 1.00 92.81 316 TYR A CA 1
ATOM 2593 C C . TYR A 1 316 ? -2.528 13.484 -6.942 1.00 92.81 316 TYR A C 1
ATOM 2595 O O . TYR A 1 316 ? -2.060 12.347 -7.019 1.00 92.81 316 TYR A O 1
ATOM 2603 N N . SER A 1 317 ? -2.977 13.981 -5.796 1.00 91.38 317 SER A N 1
ATOM 2604 C CA . SER A 1 317 ? -3.084 13.187 -4.574 1.00 91.38 317 SER A CA 1
ATOM 2605 C C . SER A 1 317 ? -4.244 12.195 -4.643 1.00 91.38 317 SER A C 1
ATOM 2607 O O . SER A 1 317 ? -5.175 12.354 -5.436 1.00 91.38 317 SER A O 1
ATOM 2609 N N . VAL A 1 318 ? -4.220 11.180 -3.776 1.00 88.81 318 VAL A N 1
ATOM 2610 C CA . VAL A 1 318 ? -5.330 10.218 -3.650 1.00 88.81 318 VAL A CA 1
ATOM 2611 C C . VAL A 1 318 ? -6.640 10.934 -3.318 1.00 88.81 318 VAL A C 1
ATOM 2613 O O . VAL A 1 318 ? -7.684 10.591 -3.866 1.00 88.81 318 VAL A O 1
ATOM 2616 N N . GLU A 1 319 ? -6.582 11.968 -2.478 1.00 87.62 319 GLU A N 1
ATOM 2617 C CA . GLU A 1 319 ? -7.736 12.803 -2.140 1.00 87.62 319 GLU A CA 1
ATOM 2618 C C . GLU A 1 319 ? -8.335 13.493 -3.372 1.00 87.62 319 GLU A C 1
ATOM 2620 O O . GLU A 1 319 ? -9.534 13.373 -3.619 1.00 87.62 319 GLU A O 1
ATOM 2625 N N . GLU A 1 320 ? -7.503 14.128 -4.200 1.00 89.81 320 GLU A N 1
ATOM 2626 C CA . GLU A 1 320 ? -7.935 14.770 -5.451 1.00 89.81 320 GLU A CA 1
ATOM 2627 C C . GLU A 1 320 ? -8.467 13.759 -6.483 1.00 89.81 320 GLU A C 1
ATOM 2629 O O . GLU A 1 320 ? -9.263 14.114 -7.355 1.00 89.81 320 GLU A O 1
ATOM 2634 N N . CYS A 1 321 ? -8.036 12.498 -6.408 1.00 90.19 321 CYS A N 1
ATOM 2635 C CA . CYS A 1 321 ? -8.477 11.428 -7.305 1.00 90.19 321 CYS A CA 1
ATOM 2636 C C . CYS A 1 321 ? -9.720 10.678 -6.799 1.00 90.19 321 CYS A C 1
ATOM 2638 O O . CYS A 1 321 ? -10.346 9.955 -7.573 1.00 90.19 321 CYS A O 1
ATOM 2640 N N . SER A 1 322 ? -10.100 10.852 -5.529 1.00 85.25 322 SER A N 1
ATOM 2641 C CA . SER A 1 322 ? -11.170 10.082 -4.875 1.00 85.25 322 SER A CA 1
ATOM 2642 C C . SER A 1 322 ? -12.547 10.245 -5.529 1.00 85.25 322 SER A C 1
ATOM 2644 O O . SER A 1 322 ? -13.370 9.332 -5.470 1.00 85.25 322 SER A O 1
ATOM 2646 N N . GLU A 1 323 ? -12.789 11.361 -6.226 1.00 86.06 323 GLU A N 1
ATOM 2647 C CA . GLU A 1 323 ? -14.021 11.591 -6.990 1.00 86.06 323 GLU A CA 1
ATOM 2648 C C . GLU A 1 323 ? -14.256 10.538 -8.087 1.00 86.06 323 GLU A C 1
ATOM 2650 O O . GLU A 1 323 ? -15.400 10.208 -8.390 1.00 86.06 323 GLU A O 1
ATOM 2655 N N . LEU A 1 324 ? -13.183 9.956 -8.630 1.00 89.06 324 LEU A N 1
ATOM 2656 C CA . LEU A 1 324 ? -13.242 8.931 -9.675 1.00 89.06 324 LEU A CA 1
ATOM 2657 C C . LEU A 1 324 ? -13.569 7.536 -9.118 1.00 89.06 324 LEU A C 1
ATOM 2659 O O . LEU A 1 324 ? -13.799 6.606 -9.885 1.00 89.06 324 LEU A O 1
ATOM 2663 N N . LEU A 1 325 ? -13.605 7.390 -7.790 1.00 86.50 325 LEU A N 1
ATOM 2664 C CA . LEU A 1 325 ? -13.863 6.133 -7.085 1.00 86.50 325 LEU A CA 1
ATOM 2665 C C . LEU A 1 325 ? -15.227 6.120 -6.371 1.00 86.50 325 LEU A C 1
ATOM 2667 O O . LEU A 1 325 ? -15.504 5.202 -5.607 1.00 86.50 325 LEU A O 1
ATOM 2671 N N . GLN A 1 326 ? -16.099 7.107 -6.612 1.00 76.25 326 GLN A N 1
ATOM 2672 C CA . GLN A 1 326 ? -17.362 7.282 -5.871 1.00 76.25 326 GLN A CA 1
ATOM 2673 C C . GLN A 1 326 ? -18.314 6.076 -5.919 1.00 76.25 326 GLN A C 1
ATOM 2675 O O . GLN A 1 326 ? -19.063 5.853 -4.971 1.00 76.25 326 GLN A O 1
ATOM 2680 N N . SER A 1 327 ? -18.317 5.314 -7.013 1.00 76.44 327 SER A N 1
ATOM 2681 C CA . SER A 1 327 ? -19.159 4.121 -7.189 1.00 76.44 327 SER A CA 1
ATOM 2682 C C . SER A 1 327 ? -18.452 2.815 -6.812 1.00 76.44 327 SER A C 1
ATOM 2684 O O . SER A 1 327 ? -19.018 1.734 -6.984 1.00 76.44 327 SER A O 1
ATOM 2686 N N . VAL A 1 328 ? -17.215 2.896 -6.320 1.00 81.00 328 VAL A N 1
ATOM 2687 C CA . VAL A 1 328 ? -16.340 1.750 -6.088 1.00 81.00 328 VAL A CA 1
ATOM 2688 C C . VAL A 1 328 ? -16.219 1.479 -4.591 1.00 81.00 328 VAL A C 1
ATOM 2690 O O . VAL A 1 328 ? -16.063 2.392 -3.783 1.00 81.00 328 VAL A O 1
ATOM 2693 N N . ASN A 1 329 ? -16.255 0.201 -4.210 1.00 78.31 329 ASN A N 1
ATOM 2694 C CA . ASN A 1 329 ? -15.953 -0.192 -2.840 1.00 78.31 329 ASN A CA 1
ATOM 2695 C C . ASN A 1 329 ? -14.434 -0.152 -2.617 1.00 78.31 329 ASN A C 1
ATOM 2697 O O . ASN A 1 329 ? -13.708 -1.039 -3.080 1.00 78.31 329 ASN A O 1
ATOM 2701 N N . VAL A 1 330 ? -13.978 0.901 -1.939 1.00 83.31 330 VAL A N 1
ATOM 2702 C CA . VAL A 1 330 ? -12.567 1.153 -1.646 1.00 83.31 330 VAL A CA 1
ATOM 2703 C C . VAL A 1 330 ? -12.386 1.401 -0.159 1.00 83.31 330 VAL A C 1
ATOM 2705 O O . VAL A 1 330 ? -13.060 2.251 0.422 1.00 83.31 330 VAL A O 1
ATOM 2708 N N . ARG A 1 331 ? -11.422 0.701 0.436 1.00 82.25 331 ARG A N 1
ATOM 2709 C CA . ARG A 1 331 ? -10.912 0.990 1.777 1.00 82.25 331 ARG A CA 1
ATOM 2710 C C . ARG A 1 331 ? -9.619 1.787 1.645 1.00 82.25 331 ARG A C 1
ATOM 2712 O O . ARG A 1 331 ? -8.688 1.336 0.977 1.00 82.25 331 ARG A O 1
ATOM 2719 N N . LEU A 1 332 ? -9.570 2.968 2.260 1.00 83.44 332 LEU A N 1
ATOM 2720 C CA . LEU A 1 332 ? -8.390 3.828 2.269 1.00 83.44 332 LEU A CA 1
ATOM 2721 C C . LEU A 1 332 ? -7.710 3.778 3.632 1.00 83.44 332 LEU A C 1
ATOM 2723 O O . LEU A 1 332 ? -8.315 4.000 4.678 1.00 83.44 332 LEU A O 1
ATOM 2727 N N . PHE A 1 333 ? -6.405 3.564 3.596 1.00 79.31 333 PHE A N 1
ATOM 2728 C CA . PHE A 1 333 ? -5.535 3.563 4.754 1.00 79.31 333 PHE A CA 1
ATOM 2729 C C . PHE A 1 333 ? -4.368 4.510 4.494 1.00 79.31 333 PHE A C 1
ATOM 2731 O O . PHE A 1 333 ? -3.844 4.553 3.383 1.00 79.31 333 PHE A O 1
ATOM 2738 N N . GLY A 1 334 ? -3.901 5.247 5.499 1.00 77.88 334 GLY A N 1
ATOM 2739 C CA . GLY A 1 334 ? -2.759 6.134 5.288 1.00 77.88 334 GLY A CA 1
ATOM 2740 C C . GLY A 1 334 ? -3.079 7.526 4.750 1.00 77.88 334 GLY A C 1
ATOM 2741 O O . GLY A 1 334 ? -4.233 7.905 4.551 1.00 77.88 334 GLY A O 1
ATOM 2742 N N . ASN A 1 335 ? -2.022 8.283 4.481 1.00 78.94 335 ASN A N 1
ATOM 2743 C CA . ASN A 1 335 ? -2.079 9.680 4.087 1.00 78.94 335 ASN A CA 1
ATOM 2744 C C . ASN A 1 335 ? -2.637 9.857 2.665 1.00 78.94 335 ASN A C 1
ATOM 2746 O O . ASN A 1 335 ? -1.939 9.650 1.674 1.00 78.94 335 ASN A O 1
ATOM 2750 N N . ARG A 1 336 ? -3.878 10.334 2.563 1.00 82.06 336 ARG A N 1
ATOM 2751 C CA . ARG A 1 336 ? -4.559 10.661 1.295 1.00 82.06 336 ARG A CA 1
ATOM 2752 C C . ARG A 1 336 ? -3.921 11.794 0.487 1.00 82.06 336 ARG A C 1
ATOM 2754 O O . ARG A 1 336 ? -4.143 11.883 -0.717 1.00 82.06 336 ARG A O 1
ATOM 2761 N N . SER A 1 337 ? -3.113 12.641 1.120 1.00 84.69 337 SER A N 1
ATOM 2762 C CA . SER A 1 337 ? -2.352 13.689 0.435 1.00 84.69 337 SER A CA 1
ATOM 2763 C C . SER A 1 337 ? -1.077 13.146 -0.222 1.00 84.69 337 SER A C 1
ATOM 2765 O O . SER A 1 337 ? -0.339 13.910 -0.845 1.00 84.69 337 SER A O 1
ATOM 2767 N N . SER A 1 338 ? -0.788 11.843 -0.084 1.00 86.19 338 SER A N 1
ATOM 2768 C CA . SER A 1 338 ? 0.308 11.189 -0.798 1.00 86.19 338 SER A CA 1
ATOM 2769 C C . SER A 1 338 ? 0.140 11.331 -2.307 1.00 86.19 338 SER A C 1
ATOM 2771 O O . SER A 1 338 ? -0.961 11.214 -2.847 1.00 86.19 338 SER A O 1
ATOM 2773 N N . LYS A 1 339 ? 1.267 11.579 -2.972 1.00 90.56 339 LYS A N 1
ATOM 2774 C CA . LYS A 1 339 ? 1.391 11.752 -4.419 1.00 90.56 339 LYS A CA 1
ATOM 2775 C C . LYS A 1 339 ? 2.428 10.778 -4.947 1.00 90.56 339 LYS A C 1
ATOM 2777 O O . LYS A 1 339 ? 3.400 10.475 -4.249 1.00 90.56 339 LYS A O 1
ATOM 2782 N N . VAL A 1 340 ? 2.229 10.328 -6.179 1.00 89.81 340 VAL A N 1
ATOM 2783 C CA . VAL A 1 340 ? 3.213 9.509 -6.888 1.00 89.81 340 VAL A CA 1
ATOM 2784 C C . VAL A 1 340 ? 4.443 10.361 -7.173 1.00 89.81 340 VAL A C 1
ATOM 2786 O O . VAL A 1 340 ? 4.335 11.501 -7.626 1.00 89.81 340 VAL A O 1
ATOM 2789 N N . ARG A 1 341 ? 5.620 9.805 -6.899 1.00 88.31 341 ARG A N 1
ATOM 2790 C CA . ARG A 1 341 ? 6.906 10.388 -7.270 1.00 88.31 341 ARG A CA 1
ATOM 2791 C C . ARG A 1 341 ? 7.493 9.563 -8.401 1.00 88.31 341 ARG A C 1
ATOM 2793 O O . ARG A 1 341 ? 7.648 8.351 -8.274 1.00 88.31 341 ARG A O 1
ATOM 2800 N N . TYR A 1 342 ? 7.830 10.228 -9.495 1.00 84.69 342 TYR A N 1
ATOM 2801 C CA . TYR A 1 342 ? 8.580 9.599 -10.572 1.00 84.69 342 TYR A CA 1
ATOM 2802 C C . TYR A 1 342 ? 9.994 9.273 -10.099 1.00 84.69 342 TYR A C 1
ATOM 2804 O O . TYR A 1 342 ? 10.570 10.014 -9.300 1.00 84.69 342 TYR A O 1
ATOM 2812 N N . SER A 1 343 ? 10.554 8.171 -10.597 1.00 88.00 343 SER A N 1
ATOM 2813 C CA . SER A 1 343 ? 11.992 7.950 -10.476 1.00 88.00 343 SER A CA 1
ATOM 2814 C C . SER A 1 343 ? 12.743 8.853 -11.451 1.00 88.00 343 SER A C 1
ATOM 2816 O O . SER A 1 343 ? 12.194 9.305 -12.466 1.00 88.00 343 SER A O 1
ATOM 2818 N N . ARG A 1 344 ? 14.031 9.075 -11.183 1.00 85.75 344 ARG A N 1
ATOM 2819 C CA . ARG A 1 344 ? 14.919 9.796 -12.099 1.00 85.75 344 ARG A CA 1
ATOM 2820 C C . ARG A 1 344 ? 14.920 9.198 -13.504 1.00 85.75 344 ARG A C 1
ATOM 2822 O O . ARG A 1 344 ? 14.881 9.942 -14.479 1.00 85.75 344 ARG A O 1
ATOM 2829 N N . ALA A 1 345 ? 14.940 7.870 -13.611 1.00 88.75 345 ALA A N 1
ATOM 2830 C CA . ALA A 1 345 ? 14.992 7.172 -14.893 1.00 88.75 345 ALA A CA 1
ATOM 2831 C C . ALA A 1 345 ? 13.715 7.413 -15.721 1.00 88.75 345 ALA A C 1
ATOM 2833 O O . ALA A 1 345 ? 13.810 7.841 -16.870 1.00 88.75 345 ALA A O 1
ATOM 2834 N N . GLN A 1 346 ? 12.531 7.262 -15.112 1.00 87.75 346 GLN A N 1
ATOM 2835 C CA . GLN A 1 346 ? 11.251 7.575 -15.768 1.00 87.75 346 GLN A CA 1
ATOM 2836 C C . GLN A 1 346 ? 11.157 9.054 -16.163 1.00 87.75 346 GLN A C 1
ATOM 2838 O O . GLN A 1 346 ? 10.751 9.383 -17.276 1.00 87.75 346 GLN A O 1
ATOM 2843 N N . SER A 1 347 ? 11.589 9.955 -15.277 1.00 86.56 347 SER A N 1
ATOM 2844 C CA . SER A 1 347 ? 11.607 11.397 -15.556 1.00 86.56 347 SER A CA 1
ATOM 2845 C C . SER A 1 347 ? 12.512 11.726 -16.747 1.00 86.56 347 SER A C 1
ATOM 2847 O O . SER A 1 347 ? 12.116 12.474 -17.635 1.00 86.56 347 SER A O 1
ATOM 2849 N N . THR A 1 348 ? 13.695 11.109 -16.812 1.00 88.31 348 THR A N 1
ATOM 2850 C CA . THR A 1 348 ? 14.664 11.301 -17.902 1.00 88.31 348 THR A CA 1
ATOM 2851 C C . THR A 1 348 ? 14.109 10.807 -19.237 1.00 88.31 348 THR A C 1
ATOM 2853 O O . THR A 1 348 ? 14.173 11.526 -20.232 1.00 88.31 348 THR A O 1
ATOM 2856 N N . ARG A 1 349 ? 13.509 9.609 -19.272 1.00 89.62 349 ARG A N 1
ATOM 2857 C CA . ARG A 1 349 ? 12.898 9.066 -20.497 1.00 89.62 349 ARG A CA 1
ATOM 2858 C C . ARG A 1 349 ? 11.746 9.939 -20.989 1.00 89.62 349 ARG A C 1
ATOM 2860 O O . ARG A 1 349 ? 11.696 10.252 -22.178 1.00 89.62 349 ARG A O 1
ATOM 2867 N N . LYS A 1 350 ? 10.883 10.407 -20.080 1.00 86.44 350 LYS A N 1
ATOM 2868 C CA . LYS A 1 350 ? 9.801 11.346 -20.405 1.00 86.44 350 LYS A CA 1
ATOM 2869 C C . LYS A 1 350 ? 10.337 12.645 -21.014 1.00 86.44 350 LYS A C 1
ATOM 2871 O O . LYS A 1 350 ? 9.873 13.048 -22.073 1.00 86.44 350 LYS A O 1
ATOM 2876 N N . LEU A 1 351 ? 11.366 13.242 -20.407 1.00 86.94 351 LEU A N 1
ATOM 2877 C CA . LEU A 1 351 ? 12.012 14.454 -20.925 1.00 86.94 351 LEU A CA 1
ATOM 2878 C C . LEU A 1 351 ? 12.579 14.262 -22.341 1.00 86.94 351 LEU A C 1
ATOM 2880 O O . LEU A 1 351 ? 12.408 15.135 -23.191 1.00 86.94 351 LEU A O 1
ATOM 2884 N N . ILE A 1 352 ? 13.231 13.126 -22.616 1.00 88.00 352 ILE A N 1
ATOM 2885 C CA . ILE A 1 352 ? 13.785 12.828 -23.947 1.00 88.00 352 ILE A CA 1
ATOM 2886 C C . ILE A 1 352 ? 12.670 12.691 -24.996 1.00 88.00 352 ILE A C 1
ATOM 2888 O O . ILE A 1 352 ? 12.802 13.218 -26.103 1.00 88.00 352 ILE A O 1
ATOM 2892 N N . VAL A 1 353 ? 11.571 12.007 -24.659 1.00 86.69 353 VAL A N 1
ATOM 2893 C CA . VAL A 1 353 ? 10.411 11.855 -25.554 1.00 86.69 353 VAL A CA 1
ATOM 2894 C C . VAL A 1 353 ? 9.749 13.207 -25.824 1.00 86.69 353 VAL A C 1
ATOM 2896 O O . VAL A 1 353 ? 9.589 13.576 -26.987 1.00 86.69 353 VAL A O 1
ATOM 2899 N N . ASP A 1 354 ? 9.455 13.976 -24.774 1.00 83.06 354 ASP A N 1
ATOM 2900 C CA . ASP A 1 354 ? 8.803 15.286 -24.869 1.00 83.06 354 ASP A CA 1
ATOM 2901 C C . ASP A 1 354 ? 9.649 16.289 -25.682 1.00 83.06 354 ASP A C 1
ATOM 2903 O O . ASP A 1 354 ? 9.112 17.065 -26.478 1.00 83.06 354 ASP A O 1
ATOM 2907 N N . MET A 1 355 ? 10.984 16.253 -25.543 1.00 82.19 355 MET A N 1
ATOM 2908 C CA . MET A 1 355 ? 11.898 17.063 -26.358 1.00 82.19 355 MET A CA 1
ATOM 2909 C C . MET A 1 355 ? 11.817 16.681 -27.838 1.00 82.19 355 MET A C 1
ATOM 2911 O O . MET A 1 355 ? 11.772 17.555 -28.705 1.00 82.19 355 MET A O 1
ATOM 2915 N N . ASN A 1 356 ? 11.815 15.383 -28.139 1.00 80.56 356 ASN A N 1
ATOM 2916 C CA . ASN A 1 356 ? 11.767 14.899 -29.513 1.00 80.56 356 ASN A CA 1
ATOM 2917 C C . ASN A 1 356 ? 10.412 15.182 -30.187 1.00 80.56 356 ASN A C 1
ATOM 2919 O O . ASN A 1 356 ? 10.362 15.339 -31.405 1.00 80.56 356 ASN A O 1
ATOM 2923 N N . ASP A 1 357 ? 9.335 15.267 -29.407 1.00 78.62 357 ASP A N 1
ATOM 2924 C CA . ASP A 1 357 ? 7.988 15.583 -29.892 1.00 78.62 357 ASP A CA 1
ATOM 2925 C C . ASP A 1 357 ? 7.717 17.098 -29.980 1.00 78.62 357 ASP A C 1
ATOM 2927 O O . ASP A 1 357 ? 6.619 17.511 -30.351 1.00 78.62 357 ASP A O 1
ATOM 2931 N N . GLY A 1 358 ? 8.717 17.939 -29.682 1.00 67.38 358 GLY A N 1
ATOM 2932 C CA . GLY A 1 358 ? 8.608 19.400 -29.762 1.00 67.38 358 GLY A CA 1
ATOM 2933 C C . GLY A 1 358 ? 7.745 20.020 -28.658 1.00 67.38 358 GLY A C 1
ATOM 2934 O O . GLY A 1 358 ? 7.384 21.191 -28.737 1.00 67.38 358 GLY A O 1
ATOM 2935 N N . LEU A 1 359 ? 7.416 19.262 -27.608 1.00 62.66 359 LEU A N 1
ATOM 2936 C CA . LEU A 1 359 ? 6.552 19.706 -26.507 1.00 62.66 359 LEU A CA 1
ATOM 2937 C C . LEU A 1 359 ? 7.287 20.587 -25.482 1.00 62.66 359 LEU A C 1
ATOM 2939 O O . LEU A 1 359 ? 6.662 21.181 -24.606 1.00 62.66 359 LEU A O 1
ATOM 2943 N N . LEU A 1 360 ? 8.615 20.679 -25.591 1.00 59.75 360 LEU A N 1
ATOM 2944 C CA . LEU A 1 360 ? 9.512 21.231 -24.573 1.00 59.75 360 LEU A CA 1
ATOM 2945 C C . LEU A 1 360 ? 10.234 22.525 -24.989 1.00 59.75 360 LEU A C 1
ATOM 2947 O O . LEU A 1 360 ? 11.190 22.919 -24.328 1.00 59.75 360 LEU A O 1
ATOM 2951 N N . GLU A 1 361 ? 9.784 23.220 -26.042 1.00 50.91 361 GLU A N 1
ATOM 2952 C CA . GLU A 1 361 ? 10.515 24.350 -26.654 1.00 50.91 361 GLU A CA 1
ATOM 2953 C C . GLU A 1 361 ? 10.817 25.555 -25.725 1.00 50.91 361 GLU A C 1
ATOM 2955 O O . GLU A 1 361 ? 11.532 26.454 -26.152 1.00 50.91 361 GLU A O 1
ATOM 2960 N N . ASN A 1 362 ? 10.361 25.599 -24.459 1.00 49.16 362 ASN A N 1
ATOM 2961 C CA . ASN A 1 362 ? 10.561 26.756 -23.563 1.00 49.16 362 ASN A CA 1
ATOM 2962 C C . ASN A 1 362 ? 10.749 26.461 -22.050 1.00 49.16 362 ASN A C 1
ATOM 2964 O O . ASN A 1 362 ? 10.567 27.373 -21.241 1.00 49.16 362 ASN A O 1
ATOM 2968 N N . LEU A 1 363 ? 11.104 25.245 -21.610 1.00 49.34 363 LEU A N 1
ATOM 2969 C CA . LEU A 1 363 ? 11.366 24.984 -20.177 1.00 49.34 363 LEU A CA 1
ATOM 2970 C C . LEU A 1 363 ? 12.869 24.913 -19.888 1.00 49.34 363 LEU A C 1
ATOM 2972 O O . LEU A 1 363 ? 13.595 24.135 -20.499 1.00 49.34 363 LEU A O 1
ATOM 2976 N N . THR A 1 364 ? 13.329 25.700 -18.914 1.00 53.06 364 THR A N 1
ATOM 2977 C CA . THR A 1 364 ? 14.662 25.570 -18.312 1.00 53.06 364 THR A CA 1
ATOM 2978 C C . THR A 1 364 ? 14.794 24.198 -17.654 1.00 53.06 364 THR A C 1
ATOM 2980 O O . THR A 1 364 ? 14.221 23.968 -16.589 1.00 53.06 364 THR A O 1
ATOM 2983 N N . SER A 1 365 ? 15.534 23.294 -18.295 1.00 60.41 365 SER A N 1
ATOM 2984 C CA . SER A 1 365 ? 15.979 22.021 -17.727 1.00 60.41 365 SER A CA 1
ATOM 2985 C C . SER A 1 365 ? 17.043 22.264 -16.648 1.00 60.41 365 SER A C 1
ATOM 2987 O O . SER A 1 365 ? 17.801 23.235 -16.697 1.00 60.41 365 SER A O 1
ATOM 2989 N N . ASN A 1 366 ? 17.100 21.394 -15.639 1.00 72.25 366 ASN A N 1
ATOM 2990 C CA . ASN A 1 366 ? 18.199 21.382 -14.674 1.00 72.25 366 ASN A CA 1
ATOM 2991 C C . ASN A 1 366 ? 19.506 20.945 -15.373 1.00 72.25 366 ASN A C 1
ATOM 2993 O O . ASN A 1 366 ? 19.461 20.187 -16.339 1.00 72.25 366 ASN A O 1
ATOM 2997 N N . GLU A 1 367 ? 20.677 21.350 -14.868 1.00 72.00 367 GLU A N 1
ATOM 2998 C CA . GLU A 1 367 ? 21.993 21.000 -15.436 1.00 72.00 367 GLU A CA 1
ATOM 2999 C C . GLU A 1 367 ? 22.190 19.483 -15.597 1.00 72.00 367 GLU A C 1
ATOM 3001 O O . GLU A 1 367 ? 22.786 19.026 -16.573 1.00 72.00 367 GLU A O 1
ATOM 3006 N N . ASN A 1 368 ? 21.666 18.690 -14.655 1.00 74.31 368 ASN A N 1
ATOM 3007 C CA . ASN A 1 368 ? 21.721 17.229 -14.728 1.00 74.31 368 ASN A CA 1
ATOM 3008 C C . ASN A 1 368 ? 20.835 16.667 -15.846 1.00 74.31 368 ASN A C 1
ATOM 3010 O O . ASN A 1 368 ? 21.273 15.778 -16.568 1.00 74.31 368 ASN A O 1
ATOM 3014 N N . ASP A 1 369 ? 19.622 17.195 -16.009 1.00 78.88 369 ASP A N 1
ATOM 3015 C CA . ASP A 1 369 ? 18.684 16.746 -17.043 1.00 78.88 369 ASP A CA 1
ATOM 3016 C C . ASP A 1 369 ? 19.206 17.125 -18.433 1.00 78.88 369 ASP A C 1
ATOM 3018 O O . ASP A 1 369 ? 19.140 16.336 -19.375 1.00 78.88 369 ASP A O 1
ATOM 3022 N N . GLN A 1 370 ? 19.806 18.313 -18.543 1.00 80.88 370 GLN A N 1
ATOM 3023 C CA . GLN A 1 370 ? 20.441 18.777 -19.769 1.00 80.88 370 GLN A CA 1
ATOM 3024 C C . GLN A 1 370 ? 21.624 17.887 -20.168 1.00 80.88 370 GLN A C 1
ATOM 3026 O O . GLN A 1 370 ? 21.759 17.541 -21.340 1.00 80.88 370 GLN A O 1
ATOM 3031 N N . ARG A 1 371 ? 22.433 17.447 -19.195 1.00 84.19 371 ARG A N 1
ATOM 3032 C CA . ARG A 1 371 ? 23.528 16.501 -19.439 1.00 84.19 371 ARG A CA 1
ATOM 3033 C C . ARG A 1 371 ? 23.023 15.169 -19.994 1.00 84.19 371 ARG A C 1
ATOM 3035 O O . ARG A 1 371 ? 23.609 14.669 -20.947 1.00 84.19 371 ARG A O 1
ATOM 3042 N N . GLU A 1 372 ? 21.952 14.601 -19.440 1.00 84.62 372 GLU A N 1
ATOM 3043 C CA . GLU A 1 372 ? 21.385 13.344 -19.957 1.00 84.62 372 GLU A CA 1
ATOM 3044 C C . GLU A 1 372 ? 20.833 13.503 -21.381 1.00 84.62 372 GLU A C 1
ATOM 3046 O O . GLU A 1 372 ? 21.020 12.630 -22.228 1.00 84.62 372 GLU A O 1
ATOM 3051 N N . ILE A 1 373 ? 20.207 14.645 -21.676 1.00 84.94 373 ILE A N 1
ATOM 3052 C CA . ILE A 1 373 ? 19.733 14.985 -23.023 1.00 84.94 373 ILE A CA 1
ATOM 3053 C C . ILE A 1 373 ? 20.901 15.105 -24.010 1.00 84.94 373 ILE A C 1
ATOM 3055 O O . ILE A 1 373 ? 20.806 14.633 -25.144 1.00 84.94 373 ILE A O 1
ATOM 3059 N N . ASP A 1 374 ? 21.996 15.746 -23.613 1.00 86.06 374 ASP A N 1
ATOM 3060 C CA . ASP A 1 374 ? 23.150 15.929 -24.491 1.00 86.06 374 ASP A CA 1
ATOM 3061 C C . ASP A 1 374 ? 23.899 14.606 -24.704 1.00 86.06 374 ASP A C 1
ATOM 3063 O O . ASP A 1 374 ? 24.175 14.260 -25.854 1.00 86.06 374 ASP A O 1
ATOM 3067 N N . ASN A 1 375 ? 24.058 13.788 -23.656 1.00 87.94 375 ASN A N 1
ATOM 3068 C CA . ASN A 1 375 ? 24.527 12.402 -23.775 1.00 87.94 375 ASN A CA 1
ATOM 3069 C C . ASN A 1 375 ? 23.657 11.603 -24.761 1.00 87.94 375 ASN A C 1
ATOM 3071 O O . ASN A 1 375 ? 24.175 10.893 -25.622 1.00 87.94 375 ASN A O 1
ATOM 3075 N N . PHE A 1 376 ? 22.328 11.750 -24.685 1.00 89.19 376 PHE A N 1
ATOM 3076 C CA . PHE A 1 376 ? 21.408 11.109 -25.622 1.00 89.19 376 PHE A CA 1
ATOM 3077 C C . PHE A 1 376 ? 21.628 11.589 -27.064 1.00 89.19 376 PHE A C 1
ATOM 3079 O O . PHE A 1 376 ? 21.615 10.778 -27.990 1.00 89.19 376 PHE A O 1
ATOM 3086 N N . LYS A 1 377 ? 21.857 12.890 -27.290 1.00 86.19 377 LYS A N 1
ATOM 3087 C CA . LYS A 1 377 ? 22.136 13.443 -28.628 1.00 86.19 377 LYS A CA 1
ATOM 3088 C C . LYS A 1 377 ? 23.467 12.964 -29.200 1.00 86.19 377 LYS A C 1
ATOM 3090 O O . LYS A 1 377 ? 23.550 12.817 -30.419 1.00 86.19 377 LYS A O 1
ATOM 3095 N N . GLU A 1 378 ? 24.470 12.721 -28.365 1.00 86.25 378 GLU A N 1
ATOM 3096 C CA . GLU A 1 378 ? 25.782 12.218 -28.787 1.00 86.25 378 GLU A CA 1
ATOM 3097 C C . GLU A 1 378 ? 25.738 10.763 -29.281 1.00 86.25 378 GLU A C 1
ATOM 3099 O O . GLU A 1 378 ? 26.607 10.341 -30.047 1.00 86.25 378 GLU A O 1
ATOM 3104 N N . LEU A 1 379 ? 24.697 10.001 -28.925 1.00 86.06 379 LEU A N 1
ATOM 3105 C CA . LEU A 1 379 ? 24.528 8.632 -29.406 1.00 86.06 379 LEU A CA 1
ATOM 3106 C C . LEU A 1 379 ? 24.356 8.563 -30.939 1.00 86.06 379 LEU A C 1
ATOM 3108 O O . LEU A 1 379 ? 23.745 9.445 -31.557 1.00 86.06 379 LEU A O 1
ATOM 3112 N N . PRO A 1 380 ? 24.786 7.453 -31.575 1.00 85.44 380 PRO A N 1
ATOM 3113 C CA . PRO A 1 380 ? 24.536 7.212 -32.991 1.00 85.44 380 PRO A CA 1
ATOM 3114 C C . PRO A 1 380 ? 23.046 7.310 -33.346 1.00 85.44 380 PRO A C 1
ATOM 3116 O O . PRO A 1 380 ? 22.190 6.775 -32.642 1.00 85.44 380 PRO A O 1
ATOM 3119 N N . SER A 1 381 ? 22.728 7.928 -34.487 1.00 84.50 381 SER A N 1
ATOM 3120 C CA . SER A 1 381 ? 21.344 8.225 -34.896 1.00 84.50 381 SER A CA 1
ATOM 3121 C C . SER A 1 381 ? 20.412 7.009 -34.874 1.00 84.50 381 SER A C 1
ATOM 3123 O O . SER A 1 381 ? 19.299 7.110 -34.365 1.00 84.50 381 SER A O 1
ATOM 3125 N N . LYS A 1 382 ? 20.870 5.850 -35.364 1.00 83.56 382 LYS A N 1
ATOM 3126 C CA . LYS A 1 382 ? 20.102 4.595 -35.334 1.00 83.56 382 LYS A CA 1
ATOM 3127 C C . LYS A 1 382 ? 19.862 4.075 -33.908 1.00 83.56 382 LYS A C 1
ATOM 3129 O O . LYS A 1 382 ? 18.768 3.600 -33.629 1.00 83.56 382 LYS A O 1
ATOM 3134 N N . VAL A 1 383 ? 20.834 4.221 -33.000 1.00 83.88 383 VAL A N 1
ATOM 3135 C CA . VAL A 1 383 ? 20.676 3.865 -31.576 1.00 83.88 383 VAL A CA 1
ATOM 3136 C C . VAL A 1 383 ? 19.659 4.792 -30.915 1.00 83.88 383 VAL A C 1
ATOM 3138 O O . VAL A 1 383 ? 18.738 4.313 -30.266 1.00 83.88 383 VAL A O 1
ATOM 3141 N N . ARG A 1 384 ? 19.750 6.109 -31.148 1.00 88.69 384 ARG A N 1
ATOM 3142 C CA . ARG A 1 384 ? 18.762 7.075 -30.637 1.00 88.69 384 ARG A CA 1
ATOM 3143 C C . ARG A 1 384 ? 17.348 6.759 -31.100 1.00 88.69 384 ARG A C 1
ATOM 3145 O O . ARG A 1 384 ? 16.439 6.759 -30.282 1.00 88.69 384 ARG A O 1
ATOM 3152 N N . LEU A 1 385 ? 17.164 6.500 -32.397 1.00 87.19 385 LEU A N 1
ATOM 3153 C CA . LEU A 1 385 ? 15.854 6.173 -32.963 1.00 87.19 385 LEU A CA 1
ATOM 3154 C C . LEU A 1 385 ? 15.281 4.900 -32.341 1.00 87.19 385 LEU A C 1
ATOM 3156 O O . LEU A 1 385 ? 14.105 4.879 -32.001 1.00 87.19 385 LEU A O 1
ATOM 3160 N N . HIS A 1 386 ? 16.114 3.880 -32.136 1.00 88.12 386 HIS A N 1
ATOM 3161 C CA . HIS A 1 386 ? 15.691 2.657 -31.466 1.00 88.12 386 HIS A CA 1
ATOM 3162 C C . HIS A 1 386 ? 15.292 2.898 -30.009 1.00 88.12 386 HIS A C 1
ATOM 3164 O O . HIS A 1 386 ? 14.226 2.468 -29.592 1.00 88.12 386 HIS A O 1
ATOM 3170 N N . LEU A 1 387 ? 16.102 3.635 -29.243 1.00 89.50 387 LEU A N 1
ATOM 3171 C CA . LEU A 1 387 ? 15.776 3.964 -27.855 1.00 89.50 387 LEU A CA 1
ATOM 3172 C C . LEU A 1 387 ? 14.502 4.815 -27.760 1.00 89.50 387 LEU A C 1
ATOM 3174 O O . LEU A 1 387 ? 13.675 4.564 -26.889 1.00 89.50 387 LEU A O 1
ATOM 3178 N N . LEU A 1 388 ? 14.309 5.784 -28.662 1.00 89.50 388 LEU A N 1
ATOM 3179 C CA . LEU A 1 388 ? 13.071 6.571 -28.752 1.00 89.50 388 LEU A CA 1
ATOM 3180 C C . LEU A 1 388 ? 11.861 5.692 -29.032 1.00 89.50 388 LEU A C 1
ATOM 3182 O O . LEU A 1 388 ? 10.829 5.865 -28.390 1.00 89.50 388 LEU A O 1
ATOM 3186 N N . ASP A 1 389 ? 11.991 4.750 -29.962 1.00 88.31 389 ASP A N 1
ATOM 3187 C CA . ASP A 1 389 ? 10.934 3.794 -30.263 1.00 88.31 389 ASP A CA 1
ATOM 3188 C C . ASP A 1 389 ? 10.611 2.931 -29.037 1.00 88.31 389 ASP A C 1
ATOM 3190 O O . ASP A 1 389 ? 9.454 2.839 -28.639 1.00 88.31 389 ASP A O 1
ATOM 3194 N N . MET A 1 390 ? 11.633 2.415 -28.345 1.00 88.88 390 MET A N 1
ATOM 3195 C CA . MET A 1 390 ? 11.446 1.645 -27.113 1.00 88.88 390 MET A CA 1
ATOM 3196 C C . MET A 1 390 ? 10.730 2.441 -26.011 1.00 88.88 390 MET A C 1
ATOM 3198 O O . MET A 1 390 ? 9.858 1.899 -25.329 1.00 88.88 390 MET A O 1
ATOM 3202 N N . MET A 1 391 ? 11.082 3.721 -25.838 1.00 88.81 391 MET A N 1
ATOM 3203 C CA . MET A 1 391 ? 10.450 4.613 -24.858 1.00 88.81 391 MET A CA 1
ATOM 3204 C C . MET A 1 391 ? 8.992 4.915 -25.223 1.00 88.81 391 MET A C 1
ATOM 3206 O O . MET A 1 391 ? 8.118 4.854 -24.361 1.00 88.81 391 MET A O 1
ATOM 3210 N N . LYS A 1 392 ? 8.707 5.189 -26.501 1.00 84.38 392 LYS A N 1
ATOM 3211 C CA . LYS A 1 392 ? 7.351 5.497 -26.985 1.00 84.38 392 LYS A CA 1
ATOM 3212 C C . LYS A 1 392 ? 6.428 4.283 -26.979 1.00 84.38 392 LYS A C 1
ATOM 3214 O O . LYS A 1 392 ? 5.251 4.416 -26.660 1.00 84.38 392 LYS A O 1
ATOM 3219 N N . GLN A 1 393 ? 6.954 3.109 -27.319 1.00 82.50 393 GLN A N 1
ATOM 3220 C CA . GLN A 1 393 ? 6.196 1.857 -27.350 1.00 82.50 393 GLN A CA 1
ATOM 3221 C C . GLN A 1 393 ? 6.038 1.204 -25.970 1.00 82.50 393 GLN A C 1
ATOM 3223 O O . GLN A 1 393 ? 5.322 0.211 -25.862 1.00 82.50 393 GLN A O 1
ATOM 3228 N N . GLN A 1 394 ? 6.689 1.736 -24.926 1.00 76.62 394 GLN A N 1
ATOM 3229 C CA . GLN A 1 394 ? 6.642 1.198 -23.559 1.00 76.62 394 GLN A CA 1
ATOM 3230 C C . GLN A 1 394 ? 7.007 -0.290 -23.516 1.00 76.62 394 GLN A C 1
ATOM 3232 O O . GLN A 1 394 ? 6.271 -1.145 -23.015 1.00 76.62 394 GLN A O 1
ATOM 3237 N N . VAL A 1 395 ? 8.172 -0.591 -24.087 1.00 81.06 395 VAL A N 1
ATOM 3238 C CA . VAL A 1 395 ? 8.697 -1.951 -24.213 1.00 81.06 395 VAL A CA 1
ATOM 3239 C C . VAL A 1 395 ? 8.763 -2.644 -22.850 1.00 81.06 395 VAL A C 1
ATOM 3241 O O . VAL A 1 395 ? 9.110 -2.054 -21.823 1.00 81.06 395 VAL A O 1
ATOM 3244 N N . LYS A 1 396 ? 8.428 -3.938 -22.827 1.00 82.00 396 LYS A N 1
ATOM 3245 C CA . LYS A 1 396 ? 8.317 -4.696 -21.577 1.00 82.00 396 LYS A CA 1
ATOM 3246 C C . LYS A 1 396 ? 9.676 -4.834 -20.883 1.00 82.00 396 LYS A C 1
ATOM 3248 O O . LYS A 1 396 ? 10.722 -4.957 -21.518 1.00 82.00 396 LYS A O 1
ATOM 3253 N N . THR A 1 397 ? 9.662 -4.919 -19.550 1.00 84.38 397 THR A N 1
ATOM 3254 C CA . THR A 1 397 ? 10.869 -5.085 -18.717 1.00 84.38 397 THR A CA 1
ATOM 3255 C C . THR A 1 397 ? 11.768 -6.249 -19.161 1.00 84.38 397 THR A C 1
ATOM 3257 O O . THR A 1 397 ? 12.989 -6.109 -19.175 1.00 84.38 397 THR A O 1
ATOM 3260 N N . ASN A 1 398 ? 11.191 -7.386 -19.559 1.00 83.25 398 ASN A N 1
ATOM 3261 C CA . ASN A 1 398 ? 11.941 -8.543 -20.058 1.00 83.25 398 ASN A CA 1
ATOM 3262 C C . ASN A 1 398 ? 12.612 -8.276 -21.415 1.00 83.25 398 ASN A C 1
ATOM 3264 O O . ASN A 1 398 ? 13.716 -8.755 -21.647 1.00 83.25 398 ASN A O 1
ATOM 3268 N N . GLU A 1 399 ? 11.973 -7.519 -22.303 1.00 85.00 399 GLU A N 1
ATOM 3269 C CA . GLU A 1 399 ? 12.511 -7.163 -23.619 1.00 85.00 399 GLU A CA 1
ATOM 3270 C C . GLU A 1 399 ? 13.676 -6.173 -23.486 1.00 85.00 399 GLU A C 1
ATOM 3272 O O . GLU A 1 399 ? 14.729 -6.396 -24.083 1.00 85.00 399 GLU A O 1
ATOM 3277 N N . ILE A 1 400 ? 13.552 -5.169 -22.609 1.00 87.75 400 ILE A N 1
ATOM 3278 C CA . ILE A 1 400 ? 14.655 -4.260 -22.250 1.00 87.75 400 ILE A CA 1
ATOM 3279 C C . ILE A 1 400 ? 15.838 -5.046 -21.669 1.00 87.75 400 ILE A C 1
ATOM 3281 O O . ILE A 1 400 ? 16.980 -4.859 -22.087 1.00 87.75 400 ILE A O 1
ATOM 3285 N N . GLN A 1 401 ? 15.578 -5.970 -20.737 1.00 85.69 401 GLN A N 1
ATOM 3286 C CA . GLN A 1 401 ? 16.627 -6.811 -20.160 1.00 85.69 401 GLN A CA 1
ATOM 3287 C C . GLN A 1 401 ? 17.336 -7.646 -21.235 1.00 85.69 401 GLN A C 1
ATOM 3289 O O . GLN A 1 401 ? 18.563 -7.707 -21.255 1.00 85.69 401 GLN A O 1
ATOM 3294 N N . LEU A 1 402 ? 16.572 -8.278 -22.129 1.00 86.12 402 LEU A N 1
ATOM 3295 C CA . LEU A 1 402 ? 17.109 -9.084 -23.223 1.00 86.12 402 LEU A CA 1
ATOM 3296 C C . LEU A 1 402 ? 17.954 -8.261 -24.194 1.00 86.12 402 LEU A C 1
ATOM 3298 O O . LEU A 1 402 ? 18.969 -8.757 -24.679 1.00 86.12 402 LEU A O 1
ATOM 3302 N N . PHE A 1 403 ? 17.541 -7.029 -24.478 1.00 88.00 403 PHE A N 1
ATOM 3303 C CA . PHE A 1 403 ? 18.293 -6.098 -25.308 1.00 88.00 403 PHE A CA 1
ATOM 3304 C C . PHE A 1 403 ? 19.648 -5.752 -24.676 1.00 88.00 403 PHE A C 1
ATOM 3306 O O . PHE A 1 403 ? 20.681 -5.917 -25.323 1.00 88.00 403 PHE A O 1
ATOM 3313 N N . VAL A 1 404 ? 19.666 -5.381 -23.393 1.00 88.12 404 VAL A N 1
ATOM 3314 C CA . VAL A 1 404 ? 20.913 -5.070 -22.674 1.00 88.12 404 VAL A CA 1
ATOM 3315 C C . VAL A 1 404 ? 21.817 -6.296 -22.560 1.00 88.12 404 VAL A C 1
ATOM 3317 O O . VAL A 1 404 ? 23.013 -6.187 -22.805 1.00 88.12 404 VAL A O 1
ATOM 3320 N N . GLU A 1 405 ? 21.267 -7.476 -22.256 1.00 85.38 405 GLU A N 1
ATOM 3321 C CA . GLU A 1 405 ? 22.041 -8.725 -22.206 1.00 85.38 405 GLU A CA 1
ATOM 3322 C C . GLU A 1 405 ? 22.711 -9.042 -23.549 1.00 85.38 405 GLU A C 1
ATOM 3324 O O . GLU A 1 405 ? 23.874 -9.432 -23.564 1.00 85.38 405 GLU A O 1
ATOM 3329 N N . LYS A 1 406 ? 22.016 -8.831 -24.676 1.00 84.50 406 LYS A N 1
ATOM 3330 C CA . LYS A 1 406 ? 22.605 -9.006 -26.012 1.00 84.50 406 LYS A CA 1
ATOM 3331 C C . LYS A 1 406 ? 23.748 -8.025 -26.268 1.00 84.50 406 LYS A C 1
ATOM 3333 O O . LYS A 1 406 ? 24.774 -8.437 -26.797 1.00 84.50 406 LYS A O 1
ATOM 3338 N N . LEU A 1 407 ? 23.592 -6.752 -25.895 1.00 84.88 407 LEU A N 1
ATOM 3339 C CA . LEU A 1 407 ? 24.655 -5.753 -26.055 1.00 84.88 407 LEU A CA 1
ATOM 3340 C C . LEU A 1 407 ? 25.876 -6.063 -25.182 1.00 84.88 407 LEU A C 1
ATOM 3342 O O . LEU A 1 407 ? 27.002 -5.920 -25.650 1.00 84.88 407 LEU A O 1
ATOM 3346 N N . GLU A 1 408 ? 25.671 -6.528 -23.946 1.00 84.75 408 GLU A N 1
ATOM 3347 C CA . GLU A 1 408 ? 26.763 -6.997 -23.085 1.00 84.75 408 GLU A CA 1
ATOM 3348 C C . GLU A 1 408 ? 27.469 -8.216 -23.665 1.00 84.75 408 GLU A C 1
ATOM 3350 O O . GLU A 1 408 ? 28.695 -8.262 -23.678 1.00 84.75 408 GLU A O 1
ATOM 3355 N N . ASP A 1 409 ? 26.705 -9.197 -24.150 1.00 80.38 409 ASP A N 1
ATOM 3356 C CA . ASP A 1 409 ? 27.276 -10.387 -24.764 1.00 80.38 409 ASP A CA 1
ATOM 3357 C C . ASP A 1 409 ? 28.109 -9.980 -25.996 1.00 80.38 409 ASP A C 1
ATOM 3359 O O . ASP A 1 409 ? 29.244 -10.424 -26.126 1.00 80.38 409 ASP A O 1
ATOM 3363 N N . ILE A 1 410 ? 27.630 -9.063 -26.845 1.00 79.38 410 ILE A N 1
ATOM 3364 C CA . ILE A 1 410 ? 28.415 -8.534 -27.974 1.00 79.38 410 ILE A CA 1
ATOM 3365 C C . ILE A 1 410 ? 29.686 -7.824 -27.486 1.00 79.38 410 ILE A C 1
ATOM 3367 O O . ILE A 1 410 ? 30.769 -8.117 -27.979 1.00 79.38 410 ILE A O 1
ATOM 3371 N N . TYR A 1 411 ? 29.579 -6.932 -26.501 1.00 80.69 411 TYR A N 1
ATOM 3372 C CA . TYR A 1 411 ? 30.719 -6.204 -25.934 1.00 80.69 411 TYR A CA 1
ATOM 3373 C C . TYR A 1 411 ? 31.797 -7.139 -25.356 1.00 80.69 411 TYR A C 1
ATOM 3375 O O . TYR A 1 411 ? 32.994 -6.917 -25.555 1.00 80.69 411 TYR A O 1
ATOM 3383 N N . ASP A 1 412 ? 31.378 -8.209 -24.673 1.00 77.31 412 ASP A N 1
ATOM 3384 C CA . ASP A 1 412 ? 32.272 -9.221 -24.106 1.00 77.31 412 ASP A CA 1
ATOM 3385 C C . ASP A 1 412 ? 32.955 -10.060 -25.204 1.00 77.31 412 ASP A C 1
ATOM 3387 O O . ASP A 1 412 ? 34.143 -10.372 -25.082 1.00 77.31 412 ASP A O 1
ATOM 3391 N N . HIS A 1 413 ? 32.230 -10.398 -26.281 1.00 69.50 413 HIS A N 1
ATOM 3392 C CA . HIS A 1 413 ? 32.711 -11.258 -27.373 1.00 69.50 413 HIS A CA 1
ATOM 3393 C C . HIS A 1 413 ? 33.415 -10.496 -28.508 1.00 69.50 413 HIS A C 1
ATOM 3395 O O . HIS A 1 413 ? 34.149 -11.119 -29.266 1.00 69.50 413 HIS A O 1
ATOM 3401 N N . CYS A 1 414 ? 33.313 -9.163 -28.590 1.00 59.94 414 CYS A N 1
ATOM 3402 C CA . CYS A 1 414 ? 34.124 -8.326 -29.492 1.00 59.94 414 CYS A CA 1
ATOM 3403 C C . CYS A 1 414 ? 35.644 -8.480 -29.261 1.00 59.94 414 CYS A C 1
ATOM 3405 O O . CYS A 1 414 ? 36.445 -8.054 -30.091 1.00 59.94 414 CYS A O 1
ATOM 3407 N N . LYS A 1 415 ? 36.055 -9.106 -28.148 1.00 54.66 415 LYS A N 1
ATOM 3408 C CA . LYS A 1 415 ? 37.447 -9.494 -27.869 1.00 54.66 415 LYS A CA 1
ATOM 3409 C C . LYS A 1 415 ? 37.915 -10.715 -28.674 1.00 54.66 415 LYS A C 1
ATOM 3411 O O . LYS A 1 415 ? 39.116 -10.851 -28.894 1.00 54.66 415 LYS A O 1
ATOM 3416 N N . ASP A 1 416 ? 36.994 -11.559 -29.137 1.00 48.41 416 ASP A N 1
ATOM 3417 C CA . ASP A 1 416 ? 37.273 -12.772 -29.903 1.00 48.41 416 ASP A CA 1
ATOM 3418 C C . ASP A 1 416 ? 36.871 -12.564 -31.373 1.00 48.41 416 ASP A C 1
ATOM 3420 O O . ASP A 1 416 ? 35.699 -12.542 -31.733 1.00 48.41 416 ASP A O 1
ATOM 3424 N N . VAL A 1 417 ? 37.867 -12.441 -32.254 1.00 46.53 417 VAL A N 1
ATOM 3425 C CA . VAL A 1 417 ? 37.764 -12.030 -33.677 1.00 46.53 417 VAL A CA 1
ATOM 3426 C C . VAL A 1 417 ? 36.937 -12.988 -34.575 1.00 46.53 417 VAL A C 1
ATOM 3428 O O . VAL A 1 417 ? 36.945 -12.856 -35.794 1.00 46.53 417 VAL A O 1
ATOM 3431 N N . THR A 1 418 ? 36.219 -13.983 -34.036 1.00 47.59 418 THR A N 1
ATOM 3432 C CA . THR A 1 418 ? 35.684 -15.110 -34.839 1.00 47.59 418 THR A CA 1
ATOM 3433 C C . THR A 1 418 ? 34.208 -15.494 -34.659 1.00 47.59 418 THR A C 1
ATOM 3435 O O . THR A 1 418 ? 33.797 -16.516 -35.200 1.00 47.59 418 THR A O 1
ATOM 3438 N N . LEU A 1 419 ? 33.364 -14.687 -34.013 1.00 44.12 419 LEU A N 1
ATOM 3439 C CA . LEU A 1 419 ? 31.898 -14.886 -33.975 1.00 44.12 419 LEU A CA 1
ATOM 3440 C C . LEU A 1 419 ? 31.232 -13.497 -34.053 1.00 44.12 419 LEU A C 1
ATOM 3442 O O . LEU A 1 419 ? 31.712 -12.582 -33.402 1.00 44.12 419 LEU A O 1
ATOM 3446 N N . SER A 1 420 ? 30.175 -13.190 -34.805 1.00 44.09 420 SER A N 1
ATOM 3447 C CA . SER A 1 420 ? 29.022 -13.948 -35.299 1.00 44.09 420 SER A CA 1
ATOM 3448 C C . SER A 1 420 ? 28.341 -13.116 -36.403 1.00 44.09 420 SER A C 1
ATOM 3450 O O . SER A 1 420 ? 28.418 -11.887 -36.370 1.00 44.09 420 SER A O 1
ATOM 3452 N N . GLU A 1 421 ? 27.618 -13.748 -37.332 1.00 46.47 421 GLU A N 1
ATOM 3453 C CA . GLU A 1 421 ? 26.597 -13.056 -38.133 1.00 46.47 421 GLU A CA 1
ATOM 3454 C C . GLU A 1 421 ? 25.573 -12.453 -37.159 1.00 46.47 421 GLU A C 1
ATOM 3456 O O . GLU A 1 421 ? 24.895 -13.174 -36.427 1.00 46.47 421 GLU A O 1
ATOM 3461 N N . ALA A 1 422 ? 25.552 -11.125 -37.047 1.00 47.72 422 ALA A N 1
ATOM 3462 C CA . ALA A 1 422 ? 24.557 -10.417 -36.259 1.00 47.72 422 ALA A CA 1
ATOM 3463 C C . ALA A 1 422 ? 23.329 -10.180 -37.146 1.00 47.72 422 ALA A C 1
ATOM 3465 O O . ALA A 1 422 ? 23.428 -9.474 -38.151 1.00 47.72 422 ALA A O 1
ATOM 3466 N N . ASP A 1 423 ? 22.192 -10.764 -36.760 1.00 50.53 423 ASP A N 1
ATOM 3467 C CA . ASP A 1 423 ? 20.909 -10.720 -37.490 1.00 50.53 423 ASP A CA 1
ATOM 3468 C C . ASP A 1 423 ? 20.247 -9.324 -37.521 1.00 50.53 423 ASP A C 1
ATOM 3470 O O . ASP A 1 423 ? 19.218 -9.138 -38.166 1.00 50.53 423 ASP A O 1
ATOM 3474 N N . ASP A 1 424 ? 20.801 -8.337 -36.810 1.00 66.06 424 ASP A N 1
ATOM 3475 C CA . ASP A 1 424 ? 20.185 -7.026 -36.588 1.00 66.06 424 ASP A CA 1
ATOM 3476 C C . ASP A 1 424 ? 21.166 -5.883 -36.899 1.00 66.06 424 ASP A C 1
ATOM 3478 O O . ASP A 1 424 ? 22.288 -5.839 -36.381 1.00 66.06 424 ASP A O 1
ATOM 3482 N N . ASP A 1 425 ? 20.717 -4.927 -37.715 1.00 64.12 425 ASP A N 1
ATOM 3483 C CA . ASP A 1 425 ? 21.438 -3.713 -38.110 1.00 64.12 425 ASP A CA 1
ATOM 3484 C C . ASP A 1 425 ? 22.031 -2.962 -36.906 1.00 64.12 425 ASP A C 1
ATOM 3486 O O . ASP A 1 425 ? 23.141 -2.430 -36.984 1.00 64.12 425 ASP A O 1
ATOM 3490 N N . LEU A 1 426 ? 21.307 -2.909 -35.781 1.00 70.62 426 LEU A N 1
ATOM 3491 C CA . LEU A 1 426 ? 21.758 -2.244 -34.551 1.00 70.62 426 LEU A CA 1
ATOM 3492 C C . LEU A 1 426 ? 22.969 -2.928 -33.922 1.00 70.62 426 LEU A C 1
ATOM 3494 O O . LEU A 1 426 ? 23.880 -2.254 -33.440 1.00 70.62 426 LEU A O 1
ATOM 3498 N N . GLN A 1 427 ? 22.994 -4.257 -33.949 1.00 70.19 427 GLN A N 1
ATOM 3499 C CA . GLN A 1 427 ? 24.082 -5.051 -33.388 1.00 70.19 427 GLN A CA 1
ATOM 3500 C C . GLN A 1 427 ? 25.339 -4.913 -34.251 1.00 70.19 427 GLN A C 1
ATOM 3502 O O . GLN A 1 427 ? 26.427 -4.711 -33.716 1.00 70.19 427 GLN A O 1
ATOM 3507 N N . GLN A 1 428 ? 25.190 -4.897 -35.580 1.00 70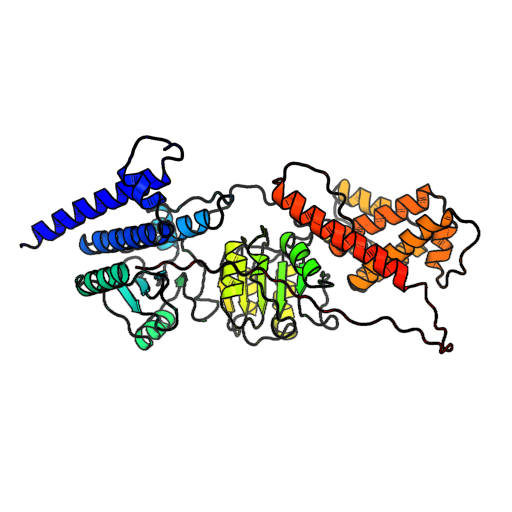.31 428 GLN A N 1
ATOM 3508 C CA . GLN A 1 428 ? 26.304 -4.626 -36.496 1.00 70.31 428 GLN A CA 1
ATOM 3509 C C . GLN A 1 428 ? 26.891 -3.223 -36.292 1.00 70.31 428 GLN A C 1
ATOM 3511 O O . GLN A 1 428 ? 28.109 -3.053 -36.259 1.00 70.31 428 GLN A O 1
ATOM 3516 N N . LEU A 1 429 ? 26.034 -2.217 -36.094 1.00 70.56 429 LEU A N 1
ATOM 3517 C CA . LEU A 1 429 ? 26.461 -0.848 -35.796 1.00 70.56 429 LEU A CA 1
ATOM 3518 C C . LEU A 1 429 ? 27.155 -0.706 -34.452 1.00 70.56 429 LEU A C 1
ATOM 3520 O O . LEU A 1 429 ? 28.016 0.158 -34.329 1.00 70.56 429 LEU A O 1
ATOM 3524 N N . PHE A 1 430 ? 26.779 -1.510 -33.461 1.00 76.88 430 PHE A N 1
ATOM 3525 C CA . PHE A 1 430 ? 27.443 -1.534 -32.165 1.00 76.88 430 PHE A CA 1
ATOM 3526 C C . PHE A 1 430 ? 28.842 -2.164 -32.279 1.00 76.88 430 PHE A C 1
ATOM 3528 O O . PHE A 1 430 ? 29.809 -1.578 -31.802 1.00 76.88 430 PHE A O 1
ATOM 3535 N N . ILE A 1 431 ? 28.983 -3.280 -33.007 1.00 74.75 431 ILE A N 1
ATOM 3536 C CA . ILE A 1 431 ? 30.269 -3.973 -33.238 1.00 74.75 431 ILE A CA 1
ATOM 3537 C C . ILE A 1 431 ? 31.293 -3.076 -33.954 1.00 74.75 431 ILE A C 1
ATOM 3539 O O . ILE A 1 431 ? 32.476 -3.120 -33.639 1.00 74.75 431 ILE A O 1
ATOM 3543 N N . GLN A 1 432 ? 30.851 -2.234 -34.892 1.00 74.31 432 GLN A N 1
ATOM 3544 C CA . GLN A 1 432 ? 31.727 -1.349 -35.678 1.00 74.31 432 GLN A CA 1
ATOM 3545 C C . GLN A 1 432 ? 32.303 -0.151 -34.893 1.00 74.31 432 GLN A C 1
ATOM 3547 O O . GLN A 1 432 ? 33.068 0.634 -35.456 1.00 74.31 432 GLN A O 1
ATOM 3552 N N . ARG A 1 433 ? 31.918 0.030 -33.625 1.00 78.00 433 ARG A N 1
ATOM 3553 C CA . ARG A 1 433 ? 32.333 1.157 -32.772 1.00 78.00 433 ARG A CA 1
ATOM 3554 C C . ARG A 1 433 ? 33.602 0.855 -31.991 1.00 78.00 433 ARG A C 1
ATOM 3556 O O . ARG A 1 433 ? 33.984 -0.300 -31.824 1.00 78.00 433 ARG A O 1
ATOM 3563 N N . THR A 1 434 ? 34.254 1.905 -31.495 1.00 82.75 434 THR A N 1
ATOM 3564 C CA . THR A 1 434 ? 35.392 1.723 -30.583 1.00 82.75 434 THR A CA 1
ATOM 3565 C C . THR A 1 434 ? 34.923 1.151 -29.244 1.00 82.75 434 THR A C 1
ATOM 3567 O O . THR A 1 434 ? 33.761 1.304 -28.866 1.00 82.75 434 THR A O 1
ATOM 3570 N N . GLN A 1 435 ? 35.826 0.509 -28.500 1.00 81.81 435 GLN A N 1
ATOM 3571 C CA . GLN A 1 435 ? 35.501 -0.062 -27.188 1.00 81.81 435 GLN A CA 1
ATOM 3572 C C . GLN A 1 435 ? 34.937 0.993 -26.222 1.00 81.81 435 GLN A C 1
ATOM 3574 O O . GLN A 1 435 ? 33.987 0.715 -25.492 1.00 81.81 435 GLN A O 1
ATOM 3579 N N . ASP A 1 436 ? 35.495 2.206 -26.244 1.00 82.31 436 ASP A N 1
ATOM 3580 C CA . ASP A 1 436 ? 35.057 3.312 -25.389 1.00 82.31 436 ASP A CA 1
ATOM 3581 C C . ASP A 1 436 ? 33.648 3.789 -25.768 1.00 82.31 436 ASP A C 1
ATOM 3583 O O . ASP A 1 436 ? 32.815 4.010 -24.891 1.00 82.31 436 ASP A O 1
ATOM 3587 N N . GLU A 1 437 ? 33.345 3.871 -27.068 1.00 84.38 437 GLU A N 1
ATOM 3588 C CA . GLU A 1 437 ? 32.003 4.195 -27.569 1.00 84.38 437 GLU A CA 1
ATOM 3589 C C . GLU A 1 437 ? 30.983 3.106 -27.212 1.00 84.38 437 GLU A C 1
ATOM 3591 O O . GLU A 1 437 ? 29.874 3.418 -26.780 1.00 84.38 437 GLU A O 1
ATOM 3596 N N . GLN A 1 438 ? 31.344 1.827 -27.358 1.00 84.19 438 GLN A N 1
ATOM 3597 C CA . GLN A 1 438 ? 30.482 0.709 -26.966 1.00 84.19 438 GLN A CA 1
ATOM 3598 C C . GLN A 1 438 ? 30.185 0.737 -25.464 1.00 84.19 438 GLN A C 1
ATOM 3600 O O . GLN A 1 438 ? 29.030 0.588 -25.062 1.00 84.19 438 GLN A O 1
ATOM 3605 N N . ASN A 1 439 ? 31.211 0.968 -24.640 1.00 86.44 439 ASN A N 1
ATOM 3606 C CA . ASN A 1 439 ? 31.072 1.069 -23.193 1.00 86.44 439 ASN A CA 1
ATOM 3607 C C . ASN A 1 439 ? 30.197 2.268 -22.795 1.00 86.44 439 ASN A C 1
ATOM 3609 O O . ASN A 1 439 ? 29.297 2.120 -21.974 1.00 86.44 439 ASN A O 1
ATOM 3613 N N . PHE A 1 440 ? 30.402 3.432 -23.421 1.00 87.88 440 PHE A N 1
ATOM 3614 C CA . PHE A 1 440 ? 29.566 4.614 -23.206 1.00 87.88 440 PHE A CA 1
ATOM 3615 C C . PHE A 1 440 ? 28.093 4.344 -23.537 1.00 87.88 440 PHE A C 1
ATOM 3617 O O . PHE A 1 440 ? 27.223 4.599 -22.708 1.00 87.88 440 PHE A O 1
ATOM 3624 N N . ILE A 1 441 ? 27.809 3.777 -24.716 1.00 88.12 441 ILE A N 1
ATOM 3625 C CA . ILE A 1 441 ? 26.442 3.439 -25.141 1.00 88.12 441 ILE A CA 1
ATOM 3626 C C . ILE A 1 441 ? 25.801 2.458 -24.152 1.00 88.12 441 ILE A C 1
ATOM 3628 O O . ILE A 1 441 ? 24.656 2.649 -23.744 1.00 88.12 441 ILE A O 1
ATOM 3632 N N . LEU A 1 442 ? 26.527 1.411 -23.755 1.00 88.50 442 LEU A N 1
ATOM 3633 C CA . LEU A 1 442 ? 26.020 0.379 -22.857 1.00 88.50 442 LEU A CA 1
ATOM 3634 C C . LEU A 1 442 ? 25.705 0.933 -21.460 1.00 88.50 442 LEU A C 1
ATOM 3636 O O . LEU A 1 442 ? 24.623 0.675 -20.932 1.00 88.50 442 LEU A O 1
ATOM 3640 N N . GLU A 1 443 ? 26.620 1.705 -20.873 1.00 89.12 443 GLU A N 1
ATOM 3641 C CA . GLU A 1 443 ? 26.416 2.330 -19.563 1.00 89.12 443 GLU A CA 1
ATOM 3642 C C . GLU A 1 443 ? 25.288 3.364 -19.603 1.00 89.12 443 GLU A C 1
ATOM 3644 O O . GLU A 1 443 ? 24.461 3.402 -18.690 1.00 89.12 443 GLU A O 1
ATOM 3649 N N . PHE A 1 444 ? 25.173 4.131 -20.691 1.00 90.25 444 PHE A N 1
ATOM 3650 C CA . PHE A 1 444 ? 24.061 5.055 -20.878 1.00 90.25 444 PHE A CA 1
ATOM 3651 C C . PHE A 1 444 ? 22.714 4.323 -20.954 1.00 90.25 444 PHE A C 1
ATOM 3653 O O . PHE A 1 444 ? 21.778 4.703 -20.259 1.00 90.25 444 PHE A O 1
ATOM 3660 N N . ILE A 1 445 ? 22.600 3.234 -21.726 1.00 90.44 445 ILE A N 1
ATOM 3661 C CA . ILE A 1 445 ? 21.356 2.443 -21.815 1.00 90.44 445 ILE A CA 1
ATOM 3662 C C . ILE A 1 445 ? 20.996 1.831 -20.455 1.00 90.44 445 ILE A C 1
ATOM 3664 O O . ILE A 1 445 ? 19.830 1.853 -20.052 1.00 90.44 445 ILE A O 1
ATOM 3668 N N . LYS A 1 446 ? 21.986 1.307 -19.721 1.00 90.38 446 LYS A N 1
ATOM 3669 C CA . LYS A 1 446 ? 21.779 0.782 -18.364 1.00 90.38 446 LYS A CA 1
ATOM 3670 C C . LYS A 1 446 ? 21.307 1.862 -17.398 1.00 90.38 446 LYS A C 1
ATOM 3672 O O . LYS A 1 446 ? 20.431 1.587 -16.584 1.00 90.38 446 LYS A O 1
ATOM 3677 N N . HIS A 1 447 ? 21.861 3.070 -17.488 1.00 89.31 447 HIS A N 1
ATOM 3678 C CA . HIS A 1 447 ? 21.413 4.214 -16.701 1.00 89.31 447 HIS A CA 1
ATOM 3679 C C . HIS A 1 447 ? 19.979 4.613 -17.071 1.00 89.31 447 HIS A C 1
ATOM 3681 O O . HIS A 1 447 ? 19.125 4.747 -16.193 1.00 89.31 447 HIS A O 1
ATOM 3687 N N . LEU A 1 448 ? 19.704 4.713 -18.374 1.00 90.50 448 LEU A N 1
ATOM 3688 C CA . LEU A 1 448 ? 18.418 5.117 -18.928 1.00 90.50 448 LEU A CA 1
ATOM 3689 C C . LEU A 1 448 ? 17.289 4.184 -18.498 1.00 90.50 448 LEU A C 1
ATOM 3691 O O . LEU A 1 448 ? 16.200 4.676 -18.245 1.00 90.50 448 LEU A O 1
ATOM 3695 N N . PHE A 1 449 ? 17.537 2.875 -18.380 1.00 91.31 449 PHE A N 1
ATOM 3696 C CA . PHE A 1 449 ? 16.558 1.862 -17.957 1.00 91.31 449 PHE A CA 1
ATOM 3697 C C . PHE A 1 449 ? 16.871 1.241 -16.587 1.00 91.31 449 PHE A C 1
ATOM 3699 O O . PHE A 1 449 ? 16.482 0.102 -16.306 1.00 91.31 449 PHE A O 1
ATOM 3706 N N . ARG A 1 450 ? 17.588 1.964 -15.719 1.00 89.38 450 ARG A N 1
ATOM 3707 C CA . ARG A 1 450 ? 18.068 1.449 -14.424 1.00 89.38 450 ARG A CA 1
ATOM 3708 C C . ARG A 1 450 ? 16.958 0.863 -13.554 1.00 89.38 450 ARG A C 1
ATOM 3710 O O . ARG A 1 450 ? 17.167 -0.123 -12.861 1.00 89.38 450 ARG A O 1
ATOM 3717 N N . ASP A 1 451 ? 15.780 1.456 -13.607 1.00 89.31 451 ASP A N 1
ATOM 3718 C CA . ASP A 1 451 ? 14.580 1.030 -12.899 1.00 89.31 451 ASP A CA 1
ATOM 3719 C C . ASP A 1 451 ? 14.031 -0.314 -13.421 1.00 89.31 451 ASP A C 1
ATOM 3721 O O . ASP A 1 451 ? 13.701 -1.201 -12.629 1.00 89.31 451 ASP A O 1
ATOM 3725 N N . HIS A 1 452 ? 14.008 -0.535 -14.742 1.00 89.12 452 HIS A N 1
ATOM 3726 C CA . HIS A 1 452 ? 13.651 -1.836 -15.335 1.00 89.12 452 HIS A CA 1
ATOM 3727 C C . HIS A 1 452 ? 14.681 -2.921 -14.981 1.00 89.12 452 HIS A C 1
ATOM 3729 O O . HIS A 1 452 ? 14.328 -4.091 -14.788 1.00 89.12 452 HIS A O 1
ATOM 3735 N N . LEU A 1 453 ? 15.944 -2.509 -14.873 1.00 87.44 453 LEU A N 1
ATOM 3736 C CA . LEU A 1 453 ? 17.123 -3.332 -14.608 1.00 87.44 453 LEU A CA 1
ATOM 3737 C C . LEU A 1 453 ? 17.462 -3.481 -13.112 1.00 87.44 453 LEU A C 1
ATOM 3739 O O . LEU A 1 453 ? 18.451 -4.141 -12.768 1.00 87.44 453 LEU A O 1
ATOM 3743 N N . TYR A 1 454 ? 16.652 -2.888 -12.231 1.00 85.31 454 TYR A N 1
ATOM 3744 C CA . TYR A 1 454 ? 16.886 -2.858 -10.791 1.00 85.31 454 TYR A CA 1
ATOM 3745 C C . TYR A 1 454 ? 16.999 -4.272 -10.212 1.00 85.31 454 TYR A C 1
ATOM 3747 O O . TYR A 1 454 ? 16.188 -5.152 -10.515 1.00 85.31 454 TYR A O 1
ATOM 3755 N N . GLY A 1 455 ? 18.022 -4.509 -9.387 1.00 72.88 455 GLY A N 1
ATOM 3756 C CA . GLY A 1 455 ? 18.299 -5.825 -8.808 1.00 72.88 455 GLY A CA 1
ATOM 3757 C C . GLY A 1 455 ? 18.946 -6.841 -9.762 1.00 72.88 455 GLY A C 1
ATOM 3758 O O . GLY A 1 455 ? 19.197 -7.977 -9.348 1.00 72.88 455 GLY A O 1
ATOM 3759 N N . ILE A 1 456 ? 19.224 -6.468 -11.019 1.00 73.69 456 ILE A N 1
ATOM 3760 C CA . ILE A 1 456 ? 20.010 -7.267 -11.979 1.00 73.69 456 ILE A CA 1
ATOM 3761 C C . ILE A 1 456 ? 21.416 -6.677 -12.140 1.00 73.69 456 ILE A C 1
ATOM 3763 O O . ILE A 1 456 ? 22.390 -7.428 -12.182 1.00 73.69 456 ILE A O 1
ATOM 3767 N N . TYR A 1 457 ? 21.513 -5.346 -12.211 1.00 68.06 457 TYR A N 1
ATOM 3768 C CA . TYR A 1 457 ? 22.751 -4.602 -12.475 1.00 68.06 457 TYR A CA 1
ATOM 3769 C C . TYR A 1 457 ? 23.126 -3.632 -11.347 1.00 68.06 457 TYR A C 1
ATOM 3771 O O . TYR A 1 457 ? 23.793 -2.628 -11.584 1.00 68.06 457 TYR A O 1
ATOM 3779 N N . ASP A 1 458 ? 22.698 -3.915 -10.114 1.00 59.31 458 ASP A N 1
ATOM 3780 C CA . ASP A 1 458 ? 22.985 -3.046 -8.975 1.00 59.31 458 ASP A CA 1
ATOM 3781 C C . ASP A 1 458 ? 24.492 -3.017 -8.681 1.00 59.31 458 ASP A C 1
ATOM 3783 O O . ASP A 1 458 ? 25.041 -3.892 -8.009 1.00 59.31 458 ASP A O 1
ATOM 3787 N N . ASN A 1 459 ? 25.161 -1.960 -9.143 1.00 45.12 459 ASN A N 1
ATOM 3788 C CA . ASN A 1 459 ? 26.433 -1.525 -8.586 1.00 45.12 459 ASN A CA 1
ATOM 3789 C C . ASN A 1 459 ? 26.139 -0.957 -7.193 1.00 45.12 459 ASN A C 1
ATOM 3791 O O . ASN A 1 459 ? 25.881 0.236 -7.033 1.00 45.12 459 ASN A O 1
ATOM 3795 N N . VAL A 1 460 ? 26.102 -1.823 -6.179 1.00 40.59 460 VAL A N 1
ATOM 3796 C CA . VAL A 1 460 ? 25.919 -1.410 -4.785 1.00 40.59 460 VAL A CA 1
ATOM 3797 C C . VAL A 1 460 ? 27.139 -0.586 -4.365 1.00 40.59 460 VAL A C 1
ATOM 3799 O O . VAL A 1 460 ? 28.161 -1.124 -3.948 1.00 40.59 460 VAL A O 1
ATOM 3802 N N . GLN A 1 461 ? 27.038 0.741 -4.473 1.00 34.00 461 GLN A N 1
ATOM 3803 C CA . GLN A 1 461 ? 27.850 1.650 -3.673 1.00 34.00 461 GLN A CA 1
ATOM 3804 C C . GLN A 1 461 ? 27.401 1.507 -2.218 1.00 34.00 461 GLN A C 1
ATOM 3806 O O . GLN A 1 461 ? 26.383 2.043 -1.778 1.00 34.00 461 GLN A O 1
ATOM 3811 N N . THR A 1 462 ? 28.200 0.737 -1.492 1.00 32.78 462 THR A N 1
ATOM 3812 C CA . THR A 1 462 ? 28.240 0.592 -0.043 1.00 32.78 462 THR A CA 1
ATOM 3813 C C . THR A 1 462 ? 28.224 1.960 0.643 1.00 32.78 462 THR A C 1
ATOM 3815 O O . THR A 1 462 ? 29.245 2.641 0.739 1.00 32.78 462 THR A O 1
ATOM 3818 N N . SER A 1 463 ? 27.073 2.379 1.161 1.00 34.84 463 SER A N 1
ATOM 3819 C CA . SER A 1 463 ? 27.037 3.386 2.221 1.00 34.84 463 SER A CA 1
ATOM 3820 C C . SER A 1 463 ? 25.932 3.053 3.226 1.00 34.84 463 SER A C 1
ATOM 3822 O O . SER A 1 463 ? 24.761 3.365 3.036 1.00 34.84 463 SER A O 1
ATOM 3824 N N . LYS A 1 464 ? 26.367 2.386 4.305 1.00 40.53 464 LYS A N 1
ATOM 3825 C CA . LYS A 1 464 ? 25.661 2.115 5.570 1.00 40.53 464 LYS A CA 1
ATOM 3826 C C . LYS A 1 464 ? 24.252 1.516 5.422 1.00 40.53 464 LYS A C 1
ATOM 3828 O O . LYS A 1 464 ? 23.256 2.199 5.646 1.00 40.53 464 LYS A O 1
ATOM 3833 N N . LEU A 1 465 ? 24.190 0.224 5.115 1.00 40.47 465 LEU A N 1
ATOM 3834 C CA . LEU A 1 465 ? 23.033 -0.638 5.383 1.00 40.47 465 LEU A CA 1
ATOM 3835 C C . LEU A 1 465 ? 23.466 -1.741 6.356 1.00 40.47 465 LEU A C 1
ATOM 3837 O O . LEU A 1 465 ? 24.646 -2.084 6.393 1.00 40.47 465 LEU A O 1
ATOM 3841 N N . ASP A 1 466 ? 22.536 -2.237 7.173 1.00 47.09 466 ASP A N 1
ATOM 3842 C CA . ASP A 1 466 ? 22.808 -3.281 8.164 1.00 47.09 466 ASP A CA 1
ATOM 3843 C C . ASP A 1 466 ? 23.402 -4.529 7.495 1.00 47.09 466 ASP A C 1
ATOM 3845 O O . ASP A 1 466 ? 22.907 -4.995 6.465 1.00 47.09 466 ASP A O 1
ATOM 3849 N N . ASN A 1 467 ? 24.441 -5.101 8.114 1.00 51.19 467 ASN A N 1
ATOM 3850 C CA . ASN A 1 467 ? 25.205 -6.238 7.583 1.00 51.19 467 ASN A CA 1
ATOM 3851 C C . ASN A 1 467 ? 24.316 -7.425 7.163 1.00 51.19 467 ASN A C 1
ATOM 3853 O O . ASN A 1 467 ? 24.671 -8.158 6.247 1.00 51.19 467 ASN A O 1
ATOM 3857 N N . LEU A 1 468 ? 23.159 -7.620 7.807 1.00 45.09 468 LEU A N 1
ATOM 3858 C CA . LEU A 1 468 ? 22.208 -8.686 7.479 1.00 45.09 468 LEU A CA 1
ATOM 3859 C C . LEU A 1 468 ? 21.428 -8.409 6.185 1.00 45.09 468 LEU A C 1
ATOM 3861 O O . LEU A 1 468 ? 21.224 -9.318 5.383 1.00 45.09 468 LEU A O 1
ATOM 3865 N N . GLU A 1 469 ? 21.025 -7.160 5.952 1.00 46.44 469 GLU A N 1
ATOM 3866 C CA . GLU A 1 469 ? 20.317 -6.758 4.733 1.00 46.44 469 GLU A CA 1
ATOM 3867 C C . GLU A 1 469 ? 21.255 -6.827 3.521 1.00 46.44 469 GLU A C 1
ATOM 3869 O O . GLU A 1 469 ? 20.860 -7.271 2.442 1.00 46.44 469 GLU A O 1
ATOM 3874 N N . GLU A 1 470 ? 22.527 -6.474 3.719 1.00 49.50 470 GLU A N 1
ATOM 3875 C CA . GLU A 1 470 ? 23.589 -6.633 2.725 1.00 49.50 470 GLU A CA 1
ATOM 3876 C C . GLU A 1 470 ? 23.903 -8.117 2.459 1.00 49.50 470 GLU A C 1
ATOM 3878 O O . GLU A 1 470 ? 24.095 -8.519 1.308 1.00 49.50 470 GLU A O 1
ATOM 3883 N N . LEU A 1 471 ? 23.857 -8.975 3.486 1.00 47.50 471 LEU A N 1
ATOM 3884 C CA . LEU A 1 471 ? 24.020 -10.423 3.331 1.00 47.50 471 LEU A CA 1
ATOM 3885 C C . LEU A 1 471 ? 22.845 -11.053 2.565 1.00 47.50 471 LEU A C 1
ATOM 3887 O O . LEU A 1 471 ? 23.055 -11.855 1.659 1.00 47.50 471 LEU A O 1
ATOM 3891 N N . MET A 1 472 ? 21.607 -10.660 2.872 1.00 51.72 472 MET A N 1
ATOM 3892 C CA . MET A 1 472 ? 20.411 -11.139 2.169 1.00 51.72 472 MET A CA 1
ATOM 3893 C C . MET A 1 472 ? 20.369 -10.645 0.718 1.00 51.72 472 MET A C 1
ATOM 3895 O O . MET A 1 472 ? 20.080 -11.425 -0.194 1.00 51.72 472 MET A O 1
ATOM 3899 N N . LYS A 1 473 ? 20.717 -9.373 0.479 1.00 50.91 473 LYS A N 1
ATOM 3900 C CA . LYS A 1 473 ? 20.849 -8.806 -0.872 1.00 50.91 473 LYS A CA 1
ATOM 3901 C C . LYS A 1 473 ? 21.974 -9.478 -1.654 1.00 50.91 473 LYS A C 1
ATOM 3903 O O . LYS A 1 473 ? 21.762 -9.848 -2.804 1.00 50.91 473 LYS A O 1
ATOM 3908 N N . SER A 1 474 ? 23.135 -9.715 -1.043 1.00 47.34 474 SER A N 1
ATOM 3909 C CA . SER A 1 474 ? 24.257 -10.393 -1.706 1.00 47.34 474 SER A CA 1
ATOM 3910 C C . SER A 1 474 ? 23.968 -11.868 -2.002 1.00 47.34 474 SER A C 1
ATOM 3912 O O . SER A 1 474 ? 24.297 -12.334 -3.090 1.00 47.34 474 SER A O 1
ATOM 3914 N N . LEU A 1 475 ? 23.281 -12.597 -1.116 1.00 53.06 475 LEU A N 1
ATOM 3915 C CA . LEU A 1 475 ? 22.831 -13.973 -1.367 1.00 53.06 475 LEU A CA 1
ATOM 3916 C C . LEU A 1 475 ? 21.856 -14.051 -2.544 1.00 53.06 475 LEU A C 1
ATOM 3918 O O . LEU A 1 475 ? 22.038 -14.870 -3.447 1.00 53.06 475 LEU A O 1
ATOM 3922 N N . ALA A 1 476 ? 20.854 -13.176 -2.587 1.00 52.38 476 ALA A N 1
ATOM 3923 C CA . ALA A 1 476 ? 19.911 -13.146 -3.698 1.00 52.38 476 ALA A CA 1
ATOM 3924 C C . ALA A 1 476 ? 20.553 -12.680 -5.010 1.00 52.38 476 ALA A C 1
ATOM 3926 O O . ALA A 1 476 ? 20.269 -13.247 -6.069 1.00 52.38 476 ALA A O 1
ATOM 3927 N N . ASN A 1 477 ? 21.466 -11.708 -4.946 1.00 50.19 477 ASN A N 1
ATOM 3928 C CA . ASN A 1 477 ? 22.260 -11.281 -6.092 1.00 50.19 477 ASN A CA 1
ATOM 3929 C C . ASN A 1 477 ? 23.160 -12.418 -6.589 1.00 50.19 477 ASN A C 1
ATOM 3931 O O . ASN A 1 477 ? 23.223 -12.649 -7.792 1.00 50.19 477 ASN A O 1
ATOM 3935 N N . ASN A 1 478 ? 23.758 -13.220 -5.705 1.00 50.94 478 ASN A N 1
ATOM 3936 C CA . ASN A 1 478 ? 24.523 -14.408 -6.088 1.00 50.94 478 ASN A CA 1
ATOM 3937 C C . ASN A 1 478 ? 23.641 -15.447 -6.790 1.00 50.94 478 ASN A C 1
ATOM 3939 O O . ASN A 1 478 ? 24.013 -15.946 -7.853 1.00 50.94 478 ASN A O 1
ATOM 3943 N N . VAL A 1 479 ? 22.437 -15.727 -6.280 1.00 55.19 479 VAL A N 1
ATOM 3944 C CA . VAL A 1 479 ? 21.470 -16.614 -6.953 1.00 55.19 479 VAL A CA 1
ATOM 3945 C C . VAL A 1 479 ? 21.083 -16.065 -8.334 1.00 55.19 479 VAL A C 1
ATOM 3947 O O . VAL A 1 479 ? 21.016 -16.823 -9.304 1.00 55.19 479 VAL A O 1
ATOM 3950 N N . ARG A 1 480 ? 20.903 -14.747 -8.474 1.00 53.84 480 ARG A N 1
ATOM 3951 C CA . ARG A 1 480 ? 20.581 -14.085 -9.751 1.00 53.84 480 ARG A CA 1
ATOM 3952 C C . ARG A 1 480 ? 21.734 -14.076 -10.746 1.00 53.84 480 ARG A C 1
ATOM 3954 O O . ARG A 1 480 ? 21.513 -14.406 -11.906 1.00 53.84 480 ARG A O 1
ATOM 3961 N N . VAL A 1 481 ? 22.959 -13.791 -10.311 1.00 55.47 481 VAL A N 1
ATOM 3962 C CA . VAL A 1 481 ? 24.176 -13.911 -11.130 1.00 55.47 481 VAL A CA 1
ATOM 3963 C C . VAL A 1 481 ? 24.335 -15.352 -11.613 1.00 55.47 481 VAL A C 1
ATOM 3965 O O . VAL A 1 481 ? 24.664 -15.593 -12.776 1.00 55.47 481 VAL A O 1
ATOM 3968 N N . THR A 1 482 ? 24.022 -16.326 -10.756 1.00 53.62 482 THR A N 1
ATOM 3969 C CA . THR A 1 482 ? 24.027 -17.748 -11.118 1.00 53.62 482 THR A CA 1
ATOM 3970 C C . THR A 1 482 ? 22.935 -18.071 -12.144 1.00 53.62 482 THR A C 1
ATOM 3972 O O . THR A 1 482 ? 23.217 -18.765 -13.119 1.00 53.62 482 THR A O 1
ATOM 3975 N N . ARG A 1 483 ? 21.725 -17.504 -12.015 1.00 54.62 483 ARG A N 1
ATOM 3976 C CA . ARG A 1 483 ? 20.649 -17.613 -13.024 1.00 54.62 483 ARG A CA 1
ATOM 3977 C C . ARG A 1 483 ? 21.007 -16.935 -14.348 1.00 54.62 483 ARG A C 1
ATOM 3979 O O . ARG A 1 483 ? 20.749 -17.524 -15.393 1.00 54.62 483 ARG A O 1
ATOM 3986 N N . LYS A 1 484 ? 21.637 -15.755 -14.338 1.00 55.22 484 LYS A N 1
ATOM 3987 C CA . LYS A 1 484 ? 22.135 -15.070 -15.546 1.00 55.22 484 LYS A CA 1
ATOM 3988 C C . LYS A 1 484 ? 23.177 -15.938 -16.260 1.00 55.22 484 LYS A C 1
ATOM 3990 O O . LYS A 1 484 ? 23.068 -16.184 -17.459 1.00 55.22 484 LYS A O 1
ATOM 3995 N N . LYS A 1 485 ? 24.115 -16.523 -15.505 1.00 56.19 485 LYS A N 1
ATOM 3996 C CA . LYS A 1 485 ? 25.094 -17.501 -16.017 1.00 56.19 485 LYS A CA 1
ATOM 3997 C C . LYS A 1 485 ? 24.439 -18.785 -16.546 1.00 56.19 485 LYS A C 1
ATOM 3999 O O . LYS A 1 485 ? 24.870 -19.301 -17.574 1.00 56.19 485 LYS A O 1
ATOM 4004 N N . GLN A 1 486 ? 23.403 -19.307 -15.886 1.00 52.44 486 GLN A N 1
ATOM 4005 C CA . GLN A 1 486 ? 22.668 -20.489 -16.355 1.00 52.44 486 GLN A CA 1
ATOM 4006 C C . GLN A 1 486 ? 21.855 -20.199 -17.624 1.00 52.44 486 GLN A C 1
ATOM 4008 O O . GLN A 1 486 ? 21.912 -20.990 -18.560 1.00 52.44 486 GLN A O 1
ATOM 4013 N N . ARG A 1 487 ? 21.167 -19.054 -17.714 1.00 50.78 487 ARG A N 1
ATOM 4014 C CA . ARG A 1 487 ? 20.447 -18.630 -18.928 1.00 50.78 487 ARG A CA 1
ATOM 4015 C C . ARG A 1 487 ? 21.389 -18.453 -20.123 1.00 50.78 487 ARG A C 1
ATOM 4017 O O . ARG A 1 487 ? 21.048 -18.908 -21.211 1.00 50.78 487 ARG A O 1
ATOM 4024 N N . ARG A 1 488 ? 22.597 -17.911 -19.910 1.00 51.94 488 ARG A N 1
ATOM 4025 C CA . ARG A 1 488 ? 23.668 -17.877 -20.927 1.00 51.94 488 ARG A CA 1
ATOM 4026 C C . ARG A 1 488 ? 24.064 -19.283 -21.406 1.00 51.94 488 ARG A C 1
ATOM 4028 O O . ARG A 1 488 ? 24.210 -19.496 -22.603 1.00 51.94 488 ARG A O 1
ATOM 4035 N N . LYS A 1 489 ? 24.154 -20.273 -20.504 1.00 45.56 489 LYS A N 1
ATOM 4036 C CA . LYS A 1 489 ? 24.456 -21.676 -20.867 1.00 45.56 489 LYS A CA 1
ATOM 4037 C C . LYS A 1 489 ? 23.332 -22.387 -21.630 1.00 45.56 489 LYS A C 1
ATOM 4039 O O . LYS A 1 489 ? 23.622 -23.288 -22.407 1.00 45.56 489 LYS A O 1
ATOM 4044 N N . PHE A 1 490 ? 22.070 -22.011 -21.428 1.00 40.88 490 PHE A N 1
ATOM 4045 C CA . PHE A 1 490 ? 20.938 -22.646 -22.117 1.00 40.88 490 PHE A CA 1
ATOM 4046 C C . PHE A 1 490 ? 20.729 -22.159 -23.560 1.00 40.88 490 PHE A C 1
ATOM 4048 O O . PHE A 1 490 ? 20.000 -22.807 -24.305 1.00 40.88 490 PHE A O 1
ATOM 4055 N N . ARG A 1 491 ? 21.384 -21.071 -23.991 1.00 42.44 491 ARG A N 1
ATOM 4056 C CA . ARG A 1 491 ? 21.279 -20.561 -25.371 1.00 42.44 491 ARG A CA 1
ATOM 4057 C C . ARG A 1 491 ? 22.223 -21.222 -26.381 1.00 42.44 491 ARG A C 1
ATOM 4059 O O . ARG A 1 491 ? 22.042 -21.011 -27.572 1.00 42.44 491 ARG A O 1
ATOM 4066 N N . SER A 1 492 ? 23.181 -22.046 -25.946 1.00 39.59 492 SER A N 1
ATOM 4067 C CA . SER A 1 492 ? 24.191 -22.652 -26.834 1.00 39.59 492 SER A CA 1
ATOM 4068 C C . SER A 1 492 ? 23.924 -24.102 -27.257 1.00 39.59 492 SER A C 1
ATOM 4070 O O . SER A 1 492 ? 24.799 -24.731 -27.850 1.00 39.59 492 SER A O 1
ATOM 4072 N N . ARG A 1 493 ? 22.738 -24.669 -27.001 1.00 36.69 493 ARG A N 1
ATOM 4073 C CA . ARG A 1 493 ? 22.401 -26.019 -27.485 1.00 36.69 493 ARG A CA 1
ATOM 4074 C C . ARG A 1 493 ? 21.246 -25.992 -28.472 1.00 36.69 493 ARG A C 1
ATOM 4076 O O . ARG A 1 493 ? 20.085 -26.145 -28.107 1.00 36.69 493 ARG A O 1
ATOM 4083 N N . GLY A 1 494 ? 21.622 -25.822 -29.738 1.00 33.25 494 GLY A N 1
ATOM 4084 C CA . GLY A 1 494 ? 20.825 -26.271 -30.868 1.00 33.25 494 GLY A CA 1
ATOM 4085 C C . GLY A 1 494 ? 20.509 -27.765 -30.758 1.00 33.25 494 GLY A C 1
ATOM 4086 O O . GLY A 1 494 ? 21.252 -28.547 -30.160 1.00 33.25 494 GLY A O 1
ATOM 4087 N N . TYR A 1 495 ? 19.359 -28.120 -31.313 1.00 36.31 495 TYR A N 1
ATOM 4088 C CA . TYR A 1 495 ? 18.850 -29.474 -31.449 1.00 36.31 495 TYR A CA 1
ATOM 4089 C C . TYR A 1 495 ? 19.901 -30.430 -32.027 1.00 36.31 495 TYR A C 1
ATOM 4091 O O . TYR A 1 495 ? 20.390 -30.215 -33.130 1.00 36.31 495 TYR A O 1
ATOM 4099 N N . HIS A 1 496 ? 20.152 -31.538 -31.330 1.00 30.64 496 HIS A N 1
ATOM 4100 C CA . HIS A 1 496 ? 20.534 -32.795 -31.965 1.00 30.64 496 HIS A CA 1
ATOM 4101 C C . HIS A 1 496 ? 19.730 -33.928 -31.330 1.00 30.64 496 HIS A C 1
ATOM 4103 O O . HIS A 1 496 ? 19.873 -34.239 -30.148 1.00 30.64 496 HIS A O 1
ATOM 4109 N N . SER A 1 497 ? 18.842 -34.492 -32.142 1.00 37.06 497 SER A N 1
ATOM 4110 C CA . SER A 1 497 ? 18.269 -35.817 -31.967 1.00 37.06 497 SER A CA 1
ATOM 4111 C C . SER A 1 497 ? 19.288 -36.894 -32.353 1.00 37.06 497 SER A C 1
ATOM 4113 O O . SER A 1 497 ? 20.148 -36.660 -33.198 1.00 37.06 497 SER A O 1
ATOM 4115 N N . GLU A 1 498 ? 19.061 -38.080 -31.785 1.00 34.72 498 GLU A N 1
ATOM 4116 C CA . GLU A 1 498 ? 19.655 -39.398 -32.062 1.00 34.72 498 GLU A CA 1
ATOM 4117 C C . GLU A 1 498 ? 20.928 -39.794 -31.301 1.00 34.72 498 GLU A C 1
ATOM 4119 O O . GLU A 1 498 ? 21.978 -39.161 -31.373 1.00 34.72 498 GLU A O 1
ATOM 4124 N N . GLY A 1 499 ? 20.811 -40.922 -30.591 1.00 27.86 499 GLY A N 1
ATOM 4125 C CA . GLY A 1 499 ? 21.931 -41.635 -29.989 1.00 27.86 499 GLY A CA 1
ATOM 4126 C C . GLY A 1 499 ? 21.561 -42.405 -28.727 1.00 27.86 499 GLY A C 1
ATOM 4127 O O . GLY A 1 499 ? 22.020 -42.064 -27.641 1.00 27.86 499 GLY A O 1
ATOM 4128 N N . GLU A 1 500 ? 20.738 -43.449 -28.852 1.00 34.44 500 GLU A N 1
ATOM 4129 C CA . GLU A 1 500 ? 20.613 -44.487 -27.826 1.00 34.44 500 GLU A CA 1
ATOM 4130 C C . GLU A 1 500 ? 21.995 -45.036 -27.433 1.00 34.44 500 GLU A C 1
ATOM 4132 O O . GLU A 1 500 ? 22.749 -45.520 -28.273 1.00 34.44 500 GLU A O 1
ATOM 4137 N N . SER A 1 501 ? 22.325 -45.019 -26.142 1.00 26.27 501 SER A N 1
ATOM 4138 C CA . SER A 1 501 ? 22.966 -46.153 -25.460 1.00 26.27 501 SER A CA 1
ATOM 4139 C C . SER A 1 501 ? 23.118 -45.888 -23.960 1.00 26.27 501 SER A C 1
ATOM 4141 O O . SER A 1 501 ? 23.970 -45.144 -23.491 1.00 26.27 501 SER A O 1
ATOM 4143 N N . SER A 1 502 ? 22.254 -46.562 -23.201 1.00 34.31 502 SER A N 1
ATOM 4144 C CA . SER A 1 502 ? 22.602 -47.381 -22.036 1.00 34.31 502 SER A CA 1
ATOM 4145 C C . SER A 1 502 ? 23.975 -47.132 -21.385 1.00 34.31 502 SER A C 1
ATOM 4147 O O . SER A 1 502 ? 24.993 -47.614 -21.885 1.00 34.31 502 SER A O 1
ATOM 4149 N N . ARG A 1 503 ? 23.956 -46.676 -20.125 1.00 27.77 503 ARG A N 1
ATOM 4150 C CA . ARG A 1 503 ? 24.437 -47.502 -19.002 1.00 27.77 503 ARG A CA 1
ATOM 4151 C C . ARG A 1 503 ? 23.870 -47.034 -17.658 1.00 27.77 503 ARG A C 1
ATOM 4153 O O . ARG A 1 503 ? 23.890 -45.862 -17.312 1.00 27.77 503 ARG A O 1
ATOM 4160 N N . ARG A 1 504 ? 23.350 -48.028 -16.941 1.00 31.48 504 ARG A N 1
ATOM 4161 C CA . ARG A 1 504 ? 22.815 -48.029 -15.577 1.00 31.48 504 ARG A CA 1
ATOM 4162 C C . ARG A 1 504 ? 23.826 -47.496 -14.550 1.00 31.48 504 ARG A C 1
ATOM 4164 O O . ARG A 1 504 ? 24.960 -47.964 -14.550 1.00 31.48 504 ARG A O 1
ATOM 4171 N N . SER A 1 505 ? 23.355 -46.721 -13.574 1.00 28.30 505 SER A N 1
ATOM 4172 C CA . SER A 1 505 ? 23.723 -46.928 -12.165 1.00 28.30 505 SER A CA 1
ATOM 4173 C C . SER A 1 505 ? 22.611 -46.431 -11.233 1.00 28.30 505 SER A C 1
ATOM 4175 O O . SER A 1 505 ? 22.290 -45.249 -11.186 1.00 28.30 505 SER A O 1
ATOM 4177 N N . SER A 1 506 ? 22.024 -47.423 -10.574 1.00 29.89 506 SER A N 1
ATOM 4178 C CA . SER A 1 506 ? 21.149 -47.486 -9.398 1.00 29.89 506 SER A CA 1
ATOM 4179 C C . SER A 1 506 ? 21.007 -46.287 -8.446 1.00 29.89 506 SER A C 1
ATOM 4181 O O . SER A 1 506 ? 21.980 -45.695 -7.994 1.00 29.89 506 SER A O 1
ATOM 4183 N N . ILE A 1 507 ? 19.739 -46.114 -8.063 1.00 31.02 507 ILE A N 1
ATOM 4184 C CA . ILE A 1 507 ? 19.135 -45.621 -6.813 1.00 31.02 507 ILE A CA 1
ATOM 4185 C C . ILE A 1 507 ? 19.980 -45.846 -5.543 1.00 31.02 507 ILE A C 1
ATOM 4187 O O . ILE A 1 507 ? 20.418 -46.968 -5.289 1.00 31.02 507 ILE A O 1
ATOM 4191 N N . SER A 1 508 ? 20.036 -44.819 -4.689 1.00 29.45 508 SER A N 1
ATOM 4192 C CA . SER A 1 508 ? 19.757 -44.950 -3.249 1.00 29.45 508 SER A CA 1
ATOM 4193 C C . SER A 1 508 ? 19.154 -43.647 -2.713 1.00 29.45 508 SER A C 1
ATOM 4195 O O . SER A 1 508 ? 19.806 -42.602 -2.721 1.00 29.45 508 SER A O 1
ATOM 4197 N N . GLU A 1 509 ? 17.896 -43.732 -2.282 1.00 31.61 509 GLU A N 1
ATOM 4198 C CA . GLU A 1 509 ? 17.266 -42.823 -1.323 1.00 31.61 509 GLU A CA 1
ATOM 4199 C C . GLU A 1 509 ? 18.092 -42.776 -0.030 1.00 31.61 509 GLU A C 1
ATOM 4201 O O . GLU A 1 509 ? 18.615 -43.802 0.393 1.00 31.61 509 GLU A O 1
ATOM 4206 N N . ASN A 1 510 ? 18.193 -41.594 0.579 1.00 28.73 510 ASN A N 1
ATOM 4207 C CA . ASN A 1 510 ? 18.142 -41.427 2.031 1.00 28.73 510 ASN A CA 1
ATOM 4208 C C . ASN A 1 510 ? 17.814 -39.962 2.339 1.00 28.73 510 ASN A C 1
ATOM 4210 O O . ASN A 1 510 ? 18.653 -39.064 2.282 1.00 28.73 510 ASN A O 1
ATOM 4214 N N . THR A 1 511 ? 16.533 -39.741 2.608 1.00 36.34 511 THR A N 1
ATOM 4215 C CA . THR A 1 511 ? 16.021 -38.666 3.450 1.00 36.34 511 THR A CA 1
ATOM 4216 C C . THR A 1 511 ? 16.368 -38.992 4.900 1.00 36.34 511 THR A C 1
ATOM 4218 O O . THR A 1 511 ? 15.716 -39.853 5.476 1.00 36.34 511 THR A O 1
ATOM 4221 N N . ASP A 1 512 ? 17.336 -38.294 5.489 1.00 31.72 512 ASP A N 1
ATOM 4222 C CA . ASP A 1 512 ? 17.497 -38.245 6.946 1.00 31.72 512 ASP A CA 1
ATOM 4223 C C . ASP A 1 512 ? 17.298 -36.802 7.407 1.00 31.72 512 ASP A C 1
ATOM 4225 O O . ASP A 1 512 ? 18.208 -35.980 7.495 1.00 31.72 512 ASP A O 1
ATOM 4229 N N . SER A 1 513 ? 16.027 -36.487 7.627 1.00 33.59 513 SER A N 1
ATOM 4230 C CA . SER A 1 513 ? 15.570 -35.411 8.492 1.00 33.59 513 SER A CA 1
ATOM 4231 C C . SER A 1 513 ? 15.700 -35.879 9.941 1.00 33.59 513 SER A C 1
ATOM 4233 O O . SER A 1 513 ? 14.892 -36.685 10.401 1.00 33.59 513 SER A O 1
ATOM 4235 N N . GLU A 1 514 ? 16.699 -35.375 10.665 1.00 31.59 514 GLU A N 1
ATOM 4236 C CA . GLU A 1 514 ? 16.756 -35.501 12.122 1.00 31.59 514 GLU A CA 1
ATOM 4237 C C . GLU A 1 514 ? 15.660 -34.619 12.739 1.00 31.59 514 GLU A C 1
ATOM 4239 O O . GLU A 1 514 ? 15.778 -33.398 12.843 1.00 31.59 514 GLU A O 1
ATOM 4244 N N . ALA A 1 515 ? 14.552 -35.257 13.112 1.00 31.34 515 ALA A N 1
ATOM 4245 C CA . ALA A 1 515 ? 13.541 -34.690 13.987 1.00 31.34 515 ALA A CA 1
ATOM 4246 C C . ALA A 1 515 ? 14.009 -34.847 15.440 1.00 31.34 515 ALA A C 1
ATOM 4248 O O . ALA A 1 515 ? 14.137 -35.962 15.944 1.00 31.34 515 ALA A O 1
ATOM 4249 N N . VAL A 1 516 ? 14.245 -33.728 16.123 1.00 29.77 516 VAL A N 1
ATOM 4250 C CA . VAL A 1 516 ? 14.432 -33.707 17.576 1.00 29.77 516 VAL A CA 1
ATOM 4251 C C . VAL A 1 516 ? 13.048 -33.730 18.222 1.00 29.77 516 VAL A C 1
ATOM 4253 O O . VAL A 1 516 ? 12.320 -32.740 18.192 1.00 29.77 516 VAL A O 1
ATOM 4256 N N . VAL A 1 517 ? 12.681 -34.879 18.786 1.00 31.66 517 VAL A N 1
ATOM 4257 C CA . VAL A 1 517 ? 11.549 -35.024 19.706 1.00 31.66 517 VAL A CA 1
ATOM 4258 C C . VAL A 1 517 ? 12.066 -34.696 21.104 1.00 31.66 517 VAL A C 1
ATOM 4260 O O . VAL A 1 517 ? 12.954 -35.381 21.607 1.00 31.66 517 VAL A O 1
ATOM 4263 N N . VAL A 1 518 ? 11.537 -33.640 21.721 1.00 32.56 518 VAL A N 1
ATOM 4264 C CA . VAL A 1 518 ? 11.725 -33.378 23.152 1.00 32.56 518 VAL A CA 1
ATOM 4265 C C . VAL A 1 518 ? 10.459 -33.838 23.861 1.00 32.56 518 VAL A C 1
ATOM 4267 O O . VAL A 1 518 ? 9.415 -33.198 23.745 1.00 32.56 518 VAL A O 1
ATOM 4270 N N . ASP A 1 519 ? 10.570 -34.962 24.563 1.00 27.61 519 ASP A N 1
ATOM 4271 C CA . ASP A 1 519 ? 9.614 -35.381 25.584 1.00 27.61 519 ASP A CA 1
ATOM 4272 C C . ASP A 1 519 ? 9.760 -34.449 26.792 1.00 27.61 519 ASP A C 1
ATOM 4274 O O . ASP A 1 519 ? 10.861 -34.260 27.315 1.00 27.61 519 ASP A O 1
ATOM 4278 N N . VAL A 1 520 ? 8.651 -33.864 27.238 1.00 37.88 520 VAL A N 1
ATOM 4279 C CA . VAL A 1 520 ? 8.559 -33.228 28.553 1.00 37.88 520 VAL A CA 1
ATOM 4280 C C . VAL A 1 520 ? 7.470 -33.977 29.306 1.00 37.88 520 VAL A C 1
ATOM 4282 O O . VAL A 1 520 ? 6.281 -33.727 29.112 1.00 37.88 520 VAL A O 1
ATOM 4285 N N . GLU A 1 521 ? 7.891 -34.952 30.110 1.00 32.16 521 GLU A N 1
ATOM 4286 C CA . GLU A 1 521 ? 7.046 -35.552 31.140 1.00 32.16 521 GLU A CA 1
ATOM 4287 C C . GLU A 1 521 ? 6.764 -34.525 32.257 1.00 32.16 521 GLU A C 1
ATOM 4289 O O . GLU A 1 521 ? 7.571 -33.629 32.510 1.00 32.16 521 GLU A O 1
ATOM 4294 N N . PHE A 1 522 ? 5.573 -34.666 32.850 1.00 40.66 522 PHE A N 1
ATOM 4295 C CA . PHE A 1 522 ? 4.855 -33.743 33.744 1.00 40.66 522 PHE A CA 1
ATOM 4296 C C . PHE A 1 522 ? 5.592 -33.262 34.999 1.00 40.66 522 PHE A C 1
ATOM 4298 O O . PHE A 1 522 ? 6.259 -34.087 35.665 1.00 40.66 522 PHE A O 1
#

Secondary structure (DSSP, 8-state):
--HHHHHHHHHHHHHHHHHHHHHHHH-S--SSS-HHHHHHHHSTTHHHHHHHHHHHHHHHHHHTT--HHHHHHHHHHHHHHHHHHH-TT---PPPPHHHHHHHHHHH-S-EEEEEEETTEEEEEEE-TTS--EEEEEE-TTSPP-S-HHHHHHHHHHHHH-TTSEE--HHHHHHHHHH-SEEES--S--TTTTB--SSS------SPPPPPSEEEEEES--TTS--S--B--SSHHHHHHHHHTEEEEEEETTT----GGGGGGS----SEEEEES--SSHHHHHHHHTT-SEEEEE-S--TGGGHHHHHHHHTT--HHHHGGGGTTS-EEEEE-TT------HHHHHHHHHHHHHTTTTTT----HHHHHHHHHHHHS-HHHHHHHHHHHHTT--HHHHHHHHHHHHHHHHHTTSTT----SSHHHHHHHTS-HHHHHHHHHHHHHHTTTTTTTTS------S--HHHHHHHHHHHHHHHHHHHHHHHHTT------------------------------

Sequence (522 aa):
MTNTDNIHNSMECAKFVEEYLNDYFGNDMVEEEYEELSLIRICSRQRIILDFLHIVLILCKCMLHADTVETVTVAEVKFWRDYQYRKPFVKCSVPTIQTTRECIENLEKSLLYCLHLDHYKLIWYFKVGQVGKLYYSVDNVTATKMPIFFAQFLDQMLHSVDIISTLTNDEFEKLVSESEFLINVREAVDIRKTHLIALNEPKYTKNRKEPEIGIFCAGIDSATISWEYIRPNDRTDFIYKIQVSSLVIIDFTKMPIDIDNVINSFFNNDIVVLLNNETDDAIVNFRIANAHCLLDIKKQSTESLMPFFEKLINGYSVEECSELLQSVNVRLFGNRSSKVRYSRAQSTRKLIVDMNDGLLENLTSNENDQREIDNFKELPSKVRLHLLDMMKQQVKTNEIQLFVEKLEDIYDHCKDVTLSEADDDLQQLFIQRTQDEQNFILEFIKHLFRDHLYGIYDNVQTSKLDNLEELMKSLANNVRVTRKKQRRKFRSRGYHSEGESSRRSSISENTDSEAVVVDVEF

Foldseek 3Di:
DDLVVLLVVLVVLLVVLVVVVCCLVVDPDDDDDDPPNVVLVVDPCVVLVNLLSLVSNLLSCVSNVHALLVSLLSLQLNVVVVLCVLPVPQDFDRDDSVNSVVLLVVVQWWEWAWRDDFQKIWIWTDGPPDGIAIEMEGRPPGDGPHPPVSVVVSVVSQVVRPRYYYDDPVNVVVSQVRGQAYECDPDFDFPRHQEAVGSDDGDGPDDDDFFQFLAEEEQADPPQAQDAYAYAPDPVSVLQLQQRYQEYEYECVRPVDPCPVSQVGAHPHLEYEYEQDDDCVVVVSVVSRHHQKYKYWHPDHPNLCRVLVVCLQVFAFQVRSCVSCRVTRMRMYHDRRRGGGHHPLSVLLVVLLCVVVVVPVDDDDDPVSVVLNVLLVPADPVLSVVSSCCSNVNPHLVVLVVVLLLLVVLLVCLVPPDDDPDPDPVSVVLSPDDSVSSVSSSVSSCSNCVSSCPLPDDPDPDDDDDPVVVVVSVVVSVVNVVVSVVVVVVVPDDDDDDDDDDDDDDDDDDDDDDDDDDDDDD

Mean predicted aligned error: 14.89 Å

Organism: Acanthocheilonema viteae (NCBI:txid6277)